Protein AF-A0A7Z7VLS7-F1 (afdb_monomer_lite)

pLDDT: mean 85.17, std 17.33, range [22.58, 98.81]

Foldseek 3Di:
DDDDDDDDPPDPDPPPPPDDDDLPPLLVVLVVLLVVLVVDDLVDLPPLLVLLVSLLVLLVVDPDDDVSVVVSVVLNLLSVVLNVLVQCVVCQQAWALSVLQVLLVLLLVLLVPDPPDLQSLLLLLLSLLLLCQQCVVVLVHDQCVQQHVCRLQLSQCSLQDTDFQRPDDADCCVPCALLNSLVSCLPRPLVRVVVSDPPRNDCPGSNNVSSVVCVDPVSSVSSNVCRVVRDNLRHLLDQNRPTFADHSSLLLLLLQLCQLVVLDDPVCSSVSSSDTLQVVCVSLVHDSPGGSSVSLVSSVVSVLQWDQDPVSHTANPNNDRRHDNSVSSSVSRRSRDHDDDDPVSVVVSVVSSVSSSVSSVVSSVVSVVVSVVSVVVVVVD

Organism: Vibrio cholerae (NCBI:txid666)

Secondary structure (DSSP, 8-state):
-----------TTS-----S--TTHHHHHHHHHHHHHHTS-TT--TTHHHHHHHHHHHHTT----HHHHHHHHHHHHHHHHHHHHHHHHHHHHH-GGGGHHHHHHHHHHHHHH-SS-TTHHHHHHHHHHHHHHHHTTTTT--HHHHH-TTHHHHHHHHHHH-STTB----TTTTTS-HHHHHHHIIIIIITTGGGTBTTTB-TTSHHHHHHHHTTSHHHHHHHHHHHHT--TTSBTTSTT----S--HHHHHHHHHHHHHTTSS-GGGHHHHHT--HHHHHHHTT--TTS-THHHHHHHHHTTSS-EE-TTS-EESSTT-TTSS-HHHHHHHHTTPPP-PPPHHHHHHHHHHHHHHHHHHHHHHHHHHHHHHHHHHHHHH-

Radius of gyration: 25.4 Å; chains: 1; bounding box: 61×50×75 Å

Structure (mmCIF, N/CA/C/O backbone):
data_AF-A0A7Z7VLS7-F1
#
_entry.id   AF-A0A7Z7VLS7-F1
#
loop_
_atom_site.group_PDB
_atom_site.id
_atom_site.type_symbol
_atom_site.label_atom_id
_atom_site.label_alt_id
_atom_site.label_comp_id
_atom_site.label_asym_id
_atom_site.label_entity_id
_atom_site.label_seq_id
_atom_site.pdbx_PDB_ins_code
_atom_site.Cartn_x
_atom_site.Cartn_y
_atom_site.Cartn_z
_atom_site.occupancy
_atom_site.B_iso_or_equiv
_atom_site.auth_seq_id
_atom_site.auth_comp_id
_atom_site.auth_asym_id
_atom_site.auth_atom_id
_atom_site.pdbx_PDB_model_num
ATOM 1 N N . MET A 1 1 ? 9.486 13.616 48.035 1.00 30.59 1 MET A N 1
ATOM 2 C CA . MET A 1 1 ? 9.093 15.001 47.708 1.00 30.59 1 MET A CA 1
ATOM 3 C C . MET A 1 1 ? 8.127 14.928 46.540 1.00 30.59 1 MET A C 1
ATOM 5 O O . MET A 1 1 ? 8.564 14.768 45.412 1.00 30.59 1 MET A O 1
ATOM 9 N N . MET A 1 2 ? 6.830 14.920 46.835 1.00 22.58 2 MET A N 1
ATOM 10 C CA . MET A 1 2 ? 5.749 15.058 45.858 1.00 22.58 2 MET A CA 1
ATOM 11 C C . MET A 1 2 ? 5.173 16.456 46.072 1.00 22.58 2 MET A C 1
ATOM 13 O O . MET A 1 2 ? 4.724 16.757 47.177 1.00 22.58 2 MET A O 1
ATOM 17 N N . ASN A 1 3 ? 5.246 17.309 45.053 1.00 28.20 3 ASN A N 1
ATOM 18 C CA . ASN A 1 3 ? 4.559 18.595 45.046 1.00 28.20 3 ASN A CA 1
ATOM 19 C C . ASN A 1 3 ? 3.135 18.367 44.540 1.00 28.20 3 ASN A C 1
ATOM 21 O O . ASN A 1 3 ? 2.940 17.843 43.446 1.00 28.20 3 ASN A O 1
ATOM 25 N N . GLY A 1 4 ? 2.162 18.727 45.373 1.00 24.62 4 GLY A N 1
ATOM 26 C CA . GLY A 1 4 ? 0.745 18.648 45.055 1.00 24.62 4 GLY A CA 1
ATOM 27 C C . GLY A 1 4 ? 0.287 19.763 44.119 1.00 24.62 4 GLY A C 1
ATOM 28 O O . GLY A 1 4 ? 0.809 20.877 44.147 1.00 24.62 4 GLY A O 1
ATOM 29 N N . ILE A 1 5 ? -0.749 19.457 43.345 1.00 26.95 5 ILE A N 1
ATOM 30 C CA . ILE A 1 5 ? -1.633 20.444 42.733 1.00 26.95 5 ILE A CA 1
ATOM 31 C C . ILE A 1 5 ? -2.924 20.408 43.556 1.00 26.95 5 ILE A C 1
ATOM 33 O O . ILE A 1 5 ? -3.697 19.457 43.483 1.00 26.95 5 ILE A O 1
ATOM 37 N N . PHE A 1 6 ? -3.115 21.422 44.399 1.00 26.81 6 PHE A N 1
ATOM 38 C CA . PHE A 1 6 ? -4.391 21.699 45.054 1.00 26.81 6 PHE A CA 1
ATOM 39 C C . PHE A 1 6 ? -5.309 22.371 44.027 1.00 26.81 6 PHE A C 1
ATOM 41 O O . PHE A 1 6 ? -5.037 23.495 43.605 1.00 26.81 6 PHE A O 1
ATOM 48 N N . LEU A 1 7 ? -6.393 21.700 43.630 1.00 28.28 7 LEU A N 1
ATOM 49 C CA . LEU A 1 7 ? -7.475 22.339 42.884 1.00 28.28 7 LEU A CA 1
ATOM 50 C C . LEU A 1 7 ? -8.401 23.057 43.869 1.00 28.28 7 LEU A C 1
ATOM 52 O O . LEU A 1 7 ? -8.961 22.466 44.791 1.00 28.28 7 LEU A O 1
ATOM 56 N N . ASN A 1 8 ? -8.487 24.369 43.677 1.00 27.02 8 ASN A N 1
ATOM 57 C CA . ASN A 1 8 ? -9.246 25.315 44.477 1.00 27.02 8 ASN A CA 1
ATOM 58 C C . ASN A 1 8 ? -10.753 25.089 44.251 1.00 27.02 8 ASN A C 1
ATOM 60 O O . ASN A 1 8 ? -11.244 25.175 43.125 1.00 27.02 8 ASN A O 1
ATOM 64 N N . SER A 1 9 ? -11.483 24.785 45.322 1.00 33.88 9 SER A N 1
ATOM 65 C CA . SER A 1 9 ? -12.910 24.449 45.329 1.00 33.88 9 SER A CA 1
ATOM 66 C C . SER A 1 9 ? -13.801 25.697 45.287 1.00 33.88 9 SER A C 1
ATOM 68 O O . SER A 1 9 ? -14.539 25.984 46.232 1.00 33.88 9 SER A O 1
ATOM 70 N N . SER A 1 10 ? -13.725 26.477 44.214 1.00 31.94 10 SER A N 1
ATOM 71 C CA . SER A 1 10 ? -14.536 27.691 44.081 1.00 31.94 10 SER A CA 1
ATOM 72 C C . SER A 1 10 ? -14.873 28.000 42.627 1.00 31.94 10 SER A C 1
ATOM 74 O O . SER A 1 10 ? -14.401 28.985 42.077 1.00 31.94 10 SER A O 1
ATOM 76 N N . ASN A 1 11 ? -15.689 27.141 42.003 1.00 30.38 11 ASN A N 1
ATOM 77 C CA . ASN A 1 11 ? -16.571 27.500 40.877 1.00 30.38 11 ASN A CA 1
ATOM 78 C C . ASN A 1 11 ? -17.589 26.386 40.546 1.00 30.38 11 ASN A C 1
ATOM 80 O O . ASN A 1 11 ? -17.875 26.100 39.389 1.00 30.38 11 ASN A O 1
ATOM 84 N N . VAL A 1 12 ? -18.192 25.772 41.570 1.00 33.03 12 VAL A N 1
ATOM 85 C CA . VAL A 1 12 ? -19.259 24.755 41.402 1.00 33.03 12 VAL A CA 1
ATOM 86 C C . VAL A 1 12 ? -20.614 25.395 41.011 1.00 33.03 12 VAL A C 1
ATOM 88 O O . VAL A 1 12 ? -21.612 24.710 40.846 1.00 33.03 12 VAL A O 1
ATOM 91 N N . GLY A 1 13 ? -20.678 26.720 40.836 1.00 28.77 13 GLY A N 1
ATOM 92 C CA . GLY A 1 13 ? -21.940 27.461 40.707 1.00 28.77 13 GLY A CA 1
ATOM 93 C C . GLY A 1 13 ? -22.472 27.741 39.297 1.00 28.77 13 GLY A C 1
ATOM 94 O O . GLY A 1 13 ? -23.577 28.256 39.206 1.00 28.77 13 GLY A O 1
ATOM 95 N N . ASN A 1 14 ? -21.746 27.441 38.212 1.00 28.80 14 ASN A N 1
ATOM 96 C CA . ASN A 1 14 ? -22.114 27.921 36.862 1.00 28.80 14 ASN A CA 1
ATOM 97 C C . ASN A 1 14 ? -22.216 26.821 35.783 1.00 28.80 14 ASN A C 1
ATOM 99 O O . ASN A 1 14 ? -21.924 27.083 34.621 1.00 28.80 14 ASN A O 1
ATOM 103 N N . TYR A 1 15 ? -22.653 25.608 36.137 1.00 32.91 15 TYR A N 1
ATOM 104 C CA . TYR A 1 15 ? -22.906 24.528 35.162 1.00 32.91 15 TYR A CA 1
ATOM 105 C C . TYR A 1 15 ? -24.317 23.935 35.249 1.00 32.91 15 TYR A C 1
ATOM 107 O O . TYR A 1 15 ? -24.519 22.762 34.958 1.00 32.91 15 TYR A O 1
ATOM 115 N N . ILE A 1 16 ? -25.316 24.744 35.605 1.00 32.88 16 ILE A N 1
ATOM 116 C CA . ILE A 1 16 ? -26.713 24.381 35.348 1.00 32.88 16 ILE A CA 1
ATOM 117 C C . ILE A 1 16 ? -27.110 25.063 34.044 1.00 32.88 16 ILE A C 1
ATOM 119 O O . ILE A 1 16 ? -27.676 26.153 34.035 1.00 32.88 16 ILE A O 1
ATOM 123 N N . ASN A 1 17 ? -26.743 24.436 32.927 1.00 31.70 17 ASN A N 1
ATOM 124 C CA . ASN A 1 17 ? -27.484 24.646 31.694 1.00 31.70 17 ASN A CA 1
ATOM 125 C C . ASN A 1 17 ? -28.565 23.560 31.666 1.00 31.70 17 ASN A C 1
ATOM 127 O O . ASN A 1 17 ? -28.369 22.470 31.131 1.00 31.70 17 ASN A O 1
ATOM 131 N N . ASP A 1 18 ? -29.671 23.862 32.350 1.00 35.31 18 ASP A N 1
ATOM 132 C CA . ASP A 1 18 ? -30.912 23.091 32.352 1.00 35.31 18 ASP A CA 1
ATOM 133 C C . ASP A 1 18 ? -31.522 23.106 30.947 1.00 35.31 18 ASP A C 1
ATOM 135 O O . ASP A 1 18 ? -32.414 23.885 30.616 1.00 35.31 18 ASP A O 1
ATOM 139 N N . SER A 1 19 ? -31.043 22.211 30.098 1.00 37.31 19 SER A N 1
ATOM 140 C CA . SER A 1 19 ? -31.899 21.550 29.126 1.00 37.31 19 SER A CA 1
ATOM 141 C C . SER A 1 19 ? -31.214 20.254 28.739 1.00 37.31 19 SER A C 1
ATOM 143 O O . SER A 1 19 ? -30.209 20.322 28.043 1.00 37.31 19 SER A O 1
ATOM 145 N N . LEU A 1 20 ? -31.711 19.107 29.215 1.00 37.41 20 LEU A N 1
ATOM 146 C CA . LEU A 1 20 ? -31.745 17.819 28.502 1.00 37.41 20 LEU A CA 1
ATOM 147 C C . LEU A 1 20 ? -32.293 16.714 29.433 1.00 37.41 20 LEU A C 1
ATOM 149 O O . LEU A 1 20 ? -31.577 16.185 30.271 1.00 37.41 20 LEU A O 1
ATOM 153 N N . CYS A 1 21 ? -33.555 16.342 29.184 1.00 39.88 21 CYS A N 1
ATOM 154 C CA . CYS A 1 21 ? -34.272 15.131 29.623 1.00 39.88 21 CYS A CA 1
ATOM 155 C C . CYS A 1 21 ? -34.544 14.915 31.126 1.00 39.88 21 CYS A C 1
ATOM 157 O O . CYS A 1 21 ? -33.694 15.085 31.983 1.00 39.88 21 CYS A O 1
ATOM 159 N N . SER A 1 22 ? -35.762 14.445 31.426 1.00 40.12 22 SER A N 1
ATOM 160 C CA . SER A 1 22 ? -36.200 14.053 32.771 1.00 40.12 22 SER A CA 1
ATOM 161 C C . SER A 1 22 ? -35.266 13.001 33.382 1.00 40.12 22 SER A C 1
ATOM 163 O O . SER A 1 22 ? -35.043 11.958 32.759 1.00 40.12 22 SER A O 1
ATOM 165 N N . ASP A 1 23 ? -34.820 13.237 34.616 1.00 51.00 23 ASP A N 1
ATOM 166 C CA . ASP A 1 23 ? -33.735 12.545 35.339 1.00 51.00 23 ASP A CA 1
ATOM 167 C C . ASP A 1 23 ? -33.851 11.010 35.488 1.00 51.00 23 ASP A C 1
ATOM 169 O O . ASP A 1 23 ? -32.925 10.349 35.951 1.00 51.00 23 ASP A O 1
ATOM 173 N N . GLY A 1 24 ? -34.959 10.399 35.055 1.00 48.31 24 GLY A N 1
ATOM 174 C CA . GLY A 1 24 ? -35.140 8.943 35.018 1.00 48.31 24 GLY A CA 1
ATOM 175 C C . GLY A 1 24 ? -34.773 8.263 33.692 1.00 48.31 24 GLY A C 1
ATOM 176 O O . GLY A 1 24 ? -34.571 7.051 33.670 1.00 48.31 24 GLY A O 1
ATOM 177 N N . GLN A 1 25 ? -34.699 8.985 32.569 1.00 53.06 25 GLN A N 1
ATOM 178 C CA . GLN A 1 25 ? -34.466 8.357 31.256 1.00 53.06 25 GLN A CA 1
ATOM 179 C C . GLN A 1 25 ? -32.991 8.002 31.020 1.00 53.06 25 GLN A C 1
ATOM 181 O O . GLN A 1 25 ? -32.706 6.919 30.516 1.00 53.06 25 GLN A O 1
ATOM 186 N N . SER A 1 26 ? -32.054 8.853 31.441 1.00 54.78 26 SER A N 1
ATOM 187 C CA . SER A 1 26 ? -30.609 8.640 31.259 1.00 54.78 26 SER A CA 1
ATOM 188 C C . SER A 1 26 ? -30.059 7.489 32.112 1.00 54.78 26 SER A C 1
ATOM 190 O O . SER A 1 26 ? -29.311 6.654 31.612 1.00 54.78 26 SER A O 1
ATOM 192 N N . VAL A 1 27 ? -30.492 7.369 33.372 1.00 57.84 27 VAL A N 1
ATOM 193 C CA . VAL A 1 27 ? -30.111 6.257 34.267 1.00 57.84 27 VAL A CA 1
ATOM 194 C C . VAL A 1 27 ? -30.558 4.903 33.697 1.00 57.84 27 VAL A C 1
ATOM 196 O O . VAL A 1 27 ? -29.799 3.933 33.733 1.00 57.84 27 VAL A O 1
ATOM 199 N N . ASN A 1 28 ? -31.761 4.844 33.113 1.00 64.25 28 ASN A N 1
ATOM 200 C CA . ASN A 1 28 ? -32.278 3.640 32.456 1.00 64.25 28 ASN A CA 1
ATOM 201 C C . ASN A 1 28 ? -31.492 3.277 31.185 1.00 64.25 28 ASN A C 1
ATOM 203 O O . ASN A 1 28 ? -31.318 2.093 30.898 1.00 64.25 28 ASN A O 1
ATOM 207 N N . ILE A 1 29 ? -30.987 4.274 30.449 1.00 68.00 29 ILE A N 1
ATOM 208 C CA . ILE A 1 29 ? -30.125 4.050 29.281 1.00 68.00 29 ILE A CA 1
ATOM 209 C C . ILE A 1 29 ? -28.818 3.384 29.724 1.00 68.00 29 ILE A C 1
ATOM 211 O O . ILE A 1 29 ? -28.527 2.285 29.259 1.00 68.00 29 ILE A O 1
ATOM 215 N N . PHE A 1 30 ? -28.079 3.962 30.678 1.00 68.94 30 PHE A N 1
ATOM 216 C CA . PHE A 1 30 ? -26.804 3.384 31.134 1.00 68.94 30 PHE A CA 1
ATOM 217 C C . PHE A 1 30 ? -26.961 1.982 31.737 1.00 68.94 30 PHE A C 1
ATOM 219 O O . PHE A 1 30 ? -26.151 1.097 31.462 1.00 68.94 30 PHE A O 1
ATOM 226 N N . GLN A 1 31 ? -28.033 1.741 32.498 1.00 70.56 31 GLN A N 1
ATOM 227 C CA . GLN A 1 31 ? -28.353 0.408 33.014 1.00 70.56 31 GLN A CA 1
ATOM 228 C C . GLN A 1 31 ? -28.588 -0.601 31.878 1.00 70.56 31 GLN A C 1
ATOM 230 O O . GLN A 1 31 ? -28.034 -1.700 31.902 1.00 70.56 31 GLN A O 1
ATOM 235 N N . SER A 1 32 ? -29.338 -0.212 30.842 1.00 74.06 32 SER A N 1
ATOM 236 C CA . SER A 1 32 ? -29.550 -1.059 29.668 1.00 74.06 32 SER A CA 1
ATOM 237 C C . SER A 1 32 ? -28.250 -1.358 28.910 1.00 74.06 32 SER A C 1
ATOM 239 O O . SER A 1 32 ? -28.119 -2.455 28.362 1.00 74.06 32 SER A O 1
ATOM 241 N N . LEU A 1 33 ? -27.290 -0.426 28.869 1.00 72.31 33 LEU A N 1
ATOM 242 C CA . LEU A 1 33 ? -25.987 -0.642 28.226 1.00 72.31 33 LEU A CA 1
ATOM 243 C C . LEU A 1 33 ? -25.130 -1.646 29.005 1.00 72.31 33 LEU A C 1
ATOM 245 O O . LEU A 1 33 ? -24.565 -2.557 28.401 1.00 72.31 33 LEU A O 1
ATOM 249 N N . VAL A 1 34 ? -25.100 -1.546 30.337 1.00 71.50 34 VAL A N 1
ATOM 250 C CA . VAL A 1 34 ? -24.417 -2.526 31.201 1.00 71.50 34 VAL A CA 1
ATOM 251 C C . VAL A 1 34 ? -25.001 -3.928 30.997 1.00 71.50 34 VAL A C 1
ATOM 253 O O . VAL A 1 34 ? -24.251 -4.880 30.794 1.00 71.50 34 VAL A O 1
ATOM 256 N N . GLU A 1 35 ? -26.328 -4.054 30.961 1.00 78.81 35 GLU A N 1
ATOM 257 C CA . GLU A 1 35 ? -27.009 -5.336 30.728 1.00 78.81 35 GLU A CA 1
ATOM 258 C C . GLU A 1 35 ? -26.742 -5.914 29.331 1.00 78.81 35 GLU A C 1
ATOM 260 O O . GLU A 1 35 ? -26.690 -7.133 29.164 1.00 78.81 35 GLU A O 1
ATOM 265 N N . LYS A 1 36 ? -26.565 -5.064 28.309 1.00 75.06 36 LYS A N 1
ATOM 266 C CA . LYS A 1 36 ? -26.153 -5.514 26.969 1.00 75.06 36 LYS A CA 1
ATOM 267 C C . LYS A 1 36 ? -24.744 -6.102 26.987 1.00 75.06 36 LYS A C 1
ATOM 269 O O . LYS A 1 36 ? -24.546 -7.150 26.382 1.00 75.06 36 LYS A O 1
ATOM 274 N N . ILE A 1 37 ? -23.799 -5.476 27.695 1.00 72.38 37 ILE A N 1
ATOM 275 C CA . ILE A 1 37 ? -22.428 -5.996 27.830 1.00 72.38 37 ILE A CA 1
ATOM 276 C C . ILE A 1 37 ? -22.426 -7.329 28.596 1.00 72.38 37 ILE A C 1
ATOM 278 O O . ILE A 1 37 ? -21.740 -8.264 28.198 1.00 72.38 37 ILE A O 1
ATOM 282 N N . GLU A 1 38 ? -23.225 -7.454 29.661 1.00 73.75 38 GLU A N 1
ATOM 283 C CA . GLU A 1 38 ? -23.284 -8.665 30.500 1.00 73.75 38 GLU A CA 1
ATOM 284 C C . GLU A 1 38 ? -23.856 -9.904 29.800 1.00 73.75 38 GLU A C 1
ATOM 286 O O . GLU A 1 38 ? -23.609 -11.023 30.246 1.00 73.75 38 GLU A O 1
ATOM 291 N N . LYS A 1 39 ? -24.599 -9.729 28.703 1.00 75.38 39 LYS A N 1
ATOM 292 C CA . LYS A 1 39 ? -25.111 -10.850 27.899 1.00 75.38 39 LYS A CA 1
ATOM 293 C C . LYS A 1 39 ? -24.030 -11.551 27.075 1.00 75.38 39 LYS A C 1
ATOM 295 O O . LYS A 1 39 ? -24.286 -12.648 26.585 1.00 75.38 39 LYS A O 1
ATOM 300 N N . TYR A 1 40 ? -22.856 -10.943 26.917 1.00 69.31 40 TYR A N 1
ATOM 301 C CA . TYR A 1 40 ? -21.741 -11.543 26.193 1.00 69.31 40 TYR A CA 1
ATOM 302 C C . TYR A 1 40 ? -20.873 -12.391 27.118 1.00 69.31 40 TYR A C 1
ATOM 304 O O . TYR A 1 40 ? -20.421 -11.937 28.169 1.00 69.31 40 TYR A O 1
ATOM 312 N N . ASP A 1 41 ? -20.600 -13.624 26.693 1.00 64.31 41 ASP A N 1
ATOM 313 C CA . ASP A 1 41 ? -19.677 -14.507 27.393 1.00 64.31 41 ASP A CA 1
ATOM 314 C C . ASP A 1 41 ? -18.229 -14.039 27.184 1.00 64.31 41 ASP A C 1
ATOM 316 O O . ASP A 1 41 ? -17.604 -14.289 26.151 1.00 64.31 41 ASP A O 1
ATOM 320 N N . LEU A 1 42 ? -17.677 -13.362 28.190 1.00 58.62 42 LEU A N 1
ATOM 321 C CA . LEU A 1 42 ? -16.294 -12.880 28.203 1.00 58.62 42 LEU A CA 1
ATOM 322 C C . LEU A 1 42 ? -15.256 -14.017 28.262 1.00 58.62 42 LEU A C 1
ATOM 324 O O . LEU A 1 42 ? -14.063 -13.736 28.204 1.00 58.62 42 LEU A O 1
ATOM 328 N N . SER A 1 43 ? -15.666 -15.283 28.386 1.00 57.53 43 SER A N 1
ATOM 329 C CA . SER A 1 43 ? -14.750 -16.429 28.423 1.00 57.53 43 SER A CA 1
ATOM 330 C C . SER A 1 43 ? -14.491 -17.065 27.052 1.00 57.53 43 SER A C 1
ATOM 332 O O . SER A 1 43 ? -13.438 -17.680 26.875 1.00 57.53 43 SER A O 1
ATOM 334 N N . SER A 1 44 ? -15.375 -16.865 26.066 1.00 60.50 44 SER A N 1
ATOM 335 C CA . SER A 1 44 ? -15.222 -17.418 24.714 1.00 60.50 44 SER A CA 1
ATOM 336 C C . SER A 1 44 ? -14.597 -16.410 23.743 1.00 60.50 44 SER A C 1
ATOM 338 O O . SER A 1 44 ? -14.900 -15.219 23.791 1.00 60.50 44 SER A O 1
ATOM 340 N N . ASN A 1 45 ? -13.731 -16.888 22.844 1.00 62.31 45 ASN A N 1
ATOM 341 C CA . ASN A 1 45 ? -13.166 -16.086 21.747 1.00 62.31 45 ASN A CA 1
ATOM 342 C C . ASN A 1 45 ? -14.015 -16.184 20.464 1.00 62.31 45 ASN A C 1
ATOM 344 O O . ASN A 1 45 ? -13.592 -15.736 19.403 1.00 62.31 45 ASN A O 1
ATOM 348 N N . GLU A 1 46 ? -15.205 -16.784 20.543 1.00 63.41 46 GLU A N 1
ATOM 349 C CA . GLU A 1 46 ? -16.126 -16.857 19.412 1.00 63.41 46 GLU A CA 1
ATOM 350 C C . GLU A 1 46 ? -16.686 -15.457 19.109 1.00 63.41 46 GLU A C 1
ATOM 352 O O . GLU A 1 46 ? -17.184 -14.761 20.006 1.00 63.41 46 GLU A O 1
ATOM 357 N N . ASP A 1 47 ? -16.586 -15.076 17.830 1.00 77.12 47 ASP A N 1
ATOM 358 C CA . ASP A 1 47 ? -17.201 -13.889 17.225 1.00 77.12 47 ASP A CA 1
ATOM 359 C C . ASP A 1 47 ? -16.671 -12.528 17.742 1.00 77.12 47 ASP A C 1
ATOM 361 O O . ASP A 1 47 ? -17.421 -11.649 18.172 1.00 77.12 47 ASP A O 1
ATOM 365 N N . LEU A 1 48 ? -15.340 -12.346 17.726 1.00 81.56 48 LEU A N 1
ATOM 366 C CA . LEU A 1 48 ? -14.666 -11.121 18.193 1.00 81.56 48 LEU A CA 1
ATOM 367 C C . LEU A 1 48 ? -15.089 -9.855 17.423 1.00 81.56 48 LEU A C 1
ATOM 369 O O . LEU A 1 48 ? -15.319 -8.820 18.053 1.00 81.56 48 LEU A O 1
ATOM 373 N N . ASN A 1 49 ? -15.252 -9.936 16.098 1.00 81.19 49 ASN A N 1
ATOM 374 C CA . ASN A 1 49 ? -15.659 -8.793 15.272 1.00 81.19 49 ASN A CA 1
ATOM 375 C C . ASN A 1 49 ? -17.051 -8.268 15.660 1.00 81.19 49 ASN A C 1
ATOM 377 O O . ASN A 1 49 ? -17.234 -7.058 15.811 1.00 81.19 49 ASN A O 1
ATOM 381 N N . SER A 1 50 ? -18.015 -9.149 15.942 1.00 80.12 50 SER A N 1
ATOM 382 C CA . SER A 1 50 ? -19.342 -8.720 16.407 1.00 80.12 50 SER A CA 1
ATOM 383 C C . SER A 1 50 ? -19.300 -8.041 17.776 1.00 80.12 50 SER A C 1
ATOM 385 O O . SER A 1 50 ? -20.054 -7.100 18.032 1.00 80.12 50 SER A O 1
ATOM 387 N N . ARG A 1 51 ? -18.395 -8.464 18.668 1.00 77.25 51 ARG A N 1
ATOM 388 C CA . ARG A 1 51 ? -18.208 -7.810 19.976 1.00 77.25 51 ARG A CA 1
ATOM 389 C C . ARG A 1 51 ? -17.623 -6.412 19.821 1.00 77.25 51 ARG A C 1
ATOM 391 O O . ARG A 1 51 ? -18.115 -5.477 20.448 1.00 77.25 51 ARG A O 1
ATOM 398 N N . LEU A 1 52 ? -16.610 -6.265 18.968 1.00 82.19 52 LEU A N 1
ATOM 399 C CA . LEU A 1 52 ? -15.999 -4.974 18.652 1.00 82.19 52 LEU A CA 1
ATOM 400 C C . LEU A 1 52 ? -17.019 -4.007 18.039 1.00 82.19 52 LEU A C 1
ATOM 402 O O . LEU A 1 52 ? -17.112 -2.859 18.477 1.00 82.19 52 LEU A O 1
ATOM 406 N N . PHE A 1 53 ? -17.850 -4.487 17.110 1.00 78.56 53 PHE A N 1
ATOM 407 C CA . PHE A 1 53 ? -18.949 -3.707 16.540 1.00 78.56 53 PHE A CA 1
ATOM 408 C C . PHE A 1 53 ? -19.881 -3.147 17.623 1.00 78.56 53 PHE A C 1
ATOM 410 O O . PHE A 1 53 ? -20.181 -1.954 17.641 1.00 78.56 53 PHE A O 1
ATOM 417 N N . ILE A 1 54 ? -20.290 -3.980 18.580 1.00 75.94 54 ILE A N 1
ATOM 418 C CA . ILE A 1 54 ? -21.172 -3.549 19.670 1.00 75.94 54 ILE A CA 1
ATOM 419 C C . ILE A 1 54 ? -20.486 -2.532 20.572 1.00 75.94 54 ILE A C 1
ATOM 421 O O . ILE A 1 54 ? -21.109 -1.537 20.931 1.00 75.94 54 ILE A O 1
ATOM 425 N N . CYS A 1 55 ? -19.214 -2.739 20.914 1.00 77.38 55 CYS A N 1
ATOM 426 C CA . CYS A 1 55 ? -18.460 -1.774 21.707 1.00 77.38 55 CYS A CA 1
ATOM 427 C C . CYS A 1 55 ? -18.447 -0.383 21.052 1.00 77.38 55 CYS A C 1
ATOM 429 O O . CYS A 1 55 ? -18.697 0.600 21.749 1.00 77.38 55 CYS A O 1
ATOM 431 N N . ARG A 1 56 ? -18.253 -0.289 19.725 1.00 78.69 56 ARG A N 1
ATOM 432 C CA . ARG A 1 56 ? -18.351 0.995 19.001 1.00 78.69 56 ARG A CA 1
ATOM 433 C C . ARG A 1 56 ? -19.736 1.621 19.131 1.00 78.69 56 ARG A C 1
ATOM 435 O O . ARG A 1 56 ? -19.855 2.796 19.463 1.00 78.69 56 ARG A O 1
ATOM 442 N N . GLU A 1 57 ? -20.793 0.842 18.910 1.00 76.25 57 GLU A N 1
ATOM 443 C CA . GLU A 1 57 ? -22.170 1.347 18.993 1.00 76.25 57 GLU A CA 1
ATOM 444 C C . GLU A 1 57 ? -22.564 1.800 20.406 1.00 76.25 57 GLU A C 1
ATOM 446 O O . GLU A 1 57 ? -23.418 2.674 20.564 1.00 76.25 57 GLU A O 1
ATOM 451 N N . LEU A 1 58 ? -21.949 1.224 21.442 1.00 72.00 58 LEU A N 1
ATOM 452 C CA . LEU A 1 58 ? -22.130 1.655 22.826 1.00 72.00 58 LEU A CA 1
ATOM 453 C C . LEU A 1 58 ? -21.418 2.987 23.111 1.00 72.00 58 LEU A C 1
ATOM 455 O O . LEU A 1 58 ? -21.992 3.829 23.797 1.00 72.00 58 LEU A O 1
ATOM 459 N N . ILE A 1 59 ? -20.212 3.197 22.575 1.00 73.56 59 ILE A N 1
ATOM 460 C CA . ILE A 1 59 ? -19.438 4.441 22.748 1.00 73.56 59 ILE A CA 1
ATOM 461 C C . ILE A 1 59 ? -20.153 5.642 22.121 1.00 73.56 59 ILE A C 1
ATOM 463 O O . ILE A 1 59 ? -20.259 6.695 22.742 1.00 73.56 59 ILE A O 1
ATOM 467 N N . LYS A 1 60 ? -20.743 5.474 20.932 1.00 72.06 60 LYS A N 1
ATOM 468 C CA . LYS A 1 60 ? -21.508 6.540 20.254 1.00 72.06 60 LYS A CA 1
ATOM 469 C C . LYS A 1 60 ? -22.704 7.067 21.062 1.00 72.06 60 LYS A C 1
ATOM 471 O O . LYS A 1 60 ? -23.289 8.083 20.709 1.00 72.06 60 LYS A O 1
ATOM 476 N N . GLN A 1 61 ? -23.118 6.368 22.121 1.00 67.75 61 GLN A N 1
ATOM 477 C CA . GLN A 1 61 ? -24.253 6.760 22.963 1.00 67.75 61 GLN A CA 1
ATOM 478 C C . GLN A 1 61 ? -23.848 7.641 24.157 1.00 67.75 61 GLN A C 1
ATOM 480 O O . GLN A 1 61 ? -24.729 8.038 24.921 1.00 67.75 61 GLN A O 1
ATOM 485 N N . THR A 1 62 ? -22.557 7.955 24.330 1.00 62.12 62 THR A N 1
ATOM 486 C CA . THR A 1 62 ? -22.034 8.698 25.494 1.00 62.12 62 THR A CA 1
ATOM 487 C C . THR A 1 62 ? -21.515 10.102 25.220 1.00 62.12 62 THR A C 1
ATOM 489 O O . THR A 1 62 ? -20.807 10.662 26.050 1.00 62.12 62 THR A O 1
ATOM 492 N N . ASP A 1 63 ? -21.912 10.723 24.113 1.00 51.50 63 ASP A N 1
ATOM 493 C CA . ASP A 1 63 ? -21.547 12.110 23.825 1.00 51.50 63 ASP A CA 1
ATOM 494 C C . ASP A 1 63 ? -22.162 13.073 24.854 1.00 51.50 63 ASP A C 1
ATOM 496 O O . ASP A 1 63 ? -23.337 13.419 24.732 1.00 51.50 63 ASP A O 1
ATOM 500 N N . ASN A 1 64 ? -21.395 13.478 25.881 1.00 56.00 64 ASN A N 1
ATOM 501 C CA . ASN A 1 64 ? -21.414 14.811 26.514 1.00 56.00 64 ASN A CA 1
ATOM 502 C C . ASN A 1 64 ? -20.466 14.900 27.738 1.00 56.00 64 ASN A C 1
ATOM 504 O O . ASN A 1 64 ? -20.934 14.719 28.855 1.00 56.00 64 ASN A O 1
ATOM 508 N N . ILE A 1 65 ? -19.182 15.257 27.523 1.00 52.56 65 ILE A N 1
ATOM 509 C CA . ILE A 1 65 ? -18.247 16.075 28.358 1.00 52.56 65 ILE A CA 1
ATOM 510 C C . ILE A 1 65 ? -16.793 15.801 27.889 1.00 52.56 65 ILE A C 1
ATOM 512 O O . ILE A 1 65 ? -16.452 14.687 27.513 1.00 52.56 65 ILE A O 1
ATOM 516 N N . ASN A 1 66 ? -15.909 16.809 27.923 1.00 57.47 66 ASN A N 1
ATOM 517 C CA . ASN A 1 66 ? -14.559 16.785 27.322 1.00 57.47 66 ASN A CA 1
ATOM 518 C C . ASN A 1 66 ? -13.666 15.596 27.770 1.00 57.47 66 ASN A C 1
ATOM 520 O O . ASN A 1 66 ? -13.003 14.976 26.950 1.00 57.47 66 ASN A O 1
ATOM 524 N N . THR A 1 67 ? -13.687 15.214 29.053 1.00 63.19 67 THR A N 1
ATOM 525 C CA . THR A 1 67 ? -12.909 14.057 29.557 1.00 63.19 67 THR A CA 1
ATOM 526 C C . THR A 1 67 ? -13.546 12.712 29.185 1.00 63.19 67 THR A C 1
ATOM 528 O O . THR A 1 67 ? -12.848 11.727 28.957 1.00 63.19 67 THR A O 1
ATOM 531 N N . GLU A 1 68 ? -14.875 12.665 29.084 1.00 65.19 68 GLU A N 1
ATOM 532 C CA . GLU A 1 68 ? -15.618 11.479 28.641 1.00 65.19 68 GLU A CA 1
ATOM 533 C C . GLU A 1 68 ? -15.372 11.204 27.154 1.00 65.19 68 GLU A C 1
ATOM 535 O O . GLU A 1 68 ? -15.275 10.050 26.733 1.00 65.19 68 GLU A O 1
ATOM 540 N N . GLN A 1 69 ? -15.199 12.271 26.372 1.00 64.62 69 GLN A N 1
ATOM 541 C CA . GLN A 1 69 ? -14.867 12.215 24.955 1.00 64.62 69 GLN A CA 1
ATOM 542 C C . GLN A 1 69 ? -13.449 11.683 24.713 1.00 64.62 69 GLN A C 1
ATOM 544 O O . GLN A 1 69 ? -13.259 10.880 23.804 1.00 64.62 69 GLN A O 1
ATOM 549 N N . GLU A 1 70 ? -12.467 12.052 25.540 1.00 68.94 70 GLU A N 1
ATOM 550 C CA . GLU A 1 70 ? -11.102 11.508 25.453 1.00 68.94 70 GLU A CA 1
ATOM 551 C C . GLU A 1 70 ? -11.076 9.991 25.716 1.00 68.94 70 GLU A C 1
ATOM 553 O O . GLU A 1 70 ? -10.476 9.239 24.948 1.00 68.94 70 GLU A O 1
ATOM 558 N N . ILE A 1 71 ? -11.781 9.521 26.754 1.00 71.19 71 ILE A N 1
ATOM 559 C CA . ILE A 1 71 ? -11.887 8.084 27.078 1.00 71.19 71 ILE A CA 1
ATOM 560 C C . ILE A 1 71 ? -12.620 7.331 25.964 1.00 71.19 71 ILE A C 1
ATOM 562 O O . ILE A 1 71 ? -12.183 6.259 25.546 1.00 71.19 71 ILE A O 1
ATOM 566 N N . SER A 1 72 ? -13.717 7.902 25.467 1.00 70.94 72 SER A N 1
ATOM 567 C CA . SER A 1 72 ? -14.503 7.339 24.367 1.00 70.94 72 SER A CA 1
ATOM 568 C C . SER A 1 72 ? -13.669 7.205 23.093 1.00 70.94 72 S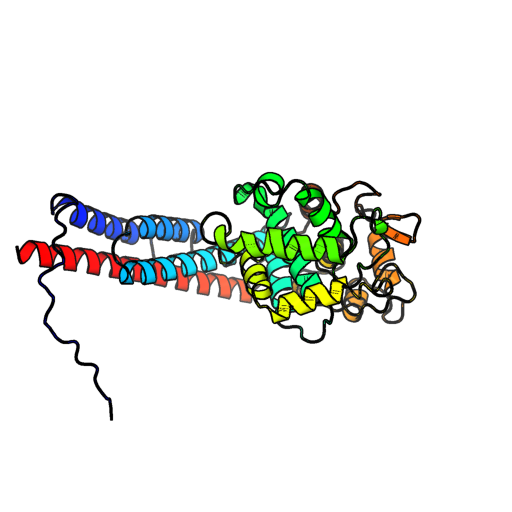ER A C 1
ATOM 570 O O . SER A 1 72 ? -13.648 6.134 22.493 1.00 70.94 72 SER A O 1
ATOM 572 N N . SER A 1 73 ? -12.905 8.245 22.747 1.00 72.56 73 SER A N 1
ATOM 573 C CA . SER A 1 73 ? -12.023 8.257 21.573 1.00 72.56 73 SER A CA 1
ATOM 574 C C . SER A 1 73 ? -10.925 7.197 21.685 1.00 72.56 73 SER A C 1
ATOM 576 O O . SER A 1 73 ? -10.705 6.437 20.746 1.00 72.56 73 SER A O 1
ATOM 578 N N . ALA A 1 74 ? -10.282 7.082 22.853 1.00 78.31 74 ALA A N 1
ATOM 579 C CA . ALA A 1 74 ? -9.243 6.077 23.081 1.00 78.31 74 ALA A CA 1
ATOM 580 C C . ALA A 1 74 ? -9.787 4.637 22.999 1.00 78.31 74 ALA A C 1
ATOM 582 O O . ALA A 1 74 ? -9.120 3.738 22.484 1.00 78.31 74 ALA A O 1
ATOM 583 N N . LEU A 1 75 ? -11.005 4.399 23.497 1.00 82.31 75 LEU A N 1
ATOM 584 C CA . LEU A 1 75 ? -11.654 3.091 23.393 1.00 82.31 75 LEU A CA 1
ATOM 585 C C . LEU A 1 75 ? -12.064 2.776 21.952 1.00 82.31 75 LEU A C 1
ATOM 587 O O . LEU A 1 75 ? -11.889 1.642 21.512 1.00 82.31 75 LEU A O 1
ATOM 591 N N . GLU A 1 76 ? -12.575 3.756 21.212 1.00 79.50 76 GLU A N 1
ATOM 592 C CA . GLU A 1 76 ? -12.933 3.595 19.802 1.00 79.50 76 GLU A CA 1
ATOM 593 C C . GLU A 1 76 ? -11.710 3.268 18.938 1.00 79.50 76 GLU A C 1
ATOM 595 O O . GLU A 1 76 ? -11.768 2.351 18.114 1.00 79.50 76 GLU A O 1
ATOM 600 N N . GLU A 1 77 ? -10.585 3.938 19.185 1.00 79.44 77 GLU A N 1
ATOM 601 C CA . GLU A 1 77 ? -9.307 3.654 18.533 1.00 79.44 77 GLU A CA 1
ATOM 602 C C . GLU A 1 77 ? -8.812 2.236 18.849 1.00 79.44 77 GLU A C 1
ATOM 604 O O . GLU A 1 77 ? -8.474 1.480 17.938 1.00 79.44 77 GLU A O 1
ATOM 609 N N . ALA A 1 78 ? -8.849 1.823 20.121 1.00 83.44 78 ALA A N 1
ATOM 610 C CA . ALA A 1 78 ? -8.458 0.470 20.521 1.00 83.44 78 ALA A CA 1
ATOM 611 C C . ALA A 1 78 ? -9.337 -0.609 19.863 1.00 83.44 78 ALA A C 1
ATOM 613 O O . ALA A 1 78 ? -8.842 -1.668 19.468 1.00 83.44 78 ALA A O 1
ATOM 614 N N . ILE A 1 79 ? -10.638 -0.341 19.716 1.00 83.31 79 ILE A N 1
ATOM 615 C CA . ILE A 1 79 ? -11.563 -1.229 19.006 1.00 83.31 79 ILE A CA 1
ATOM 616 C C . ILE A 1 79 ? -11.229 -1.287 17.518 1.00 83.31 79 ILE A C 1
ATOM 618 O O . ILE A 1 79 ? -11.240 -2.368 16.927 1.00 83.31 79 ILE A O 1
ATOM 622 N N . ALA A 1 80 ? -10.938 -0.138 16.907 1.00 82.25 80 ALA A N 1
ATOM 623 C CA . ALA A 1 80 ? -10.581 -0.078 15.501 1.00 82.25 80 ALA A CA 1
ATOM 624 C C . ALA A 1 80 ? -9.303 -0.842 15.193 1.00 82.25 80 ALA A C 1
ATOM 626 O O . ALA A 1 80 ? -9.294 -1.639 14.258 1.00 82.25 80 ALA A O 1
ATOM 627 N N . GLN A 1 81 ? -8.290 -0.687 16.038 1.00 85.94 81 GLN A N 1
ATOM 628 C CA . GLN A 1 81 ? -7.052 -1.438 15.931 1.00 85.94 81 GLN A CA 1
ATOM 629 C C . GLN A 1 81 ? -7.295 -2.951 16.047 1.00 85.94 81 GLN A C 1
ATOM 631 O O . GLN A 1 81 ? -6.833 -3.714 15.204 1.00 85.94 81 GLN A O 1
ATOM 636 N N . ALA A 1 82 ? -8.071 -3.393 17.042 1.00 86.69 82 ALA A N 1
ATOM 637 C CA . ALA A 1 82 ? -8.376 -4.812 17.224 1.00 86.69 82 ALA A CA 1
ATOM 638 C C . ALA A 1 82 ? -9.163 -5.415 16.044 1.00 86.69 82 ALA A C 1
ATOM 640 O O . ALA A 1 82 ? -8.893 -6.551 15.664 1.00 86.69 82 ALA A O 1
ATOM 641 N N . SER A 1 83 ? -10.107 -4.665 15.462 1.00 85.75 83 SER A N 1
ATOM 642 C CA . SER A 1 83 ? -10.861 -5.103 14.276 1.00 85.75 83 SER A CA 1
ATOM 643 C C . SER A 1 83 ? -9.928 -5.253 13.080 1.00 85.75 83 SER A C 1
ATOM 645 O O . SER A 1 83 ? -9.887 -6.317 12.480 1.00 85.75 83 SER A O 1
ATOM 647 N N . SER A 1 84 ? -9.109 -4.229 12.815 1.00 86.94 84 SER A N 1
ATOM 648 C CA . SER A 1 84 ? -8.130 -4.225 11.719 1.00 86.94 84 SER A CA 1
ATOM 649 C C . SER A 1 84 ? -7.197 -5.434 11.796 1.00 86.94 84 SER A C 1
ATOM 651 O O . SER A 1 84 ? -6.962 -6.113 10.802 1.00 86.94 84 SER A O 1
ATOM 653 N N . GLU A 1 85 ? -6.703 -5.759 12.996 1.00 89.38 85 GLU A N 1
ATOM 654 C CA . GLU A 1 85 ? -5.829 -6.917 13.191 1.00 89.38 85 GLU A CA 1
ATOM 655 C C . GLU A 1 85 ? -6.533 -8.258 12.941 1.00 89.38 85 GLU A C 1
ATOM 657 O O . GLU A 1 85 ? -5.893 -9.191 12.455 1.00 89.38 85 GLU A O 1
ATOM 662 N N . LEU A 1 86 ? -7.822 -8.382 13.273 1.00 89.50 86 LEU A N 1
ATOM 663 C CA . LEU A 1 86 ? -8.601 -9.593 12.999 1.00 89.50 86 LEU A CA 1
ATOM 664 C C . LEU A 1 86 ? -8.929 -9.728 11.517 1.00 89.50 86 LEU A C 1
ATOM 666 O O . LEU A 1 86 ? -8.795 -10.821 10.972 1.00 89.50 86 LEU A O 1
ATOM 670 N N . ASP A 1 87 ? -9.306 -8.628 10.872 1.00 89.19 87 ASP A N 1
ATOM 671 C CA . ASP A 1 87 ? -9.629 -8.594 9.448 1.00 89.19 87 ASP A CA 1
ATOM 672 C C . ASP A 1 87 ? -8.389 -8.947 8.611 1.00 89.19 87 ASP A C 1
ATOM 674 O O . ASP A 1 87 ? -8.475 -9.775 7.706 1.00 89.19 87 ASP A O 1
ATOM 678 N N . ALA A 1 88 ? -7.206 -8.454 8.997 1.00 90.31 88 ALA A N 1
ATOM 679 C CA . ALA A 1 88 ? -5.929 -8.845 8.400 1.00 90.31 88 ALA A CA 1
ATOM 680 C C . ALA A 1 88 ? -5.647 -10.356 8.521 1.00 90.31 88 ALA A C 1
ATOM 682 O O . ALA A 1 88 ? -5.233 -10.998 7.556 1.00 90.31 88 ALA A O 1
ATOM 683 N N . LEU A 1 89 ? -5.874 -10.952 9.697 1.00 90.94 89 LEU A N 1
ATOM 684 C CA . LEU A 1 89 ? -5.684 -12.395 9.908 1.00 90.94 89 LEU A CA 1
ATOM 685 C C . LEU A 1 89 ? -6.700 -13.229 9.117 1.00 90.94 89 LEU A C 1
ATOM 687 O O . LEU A 1 89 ? -6.354 -14.283 8.574 1.00 90.94 89 LEU A O 1
ATOM 691 N N . ASN A 1 90 ? -7.941 -12.752 9.030 1.00 90.44 90 ASN A N 1
ATOM 692 C CA . ASN A 1 90 ? -8.983 -13.390 8.241 1.00 90.44 90 ASN A CA 1
ATOM 693 C C . ASN A 1 90 ? -8.650 -13.343 6.745 1.00 90.44 90 ASN A C 1
ATOM 695 O O . ASN A 1 90 ? -8.724 -14.370 6.078 1.00 90.44 90 ASN A O 1
ATOM 699 N N . ALA A 1 91 ? -8.182 -12.198 6.243 1.00 93.50 91 ALA A N 1
ATOM 700 C CA . ALA A 1 91 ? -7.754 -12.035 4.859 1.00 93.50 91 ALA A CA 1
ATOM 701 C C . ALA A 1 91 ? -6.667 -13.047 4.469 1.00 93.50 91 ALA A C 1
ATOM 703 O O . ALA A 1 91 ? -6.787 -13.720 3.451 1.00 93.50 91 ALA A O 1
ATOM 704 N N . TRP A 1 92 ? -5.640 -13.244 5.304 1.00 93.44 92 TRP A N 1
ATOM 705 C CA . TRP A 1 92 ? -4.628 -14.280 5.051 1.00 93.44 92 TRP A CA 1
ATOM 706 C C . TRP A 1 92 ? -5.199 -15.701 5.034 1.00 93.44 92 TRP A C 1
ATOM 708 O O . TRP A 1 92 ? -4.696 -16.559 4.306 1.00 93.44 92 TRP A O 1
ATOM 718 N N . THR A 1 93 ? -6.229 -15.953 5.842 1.00 92.00 93 THR A N 1
ATOM 719 C CA . THR A 1 93 ? -6.860 -17.273 5.948 1.00 92.00 93 THR A CA 1
ATOM 720 C C . THR A 1 93 ? -7.713 -17.594 4.726 1.00 92.00 93 THR A C 1
ATOM 722 O O . THR A 1 93 ? -7.661 -18.714 4.221 1.00 92.00 93 THR A O 1
ATOM 725 N N . GLU A 1 94 ? -8.453 -16.609 4.223 1.00 93.38 94 GLU A N 1
ATOM 726 C CA . GLU A 1 94 ? -9.338 -16.758 3.064 1.00 93.38 94 GLU A CA 1
ATOM 727 C C . GLU A 1 94 ? -8.600 -16.593 1.723 1.00 93.38 94 GLU A C 1
ATOM 729 O O . GLU A 1 94 ? -8.995 -17.185 0.716 1.00 93.38 94 GLU A O 1
ATOM 734 N N . GLY A 1 95 ? -7.491 -15.848 1.703 1.00 93.94 95 GLY A N 1
ATOM 735 C CA . GLY A 1 95 ? -6.792 -15.481 0.475 1.00 93.94 95 GLY A CA 1
ATOM 736 C C . GLY A 1 95 ? -7.581 -14.451 -0.340 1.00 93.94 95 GLY A C 1
ATOM 737 O O . GLY A 1 95 ? -8.328 -13.638 0.202 1.00 93.94 95 GLY A O 1
ATOM 738 N N . GLY A 1 96 ? -7.419 -14.473 -1.663 1.00 96.31 96 GLY A N 1
ATOM 739 C CA . GLY A 1 96 ? -8.141 -13.557 -2.548 1.00 96.31 96 GLY A CA 1
ATOM 740 C C . GLY A 1 96 ? -7.683 -12.098 -2.428 1.00 96.31 96 GLY A C 1
ATOM 741 O O . GLY A 1 96 ? -6.567 -11.815 -2.001 1.00 96.31 96 GLY A O 1
ATOM 742 N N . ASN A 1 97 ? -8.534 -11.154 -2.842 1.00 95.62 97 ASN A N 1
ATOM 743 C CA . ASN A 1 97 ? -8.171 -9.733 -2.901 1.00 95.62 97 ASN A CA 1
ATOM 744 C C . ASN A 1 97 ? -8.115 -9.018 -1.540 1.00 95.62 97 ASN A C 1
ATOM 746 O O . ASN A 1 97 ? -7.409 -8.015 -1.426 1.00 95.62 97 ASN A O 1
ATOM 750 N N . ASP A 1 98 ? -8.740 -9.576 -0.502 1.00 94.25 98 ASP A N 1
ATOM 751 C CA . ASP A 1 98 ? -8.708 -9.007 0.849 1.00 94.25 98 ASP A CA 1
ATOM 752 C C . ASP A 1 98 ? -7.283 -8.984 1.432 1.00 94.25 98 ASP A C 1
ATOM 754 O O . ASP A 1 98 ? -6.984 -8.176 2.308 1.00 94.25 98 ASP A O 1
ATOM 758 N N . VAL A 1 99 ? -6.362 -9.815 0.917 1.00 96.06 99 VAL A N 1
ATOM 759 C CA . VAL A 1 99 ? -4.947 -9.825 1.339 1.00 96.06 99 VAL A CA 1
ATOM 760 C C . VAL A 1 99 ? -4.175 -8.575 0.925 1.00 96.06 99 VAL A C 1
ATOM 762 O O . VAL A 1 99 ? -3.088 -8.339 1.450 1.00 96.06 99 VAL A O 1
ATOM 765 N N . ILE A 1 100 ? -4.691 -7.763 -0.004 1.00 97.50 100 ILE A N 1
ATOM 766 C CA . ILE A 1 100 ? -3.963 -6.575 -0.458 1.00 97.50 100 ILE A CA 1
ATOM 767 C C . ILE A 1 100 ? -3.758 -5.612 0.718 1.00 97.50 100 ILE A C 1
ATOM 769 O O . ILE A 1 100 ? -2.636 -5.168 0.941 1.00 97.50 100 ILE A O 1
ATOM 773 N N . SER A 1 101 ? -4.796 -5.335 1.509 1.00 95.69 101 SER A N 1
ATOM 774 C CA . SER A 1 101 ? -4.717 -4.412 2.649 1.00 95.69 101 SER A CA 1
ATOM 775 C C . SER A 1 101 ? -3.654 -4.811 3.690 1.00 95.69 101 SER A C 1
ATOM 777 O O . SER A 1 101 ? -2.784 -3.986 3.973 1.00 95.69 101 SER A O 1
ATOM 779 N N . PRO A 1 102 ? -3.600 -6.058 4.204 1.00 95.12 102 PRO A N 1
ATOM 780 C CA . PRO A 1 102 ? -2.524 -6.465 5.105 1.00 95.12 102 PRO A CA 1
ATOM 781 C C . PRO A 1 102 ? -1.142 -6.494 4.435 1.00 95.12 102 PRO A C 1
ATOM 783 O O . PRO A 1 102 ? -0.144 -6.241 5.107 1.00 95.12 102 PRO A O 1
ATOM 786 N N . ILE A 1 103 ? -1.041 -6.740 3.122 1.00 97.69 103 ILE A N 1
ATOM 787 C CA . ILE A 1 103 ? 0.231 -6.574 2.399 1.00 97.69 103 ILE A CA 1
ATOM 788 C C . ILE A 1 103 ? 0.693 -5.109 2.445 1.00 97.69 103 ILE A C 1
ATOM 790 O O . ILE A 1 103 ? 1.866 -4.852 2.727 1.00 97.69 103 ILE A O 1
ATOM 794 N N . LEU A 1 104 ? -0.211 -4.150 2.206 1.00 98.31 104 LEU A N 1
ATOM 795 C CA . LEU A 1 104 ? 0.104 -2.719 2.280 1.00 98.31 104 LEU A CA 1
ATOM 796 C C . LEU A 1 104 ? 0.539 -2.302 3.690 1.00 98.31 104 LEU A C 1
ATOM 798 O O . LEU A 1 104 ? 1.459 -1.496 3.823 1.00 98.31 104 LEU A O 1
ATOM 802 N N . GLU A 1 105 ? -0.073 -2.861 4.737 1.00 96.44 105 GLU A N 1
ATOM 803 C CA . GLU A 1 105 ? 0.337 -2.616 6.126 1.00 96.44 105 GLU A CA 1
ATOM 804 C C . GLU A 1 105 ? 1.760 -3.119 6.405 1.00 96.44 105 GLU A C 1
ATOM 806 O O . GLU A 1 105 ? 2.572 -2.377 6.958 1.00 96.44 105 GLU A O 1
ATOM 811 N N . ILE A 1 106 ? 2.102 -4.337 5.965 1.00 96.69 106 ILE A N 1
ATOM 812 C CA . ILE A 1 106 ? 3.463 -4.880 6.119 1.00 96.69 106 ILE A CA 1
ATOM 813 C C . ILE A 1 106 ? 4.477 -4.010 5.366 1.00 96.69 106 ILE A C 1
ATOM 815 O O . ILE A 1 106 ? 5.543 -3.706 5.903 1.00 96.69 106 ILE A O 1
ATOM 819 N N . MET A 1 107 ? 4.151 -3.581 4.141 1.00 98.50 107 MET A N 1
ATOM 820 C CA . MET A 1 107 ? 5.004 -2.670 3.369 1.00 98.50 107 MET A CA 1
ATOM 821 C C . MET A 1 107 ? 5.181 -1.323 4.067 1.00 98.50 107 MET A C 1
ATOM 823 O O . MET A 1 107 ? 6.285 -0.786 4.076 1.00 98.50 107 MET A O 1
ATOM 827 N N . LEU A 1 108 ? 4.115 -0.769 4.648 1.00 98.25 108 LEU A N 1
ATOM 828 C CA . LEU A 1 108 ? 4.177 0.491 5.382 1.00 98.25 108 LEU A CA 1
ATOM 829 C C . LEU A 1 108 ? 5.154 0.394 6.555 1.00 98.25 108 LEU A C 1
ATOM 831 O O . LEU A 1 108 ? 6.010 1.265 6.709 1.00 98.25 108 LEU A O 1
ATOM 835 N N . GLU A 1 109 ? 5.022 -0.648 7.377 1.00 96.56 109 GLU A N 1
ATOM 836 C CA . GLU A 1 109 ? 5.898 -0.865 8.529 1.00 96.56 109 GLU A CA 1
ATOM 837 C C . GLU A 1 109 ? 7.358 -1.038 8.104 1.00 96.56 109 GLU A C 1
ATOM 839 O O . GLU A 1 109 ? 8.251 -0.464 8.727 1.00 96.56 109 GLU A O 1
ATOM 844 N N . ASP A 1 110 ? 7.603 -1.789 7.035 1.00 97.44 110 ASP A N 1
ATOM 845 C CA . ASP A 1 110 ? 8.937 -1.997 6.475 1.00 97.44 110 ASP A CA 1
ATOM 846 C C . ASP A 1 110 ? 9.553 -0.681 5.975 1.00 97.44 110 ASP A C 1
ATOM 848 O O . ASP A 1 110 ? 10.597 -0.246 6.461 1.00 97.44 110 ASP A O 1
ATOM 852 N N . ILE A 1 111 ? 8.845 0.032 5.095 1.00 98.00 111 ILE A N 1
ATOM 853 C CA . ILE A 1 111 ? 9.333 1.263 4.461 1.00 98.00 111 ILE A CA 1
ATOM 854 C C . ILE A 1 111 ? 9.526 2.392 5.480 1.00 98.00 111 ILE A C 1
ATOM 856 O O . ILE A 1 111 ? 10.464 3.180 5.358 1.00 98.00 111 ILE A O 1
ATOM 860 N N . ILE A 1 112 ? 8.668 2.510 6.501 1.00 96.31 112 ILE A N 1
ATOM 861 C CA . ILE A 1 112 ? 8.860 3.525 7.548 1.00 96.31 112 ILE A CA 1
ATOM 862 C C . ILE A 1 112 ? 10.176 3.293 8.297 1.00 96.31 112 ILE A C 1
ATOM 864 O O . ILE A 1 112 ? 10.864 4.271 8.605 1.00 96.31 112 ILE A O 1
ATOM 868 N N . ASN A 1 113 ? 10.523 2.033 8.562 1.00 95.62 113 ASN A N 1
ATOM 869 C CA . ASN A 1 113 ? 11.684 1.652 9.365 1.00 95.62 113 ASN A CA 1
ATOM 870 C C . ASN A 1 113 ? 12.973 1.479 8.543 1.00 95.62 113 ASN A C 1
ATOM 872 O O . ASN A 1 113 ? 14.059 1.401 9.122 1.00 95.62 113 ASN A O 1
ATOM 876 N N . ASP A 1 114 ? 12.874 1.446 7.215 1.00 94.94 114 ASP A N 1
ATOM 877 C CA . ASP A 1 114 ? 14.015 1.361 6.314 1.00 94.94 114 ASP A CA 1
ATOM 878 C C . ASP A 1 114 ? 14.638 2.741 6.044 1.00 94.94 114 ASP A C 1
ATOM 880 O O . ASP A 1 114 ? 14.111 3.588 5.319 1.00 94.94 114 ASP A O 1
ATOM 884 N N . GLU A 1 115 ? 15.809 2.970 6.634 1.00 93.25 115 GLU A N 1
ATOM 885 C CA . GLU A 1 115 ? 16.604 4.188 6.437 1.00 93.25 115 GLU A CA 1
ATOM 886 C C . GLU A 1 115 ? 17.577 4.094 5.245 1.00 93.25 115 GLU A C 1
ATOM 888 O O . GLU A 1 115 ? 18.258 5.070 4.923 1.00 93.25 115 GLU A O 1
ATOM 893 N N . SER A 1 116 ? 17.671 2.935 4.586 1.00 94.75 116 SER A N 1
ATOM 894 C CA . SER A 1 116 ? 18.543 2.717 3.426 1.00 94.75 116 SER A CA 1
ATOM 895 C C . SER A 1 116 ? 17.870 3.065 2.094 1.00 94.75 116 SER A C 1
ATOM 897 O O . SER A 1 116 ? 18.555 3.394 1.117 1.00 94.75 116 SER A O 1
ATOM 899 N N . ASN A 1 117 ? 16.537 3.063 2.056 1.00 95.06 117 ASN A N 1
ATOM 900 C CA . ASN A 1 117 ? 15.762 3.416 0.878 1.00 95.06 117 ASN A CA 1
ATOM 901 C C . ASN A 1 117 ? 15.714 4.937 0.649 1.00 95.06 117 ASN A C 1
ATOM 903 O O . ASN A 1 117 ? 14.920 5.674 1.239 1.00 95.06 117 ASN A O 1
ATOM 907 N N . ALA A 1 118 ? 16.525 5.411 -0.299 1.00 94.06 118 ALA A N 1
ATOM 908 C CA . ALA A 1 118 ? 16.559 6.815 -0.707 1.00 94.06 118 ALA A CA 1
ATOM 909 C C . ALA A 1 118 ? 15.245 7.322 -1.340 1.00 94.06 118 ALA A C 1
ATOM 911 O O . ALA A 1 118 ? 15.064 8.534 -1.458 1.00 94.06 118 ALA A O 1
ATOM 912 N N . LYS A 1 119 ? 14.346 6.423 -1.760 1.00 95.88 119 LYS A N 1
ATOM 913 C CA . LYS A 1 119 ? 13.057 6.710 -2.411 1.00 95.88 119 LYS A CA 1
ATOM 914 C C . LYS A 1 119 ? 11.845 6.435 -1.520 1.00 95.88 119 LYS A C 1
ATOM 916 O O . LYS A 1 119 ? 10.708 6.550 -1.973 1.00 95.88 119 LYS A O 1
ATOM 921 N N . LYS A 1 120 ? 12.074 6.176 -0.232 1.00 97.50 120 LYS A N 1
ATOM 922 C CA . LYS A 1 120 ? 11.060 5.914 0.800 1.00 97.50 120 LYS A CA 1
ATOM 923 C C . LYS A 1 120 ? 9.816 6.804 0.704 1.00 97.50 120 LYS A C 1
ATOM 925 O O . LYS A 1 120 ? 8.704 6.304 0.804 1.00 97.50 120 LYS A O 1
ATOM 930 N N . GLN A 1 121 ? 9.953 8.114 0.484 1.00 98.44 121 GLN A N 1
ATOM 931 C CA . GLN A 1 121 ? 8.791 9.008 0.388 1.00 98.44 121 GLN A CA 1
ATOM 932 C C . GLN A 1 121 ? 7.912 8.743 -0.848 1.00 98.44 121 GLN A C 1
ATOM 934 O O . GLN A 1 121 ? 6.695 8.903 -0.754 1.00 98.44 121 GLN A O 1
ATOM 939 N N . GLU A 1 122 ? 8.494 8.364 -1.989 1.00 98.31 122 GLU A N 1
ATOM 940 C CA . GLU A 1 122 ? 7.733 8.008 -3.195 1.00 98.31 122 GLU A CA 1
ATOM 941 C C . GLU A 1 122 ? 7.037 6.654 -3.023 1.00 98.31 122 GLU A C 1
ATOM 943 O O . GLU A 1 122 ? 5.871 6.523 -3.395 1.00 98.31 122 GLU A O 1
ATOM 948 N N . ASP A 1 123 ? 7.701 5.691 -2.378 1.00 98.69 123 ASP A N 1
ATOM 949 C CA . ASP A 1 123 ? 7.094 4.399 -2.044 1.00 98.69 123 ASP A CA 1
ATOM 950 C C . ASP A 1 123 ? 5.915 4.573 -1.069 1.00 98.69 123 ASP A C 1
ATOM 952 O O . ASP A 1 123 ? 4.828 4.048 -1.304 1.00 98.69 123 ASP A O 1
ATOM 956 N N . LEU A 1 124 ? 6.063 5.397 -0.025 1.00 98.81 124 LEU A N 1
ATOM 957 C CA . LEU A 1 124 ? 4.958 5.729 0.884 1.00 98.81 124 LEU A CA 1
ATOM 958 C C . LEU A 1 124 ? 3.810 6.445 0.156 1.00 98.81 124 LEU A C 1
ATOM 960 O O . LEU A 1 124 ? 2.645 6.108 0.365 1.00 98.81 124 LEU A O 1
ATOM 964 N N . MET A 1 125 ? 4.116 7.402 -0.728 1.00 98.75 125 MET A N 1
ATOM 965 C CA . MET A 1 125 ? 3.104 8.057 -1.567 1.00 98.75 125 MET A CA 1
ATOM 966 C C . MET A 1 125 ? 2.317 7.028 -2.388 1.00 98.75 125 MET A C 1
ATOM 968 O O . MET A 1 125 ? 1.091 7.108 -2.453 1.00 98.75 125 MET A O 1
ATOM 972 N N . GLN A 1 126 ? 3.002 6.055 -2.989 1.00 97.94 126 GLN A N 1
ATOM 973 C CA . GLN A 1 126 ? 2.354 5.009 -3.767 1.00 97.94 126 GLN A CA 1
ATOM 974 C C . GLN A 1 126 ? 1.487 4.085 -2.896 1.00 97.94 126 GLN A C 1
ATOM 976 O O . GLN A 1 126 ? 0.361 3.782 -3.293 1.00 97.94 126 GLN A O 1
ATOM 981 N N . LEU A 1 127 ? 1.951 3.700 -1.698 1.00 98.25 127 LEU A N 1
ATOM 982 C CA . LEU A 1 127 ? 1.154 2.927 -0.733 1.00 98.25 127 LEU A CA 1
ATOM 983 C C . LEU A 1 127 ? -0.161 3.619 -0.380 1.00 98.25 127 LEU A C 1
ATOM 985 O O . LEU A 1 127 ? -1.219 2.996 -0.441 1.00 98.25 127 LEU A O 1
ATOM 989 N N . LEU A 1 128 ? -0.101 4.911 -0.051 1.00 98.56 128 LEU A N 1
ATOM 990 C CA . LEU A 1 128 ? -1.289 5.701 0.270 1.00 98.56 128 LEU A CA 1
ATOM 991 C C . LEU A 1 128 ? -2.279 5.714 -0.897 1.00 98.56 128 LEU A C 1
ATOM 993 O O . LEU A 1 128 ? -3.481 5.576 -0.688 1.00 98.56 128 LEU A O 1
ATOM 997 N N . VAL A 1 129 ? -1.791 5.868 -2.131 1.00 98.25 129 VAL A N 1
ATOM 998 C CA . VAL A 1 129 ? -2.662 5.878 -3.312 1.00 98.25 129 VAL A CA 1
ATOM 999 C C . 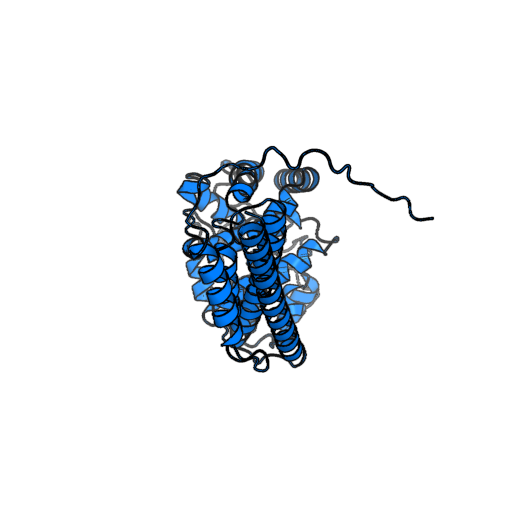VAL A 1 129 ? -3.339 4.523 -3.522 1.00 98.25 129 VAL A C 1
ATOM 1001 O O . VAL A 1 129 ? -4.534 4.505 -3.810 1.00 98.25 129 VAL A O 1
ATOM 1004 N N . PHE A 1 130 ? -2.633 3.402 -3.344 1.00 98.06 130 PHE A N 1
ATOM 1005 C CA . PHE A 1 130 ? -3.269 2.083 -3.417 1.00 98.06 130 PHE A CA 1
ATOM 1006 C C . PHE A 1 130 ? -4.329 1.898 -2.336 1.00 98.06 130 PHE A C 1
ATOM 1008 O O . PHE A 1 130 ? -5.445 1.497 -2.657 1.00 98.06 130 PHE A O 1
ATOM 1015 N N . ASP A 1 131 ? -4.009 2.238 -1.091 1.00 97.88 131 ASP A N 1
ATOM 1016 C CA . ASP A 1 131 ? -4.930 2.097 0.034 1.00 97.88 131 ASP A CA 1
ATOM 1017 C C . ASP A 1 131 ? -6.212 2.926 -0.168 1.00 97.88 131 ASP A C 1
ATOM 1019 O O . ASP A 1 131 ? -7.318 2.406 -0.017 1.00 97.88 131 ASP A O 1
ATOM 1023 N N . LEU A 1 132 ? -6.079 4.175 -0.637 1.00 96.81 132 LEU A N 1
ATOM 1024 C CA . LEU A 1 132 ? -7.216 5.000 -1.054 1.00 96.81 132 LEU A CA 1
ATOM 1025 C C . LEU A 1 132 ? -8.033 4.337 -2.163 1.00 96.81 132 LEU A C 1
ATOM 1027 O O . LEU A 1 132 ? -9.256 4.294 -2.076 1.00 96.81 132 LEU A O 1
ATOM 1031 N N . LEU A 1 133 ? -7.382 3.866 -3.230 1.00 95.75 133 LEU A N 1
ATOM 1032 C CA . LEU A 1 133 ? -8.070 3.303 -4.391 1.00 95.75 133 LEU A CA 1
ATOM 1033 C C . LEU A 1 133 ? -8.842 2.026 -4.039 1.00 95.75 133 LEU A C 1
ATOM 1035 O O . LEU A 1 133 ? -9.935 1.818 -4.566 1.00 95.75 133 LEU A O 1
ATOM 1039 N N . ILE A 1 134 ? -8.283 1.177 -3.175 1.00 95.69 134 ILE A N 1
ATOM 1040 C CA . ILE A 1 134 ? -8.868 -0.112 -2.783 1.00 95.69 134 ILE A CA 1
ATOM 1041 C C . ILE A 1 134 ? -10.124 0.092 -1.939 1.00 95.69 134 ILE A C 1
ATOM 1043 O O . ILE A 1 134 ? -11.134 -0.568 -2.206 1.00 95.69 134 ILE A O 1
ATOM 1047 N N . HIS A 1 135 ? -10.074 1.038 -0.998 1.00 95.62 135 HIS A N 1
ATOM 1048 C CA . HIS A 1 135 ? -11.139 1.277 -0.025 1.00 95.62 135 HIS A CA 1
ATOM 1049 C C . HIS A 1 135 ? -12.064 2.453 -0.379 1.00 95.62 135 HIS A C 1
ATOM 1051 O O . HIS A 1 135 ? -12.975 2.759 0.386 1.00 95.62 135 HIS A O 1
ATOM 1057 N N . GLN A 1 136 ? -11.883 3.123 -1.526 1.00 94.31 136 GLN A N 1
ATOM 1058 C CA . GLN A 1 136 ? -12.665 4.322 -1.877 1.00 94.31 136 GLN A CA 1
ATOM 1059 C C . GLN A 1 136 ? -14.186 4.102 -1.794 1.00 94.31 136 GLN A C 1
ATOM 1061 O O . GLN A 1 136 ? -14.903 4.974 -1.302 1.00 94.31 136 GLN A O 1
ATOM 1066 N N . ASP A 1 137 ? -14.672 2.934 -2.224 1.00 93.12 137 ASP A N 1
ATOM 1067 C CA . ASP A 1 137 ? -16.098 2.600 -2.200 1.00 93.12 137 ASP A CA 1
ATOM 1068 C C . ASP A 1 137 ? -16.590 2.343 -0.771 1.00 93.12 137 ASP A C 1
ATOM 1070 O O . ASP A 1 137 ? -17.638 2.858 -0.379 1.00 93.12 137 ASP A O 1
ATOM 1074 N N . GLU A 1 138 ? -15.807 1.610 0.027 1.00 92.81 138 GLU A N 1
ATOM 1075 C CA . GLU A 1 138 ? -16.084 1.342 1.444 1.00 92.81 138 GLU A CA 1
ATOM 1076 C C . GLU A 1 138 ? -16.150 2.645 2.251 1.00 92.81 138 GLU A C 1
ATOM 1078 O O . GLU A 1 138 ? -17.059 2.852 3.055 1.00 92.81 138 GLU A O 1
ATOM 1083 N N . TRP A 1 139 ? -15.221 3.564 1.991 1.00 94.81 139 TRP A N 1
ATOM 1084 C CA . TRP A 1 139 ? -15.121 4.849 2.684 1.00 94.81 139 TRP A CA 1
ATOM 1085 C C . TRP A 1 139 ? -16.049 5.925 2.099 1.00 94.81 139 TRP A C 1
ATOM 1087 O O . TRP A 1 139 ? -16.101 7.056 2.598 1.00 94.81 139 TRP A O 1
ATOM 1097 N N . GLY A 1 140 ? -16.792 5.616 1.029 1.00 94.12 140 GLY A N 1
ATOM 1098 C CA . GLY A 1 140 ? -17.691 6.559 0.360 1.00 94.12 140 GLY A CA 1
ATOM 1099 C C . GLY A 1 140 ? -16.961 7.796 -0.185 1.00 94.12 140 GLY A C 1
ATOM 1100 O O . GLY A 1 140 ? -17.423 8.936 -0.018 1.00 94.12 140 GLY A O 1
ATOM 1101 N N . ILE A 1 141 ? -15.787 7.589 -0.779 1.00 93.31 141 ILE A N 1
ATOM 1102 C CA . ILE A 1 141 ? -14.896 8.614 -1.328 1.00 93.31 141 ILE A CA 1
ATOM 1103 C C . ILE A 1 141 ? -14.975 8.577 -2.856 1.00 93.31 141 ILE A C 1
ATOM 1105 O O . ILE A 1 141 ? -14.447 7.683 -3.501 1.00 93.31 141 ILE A O 1
ATOM 1109 N N . ASP A 1 142 ? -15.564 9.614 -3.453 1.00 93.19 142 ASP A N 1
ATOM 1110 C CA . ASP A 1 142 ? -15.363 9.900 -4.877 1.00 93.19 142 ASP A CA 1
ATOM 1111 C C . ASP A 1 142 ? -14.078 10.721 -5.039 1.00 93.19 142 ASP A C 1
ATOM 1113 O O . ASP A 1 142 ? -14.032 11.917 -4.722 1.00 93.19 142 ASP A O 1
ATOM 1117 N N . LEU A 1 143 ? -13.029 10.066 -5.539 1.00 91.69 143 LEU A N 1
ATOM 1118 C CA . LEU A 1 143 ? -11.697 10.646 -5.702 1.00 91.69 143 LEU A CA 1
ATOM 1119 C C . LEU A 1 143 ? -11.692 11.917 -6.558 1.00 91.69 143 LEU A C 1
ATOM 1121 O O . LEU A 1 143 ? -11.008 12.878 -6.213 1.00 91.69 143 LEU A O 1
ATOM 1125 N N . ASN A 1 144 ? -12.457 11.960 -7.653 1.00 92.06 144 ASN A N 1
ATOM 1126 C CA . ASN A 1 144 ? -12.478 13.138 -8.524 1.00 92.06 144 ASN A CA 1
ATOM 1127 C C . ASN A 1 144 ? -13.252 14.290 -7.878 1.00 92.06 144 ASN A C 1
ATOM 1129 O O . ASN A 1 144 ? -12.872 15.452 -8.032 1.00 92.06 144 ASN A O 1
ATOM 1133 N N . SER A 1 145 ? -14.326 13.978 -7.146 1.00 94.06 145 SER A N 1
ATOM 1134 C CA . SER A 1 145 ? -15.079 14.994 -6.407 1.00 94.06 145 SER A CA 1
ATOM 1135 C C . SER A 1 145 ? -14.259 15.602 -5.269 1.00 94.06 145 SER A C 1
ATOM 1137 O O . SER A 1 145 ? -14.437 16.782 -4.969 1.00 94.06 145 SER A O 1
ATOM 1139 N N . ILE A 1 146 ? -13.409 14.812 -4.609 1.00 94.44 146 ILE A N 1
ATOM 1140 C CA . ILE A 1 146 ? -12.673 15.242 -3.413 1.00 94.44 146 ILE A CA 1
ATOM 1141 C C . ILE A 1 146 ? -11.320 15.864 -3.775 1.00 94.44 146 ILE A C 1
ATOM 1143 O O . ILE A 1 146 ? -10.979 16.917 -3.241 1.00 94.44 146 ILE A O 1
ATOM 1147 N N . PHE A 1 147 ? -10.570 15.251 -4.694 1.00 95.69 147 PHE A N 1
ATOM 1148 C CA . PHE A 1 147 ? -9.195 15.645 -5.036 1.00 95.69 147 PHE A CA 1
ATOM 1149 C C . PHE A 1 147 ? -9.081 16.360 -6.397 1.00 95.69 147 PHE A C 1
ATOM 1151 O O . PHE A 1 147 ? -7.989 16.734 -6.835 1.00 95.69 147 PHE A O 1
ATOM 1158 N N . GLY A 1 148 ? -10.217 16.590 -7.061 1.00 94.12 148 GLY A N 1
ATOM 1159 C CA . GLY A 1 148 ? -10.323 17.315 -8.324 1.00 94.12 148 GLY A CA 1
ATOM 1160 C C . GLY A 1 148 ? -10.244 16.420 -9.564 1.00 94.12 148 GLY A C 1
ATOM 1161 O O . GLY A 1 148 ? -9.903 15.242 -9.508 1.00 94.12 148 GLY A O 1
ATOM 1162 N N . SER A 1 149 ? -10.523 17.002 -10.734 1.00 92.56 149 SER A N 1
ATOM 1163 C CA . SER A 1 149 ? -10.675 16.260 -11.998 1.00 92.56 149 SER A CA 1
ATOM 1164 C C . SER A 1 149 ? -9.412 15.545 -12.489 1.00 92.56 149 SER A C 1
ATOM 1166 O O . SER A 1 149 ? -9.498 14.690 -13.365 1.00 92.56 149 SER A O 1
ATOM 1168 N N . GLN A 1 150 ? -8.240 15.908 -11.959 1.00 91.56 150 GLN A N 1
ATOM 1169 C CA . GLN A 1 150 ? -6.964 15.275 -12.303 1.00 91.56 150 GLN A CA 1
ATOM 1170 C C . GLN A 1 150 ? -6.698 14.002 -11.494 1.00 91.56 150 GLN A C 1
ATOM 1172 O O . GLN A 1 150 ? -5.777 13.269 -11.849 1.00 91.56 150 GLN A O 1
ATOM 1177 N N . ALA A 1 151 ? -7.483 13.728 -10.444 1.00 94.06 151 ALA A N 1
ATOM 1178 C CA . ALA A 1 151 ? -7.197 12.680 -9.470 1.00 94.06 151 ALA A CA 1
ATOM 1179 C C . ALA A 1 151 ? -7.004 11.314 -10.122 1.00 94.06 151 ALA A C 1
ATOM 1181 O O . ALA A 1 151 ? -5.950 10.706 -9.961 1.00 94.06 151 ALA A O 1
ATOM 1182 N N . LYS A 1 152 ? -7.955 10.882 -10.959 1.00 91.31 152 LYS A N 1
ATOM 1183 C CA . LYS A 1 152 ? -7.838 9.612 -11.691 1.00 91.31 152 LYS A CA 1
ATOM 1184 C C . LYS A 1 152 ? -6.540 9.510 -12.504 1.00 91.31 152 LYS A C 1
ATOM 1186 O O . LYS A 1 152 ? -5.889 8.471 -12.497 1.00 91.31 152 LYS A O 1
ATOM 1191 N N . LYS A 1 153 ? -6.160 10.583 -13.202 1.00 91.75 153 LYS A N 1
ATOM 1192 C CA . LYS A 1 153 ? -4.964 10.598 -14.052 1.00 91.75 153 LYS A CA 1
ATOM 1193 C C . LYS A 1 153 ? -3.684 10.544 -13.216 1.00 91.75 153 LYS A C 1
ATOM 1195 O O . LYS A 1 153 ? -2.802 9.744 -13.500 1.00 91.75 153 LYS A O 1
ATOM 1200 N N . TYR A 1 154 ? -3.578 11.393 -12.196 1.00 95.12 154 TYR A N 1
ATOM 1201 C CA . TYR A 1 154 ? -2.358 11.512 -11.398 1.00 95.12 154 TYR A CA 1
ATOM 1202 C C . TYR A 1 154 ? -2.168 10.352 -10.425 1.00 95.12 154 TYR A C 1
ATOM 1204 O O . TYR A 1 154 ? -1.037 9.909 -10.265 1.00 95.12 154 TYR A O 1
ATOM 1212 N N . PHE A 1 155 ? -3.237 9.792 -9.854 1.00 95.56 155 PHE A N 1
ATOM 1213 C CA . PHE A 1 155 ? -3.140 8.520 -9.135 1.00 95.56 155 PHE A CA 1
ATOM 1214 C C . PHE A 1 155 ? -2.674 7.396 -10.054 1.00 95.56 155 PHE A C 1
ATOM 1216 O O . PHE A 1 155 ? -1.781 6.647 -9.676 1.00 95.56 155 PHE A O 1
ATOM 1223 N N . GLY A 1 156 ? -3.176 7.361 -11.290 1.00 92.50 156 GLY A N 1
ATOM 1224 C CA . GLY A 1 156 ? -2.660 6.468 -12.317 1.00 92.50 156 GLY A CA 1
ATOM 1225 C C . GLY A 1 156 ? -1.150 6.594 -12.500 1.00 92.50 156 GLY A C 1
ATOM 1226 O O . GLY A 1 156 ? -0.420 5.622 -12.309 1.00 92.50 156 GLY A O 1
ATOM 1227 N N . TYR A 1 157 ? -0.661 7.808 -12.767 1.00 93.38 157 TYR A N 1
ATOM 1228 C CA . TYR A 1 157 ? 0.778 8.021 -12.898 1.00 93.38 157 TYR A CA 1
ATOM 1229 C C . TYR A 1 157 ? 1.553 7.589 -11.649 1.00 93.38 157 TYR A C 1
ATOM 1231 O O . TYR A 1 157 ? 2.567 6.917 -11.803 1.00 93.38 157 TYR A O 1
ATOM 1239 N N . ILE A 1 158 ? 1.072 7.905 -10.440 1.00 95.88 158 ILE A N 1
ATOM 1240 C CA . ILE A 1 158 ? 1.710 7.509 -9.172 1.00 95.88 158 ILE A CA 1
ATOM 1241 C C . ILE A 1 158 ? 1.833 5.985 -9.049 1.00 95.88 158 ILE A C 1
ATOM 1243 O O . ILE A 1 158 ? 2.895 5.486 -8.680 1.00 95.88 158 ILE A O 1
ATOM 1247 N N . THR A 1 159 ? 0.785 5.233 -9.388 1.00 94.81 159 THR A N 1
ATOM 1248 C CA . THR A 1 159 ? 0.808 3.763 -9.277 1.00 94.81 159 THR A CA 1
ATOM 1249 C C . THR A 1 159 ? 1.783 3.087 -10.245 1.00 94.81 159 THR A C 1
ATOM 1251 O O . THR A 1 159 ? 2.260 1.999 -9.953 1.00 94.81 159 THR A O 1
ATOM 1254 N N . GLU A 1 160 ? 2.118 3.717 -11.371 1.00 92.00 160 GLU A N 1
ATOM 1255 C CA . GLU A 1 160 ? 2.877 3.068 -12.451 1.00 92.00 160 GLU A CA 1
ATOM 1256 C C . GLU A 1 160 ? 4.264 3.676 -12.708 1.00 92.00 160 GLU A C 1
ATOM 1258 O O . GLU A 1 160 ? 5.119 3.027 -13.296 1.00 92.00 160 GLU A O 1
ATOM 1263 N N . ASN A 1 161 ? 4.521 4.908 -12.262 1.00 92.31 161 ASN A N 1
ATOM 1264 C CA . ASN A 1 161 ? 5.726 5.652 -12.656 1.00 92.31 161 ASN A CA 1
ATOM 1265 C C . ASN A 1 161 ? 6.532 6.192 -11.475 1.00 92.31 161 ASN A C 1
ATOM 1267 O O . ASN A 1 161 ? 7.565 6.822 -11.677 1.00 92.31 161 ASN A O 1
ATOM 1271 N N . PHE A 1 162 ? 6.067 6.000 -10.245 1.00 95.31 162 PHE A N 1
ATOM 1272 C CA . PHE A 1 162 ? 6.746 6.489 -9.048 1.00 95.31 162 PHE A CA 1
ATOM 1273 C C . PHE A 1 162 ? 7.111 5.327 -8.134 1.00 95.31 162 PHE A C 1
ATOM 1275 O O . PHE A 1 162 ? 6.559 4.229 -8.242 1.00 95.31 162 PHE A O 1
ATOM 1282 N N . GLY A 1 163 ? 8.041 5.601 -7.227 1.00 96.38 163 GLY A N 1
ATOM 1283 C CA . GLY A 1 163 ? 8.581 4.612 -6.312 1.00 96.38 163 GLY A CA 1
ATOM 1284 C C . GLY A 1 163 ? 9.794 3.892 -6.887 1.00 96.38 163 GLY A C 1
ATOM 1285 O O . GLY A 1 163 ? 10.122 3.987 -8.075 1.00 96.38 163 GLY A O 1
ATOM 1286 N N . SER A 1 164 ? 10.458 3.160 -6.006 1.00 97.38 164 SER A N 1
ATOM 1287 C CA . SER A 1 164 ? 11.726 2.494 -6.268 1.00 97.38 164 SER A CA 1
ATOM 1288 C C . SER A 1 164 ? 11.646 1.574 -7.486 1.00 97.38 164 SER A C 1
ATOM 1290 O O . SER A 1 164 ? 10.799 0.680 -7.564 1.00 97.38 164 SER A O 1
ATOM 1292 N N . GLY A 1 165 ? 12.538 1.780 -8.454 1.00 95.88 165 GLY A N 1
ATOM 1293 C CA . GLY A 1 165 ? 12.648 0.896 -9.611 1.00 95.88 165 GLY A CA 1
ATOM 1294 C C . GLY A 1 165 ? 11.582 1.097 -10.691 1.00 95.88 165 GLY A C 1
ATOM 1295 O O . GLY A 1 165 ? 11.555 0.318 -11.645 1.00 95.88 165 GLY A O 1
ATOM 1296 N N . MET A 1 166 ? 10.732 2.121 -10.585 1.00 93.81 166 MET A N 1
ATOM 1297 C CA . MET A 1 166 ? 9.671 2.417 -11.561 1.00 93.81 166 MET A CA 1
ATOM 1298 C C . MET A 1 166 ? 9.975 3.608 -12.466 1.00 93.81 166 MET A C 1
ATOM 1300 O O . MET A 1 166 ? 9.205 3.892 -13.383 1.00 93.81 166 MET A O 1
ATOM 1304 N N . HIS A 1 167 ? 11.074 4.327 -12.235 1.00 93.38 167 HIS A N 1
ATOM 1305 C CA . HIS A 1 167 ? 11.282 5.599 -12.911 1.00 93.38 167 HIS A CA 1
ATOM 1306 C C . HIS A 1 167 ? 11.498 5.422 -14.405 1.00 93.38 167 HIS A C 1
ATOM 1308 O O . HIS A 1 167 ? 12.379 4.677 -14.830 1.00 93.38 167 HIS A O 1
ATOM 1314 N N . ASN A 1 168 ? 10.724 6.124 -15.227 1.00 89.19 168 ASN A N 1
ATOM 1315 C CA . ASN A 1 168 ? 10.918 6.106 -16.670 1.00 89.19 168 ASN A CA 1
ATOM 1316 C C . ASN A 1 168 ? 10.280 7.324 -17.354 1.00 89.19 168 ASN A C 1
ATOM 1318 O O . ASN A 1 168 ? 9.606 8.141 -16.726 1.00 89.19 168 ASN A O 1
ATOM 1322 N N . ILE A 1 169 ? 10.516 7.468 -18.657 1.00 87.44 169 ILE A N 1
ATOM 1323 C CA . ILE A 1 169 ? 9.879 8.503 -19.470 1.00 87.44 169 ILE A CA 1
ATOM 1324 C C . ILE A 1 169 ? 8.497 8.010 -19.894 1.00 87.44 169 ILE A C 1
ATOM 1326 O O . ILE A 1 169 ? 8.345 7.372 -20.930 1.00 87.44 169 ILE A O 1
ATOM 1330 N N . TYR A 1 170 ? 7.485 8.384 -19.119 1.00 84.81 170 TYR A N 1
ATOM 1331 C CA . TYR A 1 170 ? 6.106 7.995 -19.382 1.00 84.81 170 TYR A CA 1
ATOM 1332 C C . TYR A 1 170 ? 5.375 8.925 -20.351 1.00 84.81 170 TYR A C 1
ATOM 1334 O O . TYR A 1 170 ? 5.742 10.085 -20.582 1.00 84.81 170 TYR A O 1
ATOM 1342 N N . GLN A 1 171 ? 4.280 8.420 -20.920 1.00 79.62 171 GLN A N 1
ATOM 1343 C CA . GLN A 1 171 ? 3.429 9.199 -21.809 1.00 79.62 171 GLN A CA 1
ATOM 1344 C C . GLN A 1 171 ? 2.864 10.430 -21.086 1.00 79.62 171 GLN A C 1
ATOM 1346 O O . GLN A 1 171 ? 2.205 10.318 -20.061 1.00 79.62 171 GLN A O 1
ATOM 1351 N N . GLY A 1 172 ? 3.096 11.619 -21.651 1.00 81.94 172 GLY A N 1
ATOM 1352 C CA . GLY A 1 172 ? 2.636 12.886 -21.075 1.00 81.94 172 GLY A CA 1
ATOM 1353 C C . GLY A 1 172 ? 3.591 13.514 -20.058 1.00 81.94 172 GLY A C 1
ATOM 1354 O O . GLY A 1 172 ? 3.263 14.576 -19.529 1.00 81.94 172 GLY A O 1
ATOM 1355 N N . ASN A 1 173 ? 4.773 12.928 -19.825 1.00 84.81 173 ASN A N 1
ATOM 1356 C CA . ASN A 1 173 ? 5.803 13.460 -18.924 1.00 84.81 173 ASN A CA 1
ATOM 1357 C C . ASN A 1 173 ? 6.209 14.918 -19.242 1.00 84.81 173 ASN A C 1
ATOM 1359 O O . ASN A 1 173 ? 6.520 15.682 -18.335 1.00 84.81 173 ASN A O 1
ATOM 1363 N N . ASP A 1 174 ? 6.115 15.350 -20.506 1.00 86.81 174 ASP A N 1
ATOM 1364 C CA . ASP A 1 174 ? 6.370 16.732 -20.941 1.00 86.81 174 ASP A CA 1
ATOM 1365 C C . ASP A 1 174 ? 5.354 17.750 -20.386 1.00 86.81 174 ASP A C 1
ATOM 1367 O O . ASP A 1 174 ? 5.670 18.925 -20.170 1.00 86.81 174 ASP A O 1
ATOM 1371 N N . LYS A 1 175 ? 4.115 17.308 -20.153 1.00 90.94 175 LYS A N 1
ATOM 1372 C CA . LYS A 1 175 ? 3.012 18.136 -19.649 1.00 90.94 175 LYS A CA 1
ATOM 1373 C C . LYS A 1 175 ? 2.782 17.926 -18.165 1.00 90.94 175 LYS A C 1
ATOM 1375 O O . LYS A 1 175 ? 2.669 18.913 -17.434 1.00 90.94 175 LYS A O 1
ATOM 1380 N N . ASP A 1 176 ? 2.724 16.674 -17.744 1.00 93.38 176 ASP A N 1
ATOM 1381 C CA . ASP A 1 176 ? 2.484 16.215 -16.383 1.00 93.38 176 ASP A CA 1
ATOM 1382 C C . ASP A 1 176 ? 3.815 15.721 -15.795 1.00 93.38 176 ASP A C 1
ATOM 1384 O O . ASP A 1 176 ? 4.028 14.524 -15.619 1.00 93.38 176 ASP A O 1
ATOM 1388 N N . THR A 1 177 ? 4.739 16.655 -15.545 1.00 95.56 177 THR A N 1
ATOM 1389 C CA . THR A 1 177 ? 6.071 16.333 -15.006 1.00 95.56 177 THR A CA 1
ATOM 1390 C C . THR A 1 177 ? 5.970 15.739 -13.595 1.00 95.56 177 THR A C 1
ATOM 1392 O O . THR A 1 177 ? 4.983 16.015 -12.892 1.00 95.56 177 THR A O 1
ATOM 1395 N N . PRO A 1 178 ? 6.988 14.991 -13.129 1.00 96.69 178 PRO A N 1
ATOM 1396 C CA . PRO A 1 178 ? 6.995 14.441 -11.779 1.00 96.69 178 PRO A CA 1
ATOM 1397 C C . PRO A 1 178 ? 6.741 15.497 -10.699 1.00 96.69 178 PRO A C 1
ATOM 1399 O O . PRO A 1 178 ? 5.927 15.290 -9.799 1.00 96.69 178 PRO A O 1
ATOM 1402 N N . GLU A 1 179 ? 7.329 16.690 -10.833 1.00 97.62 179 GLU A N 1
ATOM 1403 C CA . GLU A 1 179 ? 7.131 17.786 -9.883 1.00 97.62 179 GLU A CA 1
ATOM 1404 C C . GLU A 1 179 ? 5.690 18.289 -9.862 1.00 97.62 179 GLU A C 1
ATOM 1406 O O . GLU A 1 179 ? 5.192 18.646 -8.794 1.00 97.62 179 GLU A O 1
ATOM 1411 N N . LYS A 1 180 ? 4.999 18.324 -11.009 1.00 97.56 180 LYS A N 1
ATOM 1412 C CA . LYS A 1 180 ? 3.590 18.744 -11.067 1.00 97.56 180 LYS A CA 1
ATOM 1413 C C . LYS A 1 180 ? 2.683 17.731 -10.386 1.00 97.56 180 LYS A C 1
ATOM 1415 O O . LYS A 1 180 ? 1.785 18.136 -9.649 1.00 97.56 180 LYS A O 1
ATOM 1420 N N . ILE A 1 181 ? 2.918 16.443 -10.627 1.00 97.62 181 ILE A N 1
ATOM 1421 C CA . ILE A 1 181 ? 2.136 15.353 -10.036 1.00 97.62 181 ILE A CA 1
ATOM 1422 C C . ILE A 1 181 ? 2.329 15.341 -8.519 1.00 97.62 181 ILE A C 1
ATOM 1424 O O . ILE A 1 181 ? 1.347 15.378 -7.781 1.00 97.62 181 ILE A O 1
ATOM 1428 N N . VAL A 1 182 ? 3.576 15.396 -8.048 1.00 98.50 182 VAL A N 1
ATOM 1429 C CA . VAL A 1 182 ? 3.891 15.402 -6.612 1.00 98.50 182 VAL A CA 1
ATOM 1430 C C . VAL A 1 182 ? 3.415 16.684 -5.929 1.00 98.50 182 VAL A C 1
ATOM 1432 O O . VAL A 1 182 ? 2.855 16.629 -4.835 1.00 98.50 182 VAL A O 1
ATOM 1435 N N . SER A 1 183 ? 3.555 17.847 -6.573 1.00 98.38 183 SER A N 1
ATOM 1436 C CA . SER A 1 183 ? 3.023 19.102 -6.020 1.00 98.38 183 SER A CA 1
ATOM 1437 C C . SER A 1 183 ? 1.500 19.062 -5.892 1.00 98.38 183 SER A C 1
ATOM 1439 O O . SER A 1 183 ? 0.958 19.522 -4.885 1.00 98.38 183 SER A O 1
ATOM 1441 N N . TRP A 1 184 ? 0.794 18.505 -6.884 1.00 98.25 184 TRP A N 1
ATOM 1442 C CA . TRP A 1 184 ? -0.648 18.274 -6.782 1.00 98.25 184 TRP A CA 1
ATOM 1443 C C . TRP A 1 184 ? -0.970 17.304 -5.648 1.00 98.25 184 TRP A C 1
ATOM 1445 O O . TRP A 1 184 ? -1.830 17.613 -4.832 1.00 98.25 184 TRP A O 1
ATOM 1455 N N . PHE A 1 185 ? -0.260 16.181 -5.552 1.00 98.62 185 PHE A N 1
ATOM 1456 C CA . PHE A 1 185 ? -0.497 15.184 -4.514 1.00 98.62 185 PHE A CA 1
ATOM 1457 C C . PHE A 1 185 ? -0.371 15.804 -3.117 1.00 98.62 185 PHE A C 1
ATOM 1459 O O . PHE A 1 185 ? -1.286 15.713 -2.303 1.00 98.62 185 PHE A O 1
ATOM 1466 N N . LEU A 1 186 ? 0.708 16.543 -2.860 1.00 98.56 186 LEU A N 1
ATOM 1467 C CA . LEU A 1 186 ? 0.909 17.212 -1.577 1.00 98.56 186 LEU A CA 1
ATOM 1468 C C . LEU A 1 186 ? -0.168 18.269 -1.281 1.00 98.56 186 LEU A C 1
ATOM 1470 O O . LEU A 1 186 ? -0.696 18.304 -0.175 1.00 98.56 186 LEU A O 1
ATOM 1474 N N . SER A 1 187 ? -0.510 19.114 -2.256 1.00 97.38 187 SER A N 1
ATOM 1475 C CA . SER A 1 187 ? -1.433 20.246 -2.046 1.00 97.38 187 SER A CA 1
ATOM 1476 C C . SER A 1 187 ? -2.919 19.891 -2.102 1.00 97.38 187 SER A C 1
ATOM 1478 O O . SER A 1 187 ? -3.746 20.608 -1.549 1.00 97.38 187 SER A O 1
ATOM 1480 N N . SER A 1 188 ? -3.280 18.826 -2.815 1.00 97.25 188 SER A N 1
ATOM 1481 C CA . SER A 1 188 ? -4.676 18.449 -3.061 1.00 97.25 188 SER A CA 1
ATOM 1482 C C . SER A 1 188 ? -5.073 17.192 -2.301 1.00 97.25 188 SER A C 1
ATOM 1484 O O . SER A 1 188 ? -6.227 17.082 -1.907 1.00 97.25 188 SER A O 1
ATOM 1486 N N . VAL A 1 189 ? -4.141 16.259 -2.085 1.00 98.00 189 VAL A N 1
ATOM 1487 C CA . VAL A 1 189 ? -4.414 14.977 -1.421 1.00 98.00 189 VAL A CA 1
ATOM 1488 C C . VAL A 1 189 ? -3.964 15.032 0.034 1.00 98.00 189 VAL A C 1
ATOM 1490 O O . VAL A 1 189 ? -4.809 14.945 0.923 1.00 98.00 189 VAL A O 1
ATOM 1493 N N . ILE A 1 190 ? -2.672 15.256 0.297 1.00 98.19 190 ILE A N 1
ATOM 1494 C CA . ILE A 1 190 ? -2.143 15.262 1.674 1.00 98.19 190 ILE A CA 1
ATOM 1495 C C . ILE A 1 190 ? -2.763 16.372 2.519 1.00 98.19 190 ILE A C 1
ATOM 1497 O O . ILE A 1 190 ? -3.114 16.128 3.666 1.00 98.19 190 ILE A O 1
ATOM 1501 N N . ASP A 1 191 ? -2.973 17.562 1.958 1.00 96.75 191 ASP A N 1
ATOM 1502 C CA . ASP A 1 191 ? -3.605 18.658 2.704 1.00 96.75 191 ASP A CA 1
ATOM 1503 C C . ASP A 1 191 ? -5.104 18.406 2.976 1.00 96.75 191 ASP A C 1
ATOM 1505 O O . ASP A 1 191 ? -5.672 19.017 3.879 1.00 96.75 191 ASP A O 1
ATOM 1509 N N . LYS A 1 192 ? -5.749 17.494 2.231 1.00 96.12 192 LYS A N 1
ATOM 1510 C CA . LYS A 1 192 ? -7.188 17.204 2.342 1.00 96.12 192 LYS A CA 1
ATOM 1511 C C . LYS A 1 192 ? -7.508 15.981 3.201 1.00 96.12 192 LYS A C 1
ATOM 1513 O O . LYS A 1 192 ? -8.535 15.979 3.877 1.00 96.12 192 LYS A O 1
ATOM 1518 N N . ILE A 1 193 ? -6.656 14.953 3.186 1.00 97.19 193 ILE A N 1
ATOM 1519 C CA . ILE A 1 193 ? -6.860 13.708 3.947 1.00 97.19 193 ILE A CA 1
ATOM 1520 C C . ILE A 1 193 ? -7.133 13.948 5.443 1.00 97.19 193 ILE A C 1
ATOM 1522 O O . ILE A 1 193 ? -8.059 13.312 5.945 1.00 97.19 193 ILE A O 1
ATOM 1526 N N . PRO A 1 194 ? -6.438 14.857 6.159 1.00 95.75 194 PRO A N 1
ATOM 1527 C CA . PRO A 1 194 ? -6.687 15.084 7.583 1.00 95.75 194 PRO A CA 1
ATOM 1528 C C . PRO A 1 194 ? -8.141 15.432 7.924 1.00 95.75 194 PRO A C 1
ATOM 1530 O O . PRO A 1 194 ? -8.624 15.049 8.981 1.00 95.75 194 PRO A O 1
ATOM 1533 N N . GLU A 1 195 ? -8.866 16.099 7.021 1.00 95.50 195 GLU A N 1
ATOM 1534 C CA . GLU A 1 195 ? -10.287 16.432 7.213 1.00 95.50 195 GLU A CA 1
ATOM 1535 C C . GLU A 1 195 ? -11.224 15.222 7.050 1.00 95.50 195 GLU A C 1
ATOM 1537 O O . GLU A 1 195 ? -12.404 15.295 7.391 1.00 95.50 195 GLU A O 1
ATOM 1542 N N . LEU A 1 196 ? -10.727 14.125 6.477 1.00 95.25 196 LEU A N 1
ATOM 1543 C CA . LEU A 1 196 ? -11.483 12.903 6.205 1.00 95.25 196 LEU A CA 1
ATOM 1544 C C . LEU A 1 196 ? -11.222 11.810 7.251 1.00 95.25 196 LEU A C 1
ATOM 1546 O O . LEU A 1 196 ? -12.026 10.878 7.349 1.00 95.25 196 LEU A O 1
ATOM 1550 N N . ILE A 1 197 ? -10.127 11.915 8.013 1.00 92.69 197 ILE A N 1
ATOM 1551 C CA . ILE A 1 197 ? -9.747 10.950 9.052 1.00 92.69 197 ILE A CA 1
ATOM 1552 C C . ILE A 1 197 ? -10.765 10.972 10.200 1.00 92.69 197 ILE A C 1
ATOM 1554 O O . ILE A 1 197 ? -11.224 12.029 10.623 1.00 92.69 197 ILE A O 1
ATOM 1558 N N . GLY A 1 198 ? -11.142 9.788 10.688 1.00 80.00 198 GLY A N 1
ATOM 1559 C CA . GLY A 1 198 ? -12.126 9.605 11.763 1.00 80.00 198 GLY A CA 1
ATOM 1560 C C . GLY A 1 198 ? -13.583 9.752 11.310 1.00 80.00 198 GLY A C 1
ATOM 1561 O O . GLY A 1 198 ? -14.490 9.347 12.029 1.00 80.00 198 GLY A O 1
ATOM 1562 N N . GLY A 1 199 ? -13.817 10.289 10.108 1.00 85.94 199 GLY A N 1
ATOM 1563 C CA . GLY A 1 199 ? -15.133 10.333 9.473 1.00 85.94 199 GLY A CA 1
ATOM 1564 C C . GLY A 1 199 ? -15.282 9.279 8.381 1.00 85.94 199 GLY A C 1
ATOM 1565 O O . GLY A 1 199 ? -16.061 8.341 8.515 1.00 85.94 199 GLY A O 1
ATOM 1566 N N . LYS A 1 200 ? -14.548 9.460 7.277 1.00 91.12 200 LYS A N 1
ATOM 1567 C CA . LYS A 1 200 ? -14.564 8.544 6.125 1.00 91.12 200 LYS A CA 1
ATOM 1568 C C . LYS A 1 200 ? -13.384 7.583 6.135 1.00 91.12 200 LYS A C 1
ATOM 1570 O O . LYS A 1 200 ? -13.557 6.409 5.850 1.00 91.12 200 LYS A O 1
ATOM 1575 N N . ILE A 1 201 ? -12.197 8.099 6.446 1.00 94.56 201 ILE A N 1
ATOM 1576 C CA . ILE A 1 201 ? -10.947 7.342 6.438 1.00 94.56 201 ILE A CA 1
ATOM 1577 C C . ILE A 1 201 ? -10.659 6.884 7.874 1.00 94.56 201 ILE A C 1
ATOM 1579 O O . ILE A 1 201 ? -10.554 7.735 8.765 1.00 94.56 201 ILE A O 1
ATOM 1583 N N . PRO A 1 202 ? -10.516 5.575 8.138 1.00 91.69 202 PRO A N 1
ATOM 1584 C CA . PRO A 1 202 ? -10.109 5.083 9.450 1.00 91.69 202 PRO A CA 1
ATOM 1585 C C . PRO A 1 202 ? -8.736 5.637 9.850 1.00 91.69 202 PRO A C 1
ATOM 1587 O O . PRO A 1 202 ? -7.809 5.646 9.039 1.00 91.69 202 PRO A O 1
ATOM 1590 N N . SER A 1 203 ? -8.572 6.055 11.107 1.00 90.38 203 SER A N 1
ATOM 1591 C CA . SER A 1 203 ? -7.285 6.548 11.631 1.00 90.38 203 SER A CA 1
ATOM 1592 C C . SER A 1 203 ? -6.180 5.488 11.615 1.00 90.38 203 SER A C 1
ATOM 1594 O O . SER A 1 203 ? -5.004 5.825 11.537 1.00 90.38 203 SER A O 1
ATOM 1596 N N . THR A 1 204 ? -6.549 4.206 11.637 1.00 90.12 204 THR A N 1
ATOM 1597 C CA . THR A 1 204 ? -5.619 3.071 11.588 1.00 90.12 204 THR A CA 1
ATOM 1598 C C . THR A 1 204 ? -5.151 2.718 10.171 1.00 90.12 204 THR A C 1
ATOM 1600 O O . THR A 1 204 ? -4.206 1.938 10.039 1.00 90.12 204 THR A O 1
ATOM 1603 N N . SER A 1 205 ? -5.773 3.285 9.128 1.00 94.94 205 SER A N 1
ATOM 1604 C CA . SER A 1 205 ? -5.471 2.976 7.721 1.00 94.94 205 SER A CA 1
ATOM 1605 C C . SER A 1 205 ? -4.051 3.376 7.309 1.00 94.94 205 SER A C 1
ATOM 1607 O O . SER A 1 205 ? -3.448 4.296 7.875 1.00 94.94 205 SER A O 1
ATOM 1609 N N . VAL A 1 206 ? -3.528 2.724 6.265 1.00 97.62 206 VAL A N 1
ATOM 1610 C CA . VAL A 1 206 ? -2.244 3.095 5.648 1.00 97.62 206 VAL A CA 1
ATOM 1611 C C . VAL A 1 206 ? -2.299 4.540 5.147 1.00 97.62 206 VAL A C 1
ATOM 1613 O O . VAL A 1 206 ? -1.364 5.309 5.364 1.00 97.62 206 VAL A O 1
ATOM 1616 N N . THR A 1 207 ? -3.428 4.945 4.567 1.00 98.06 207 THR A N 1
AT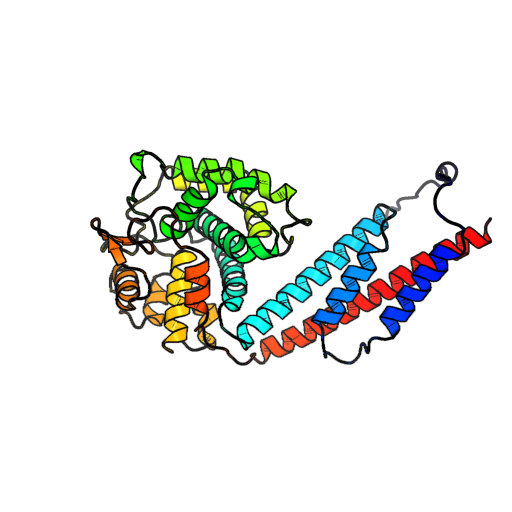OM 1617 C CA . THR A 1 207 ? -3.690 6.305 4.095 1.00 98.06 207 THR A CA 1
ATOM 1618 C C . THR A 1 207 ? -3.513 7.335 5.203 1.00 98.06 207 THR A C 1
ATOM 1620 O O . THR A 1 207 ? -2.795 8.317 5.011 1.00 98.06 207 THR A O 1
ATOM 1623 N N . ALA A 1 208 ? -4.135 7.119 6.366 1.00 97.12 208 ALA A N 1
ATOM 1624 C CA . ALA A 1 208 ? -4.035 8.036 7.498 1.00 97.12 208 ALA A CA 1
ATOM 1625 C C . ALA A 1 208 ? -2.589 8.144 8.011 1.00 97.12 208 ALA A C 1
ATOM 1627 O O . ALA A 1 208 ? -2.065 9.251 8.145 1.00 97.12 208 ALA A O 1
ATOM 1628 N N . LYS A 1 209 ? -1.918 7.002 8.208 1.00 97.62 209 LYS A N 1
ATOM 1629 C CA . LYS A 1 209 ? -0.534 6.930 8.709 1.00 97.62 209 LYS A CA 1
ATOM 1630 C C . LYS A 1 209 ? 0.468 7.599 7.762 1.00 97.62 209 LYS A C 1
ATOM 1632 O O . LYS A 1 209 ? 1.327 8.368 8.194 1.00 97.62 209 LYS A O 1
ATOM 1637 N N . VAL A 1 210 ? 0.356 7.353 6.455 1.00 98.56 210 VAL A N 1
ATOM 1638 C CA . VAL A 1 210 ? 1.223 8.001 5.460 1.00 98.56 210 VAL A CA 1
ATOM 1639 C C . VAL A 1 210 ? 0.916 9.494 5.346 1.00 98.56 210 VAL A C 1
ATOM 1641 O O . VAL A 1 210 ? 1.843 10.294 5.211 1.00 98.56 210 VAL A O 1
ATOM 1644 N N . ALA A 1 211 ? -0.356 9.897 5.414 1.00 98.19 211 ALA A N 1
ATOM 1645 C CA . ALA A 1 211 ? -0.722 11.309 5.374 1.00 98.19 211 ALA A CA 1
ATOM 1646 C C . ALA A 1 211 ? -0.171 12.077 6.580 1.00 98.19 211 ALA A C 1
ATOM 1648 O O . ALA A 1 211 ? 0.313 13.193 6.409 1.00 98.19 211 ALA A O 1
ATOM 1649 N N . GLU A 1 212 ? -0.163 11.473 7.770 1.00 97.38 212 GLU A N 1
ATOM 1650 C CA . GLU A 1 212 ? 0.513 12.030 8.943 1.00 97.38 212 GLU A CA 1
ATOM 1651 C C . GLU A 1 212 ? 2.028 12.157 8.706 1.00 97.38 212 GLU A C 1
ATOM 1653 O O . GLU A 1 212 ? 2.600 13.237 8.887 1.00 97.38 212 GLU A O 1
ATOM 1658 N N . PHE A 1 213 ? 2.676 11.097 8.210 1.00 97.81 213 PHE A N 1
ATOM 1659 C CA . PHE A 1 213 ? 4.109 11.104 7.898 1.00 97.81 213 PHE A CA 1
ATOM 1660 C C . PHE A 1 213 ? 4.487 12.206 6.892 1.00 97.81 213 PHE A C 1
ATOM 1662 O O . PHE A 1 213 ? 5.459 12.940 7.100 1.00 97.81 213 PHE A O 1
ATOM 1669 N N . LEU A 1 214 ? 3.708 12.355 5.817 1.00 98.00 214 LEU A N 1
ATOM 1670 C CA . LEU A 1 214 ? 3.865 13.401 4.801 1.00 98.00 214 LEU A CA 1
ATOM 1671 C C . LEU A 1 214 ? 3.229 14.740 5.212 1.00 98.00 214 LEU A C 1
ATOM 1673 O O . LEU A 1 214 ? 3.338 15.718 4.477 1.00 98.00 214 LEU A O 1
ATOM 1677 N N . GLY A 1 215 ? 2.601 14.837 6.381 1.00 96.00 215 GLY A N 1
ATOM 1678 C CA . GLY A 1 215 ? 2.210 16.106 6.994 1.00 96.00 215 GLY A CA 1
ATOM 1679 C C . GLY A 1 215 ? 3.423 16.870 7.534 1.00 96.00 215 GLY A C 1
ATOM 1680 O O . GLY A 1 215 ? 3.420 18.101 7.600 1.00 96.00 215 GLY A O 1
ATOM 1681 N N . ASN A 1 216 ? 4.506 16.156 7.857 1.00 97.00 216 ASN A N 1
ATOM 1682 C CA . ASN A 1 216 ? 5.764 16.751 8.290 1.00 97.00 216 ASN A CA 1
ATOM 1683 C C . ASN A 1 216 ? 6.473 17.496 7.140 1.00 97.00 216 ASN A C 1
ATOM 1685 O O . ASN A 1 216 ? 6.739 16.933 6.077 1.00 97.00 216 ASN A O 1
ATOM 1689 N N . VAL A 1 217 ? 6.849 18.757 7.379 1.00 96.81 217 VAL A N 1
ATOM 1690 C CA . VAL A 1 217 ? 7.472 19.648 6.379 1.00 96.81 217 VAL A CA 1
ATOM 1691 C C . VAL A 1 217 ? 8.763 19.075 5.782 1.00 96.81 217 VAL A C 1
ATOM 1693 O O . VAL A 1 217 ? 8.998 19.231 4.584 1.00 96.81 217 VAL A O 1
ATOM 1696 N N . GLU A 1 218 ? 9.590 18.396 6.578 1.00 97.44 218 GLU A N 1
ATOM 1697 C CA . GLU A 1 218 ? 10.838 17.795 6.098 1.00 97.44 218 GLU A CA 1
ATOM 1698 C C . GLU A 1 218 ? 10.555 16.646 5.123 1.00 97.44 218 GLU A C 1
ATOM 1700 O O . GLU A 1 218 ? 11.137 16.594 4.039 1.00 97.44 218 GLU A O 1
ATOM 1705 N N . ASN A 1 219 ? 9.607 15.770 5.462 1.00 97.94 219 ASN A N 1
ATOM 1706 C CA . ASN A 1 219 ? 9.213 14.653 4.602 1.00 97.94 219 ASN A CA 1
ATOM 1707 C C . ASN A 1 219 ? 8.572 15.138 3.294 1.00 97.94 219 ASN A C 1
ATOM 1709 O O . ASN A 1 219 ? 8.869 14.592 2.230 1.00 97.94 219 ASN A O 1
ATOM 1713 N N . ARG A 1 220 ? 7.775 16.216 3.340 1.00 97.75 220 ARG A N 1
ATOM 1714 C CA . ARG A 1 220 ? 7.242 16.879 2.134 1.00 97.75 220 ARG A CA 1
ATOM 1715 C C . ARG A 1 220 ? 8.350 17.407 1.238 1.00 97.75 220 ARG A C 1
ATOM 1717 O O . ARG A 1 220 ? 8.301 17.215 0.026 1.00 97.75 220 ARG A O 1
ATOM 1724 N N . SER A 1 221 ? 9.341 18.076 1.830 1.00 98.19 221 SER A N 1
ATOM 1725 C CA . SER A 1 221 ? 10.475 18.613 1.076 1.00 98.19 221 SER A CA 1
ATOM 1726 C C . SER A 1 221 ? 11.263 17.494 0.406 1.00 98.19 221 SER A C 1
ATOM 1728 O O . SER A 1 221 ? 11.573 17.612 -0.775 1.00 98.19 221 SER A O 1
ATOM 1730 N N . LYS A 1 222 ? 11.517 16.388 1.119 1.00 98.19 222 LYS A N 1
ATOM 1731 C CA . LYS A 1 222 ? 12.190 15.209 0.556 1.00 98.19 222 LYS A CA 1
ATOM 1732 C C . LYS A 1 222 ? 11.431 14.657 -0.649 1.00 98.19 222 LYS A C 1
ATOM 1734 O O . LYS A 1 222 ? 12.037 14.489 -1.699 1.00 98.19 222 LYS A O 1
ATOM 1739 N N . LEU A 1 223 ? 10.113 14.464 -0.546 1.00 98.56 223 LEU A N 1
ATOM 1740 C CA . LEU A 1 223 ? 9.298 13.990 -1.671 1.00 98.56 223 LEU A CA 1
ATOM 1741 C C . LEU A 1 223 ? 9.351 14.945 -2.880 1.00 98.56 223 LEU A C 1
ATOM 1743 O O . LEU A 1 223 ? 9.505 14.506 -4.017 1.00 98.56 223 LEU A O 1
ATOM 1747 N N . LEU A 1 224 ? 9.283 16.260 -2.649 1.00 98.38 224 LEU A N 1
ATOM 1748 C CA . LEU A 1 224 ? 9.434 17.257 -3.718 1.00 98.38 224 LEU A CA 1
ATOM 1749 C C . LEU A 1 224 ? 10.819 17.218 -4.367 1.00 98.38 224 LEU A C 1
ATOM 1751 O O . LEU A 1 224 ? 10.938 17.429 -5.573 1.00 98.38 224 LEU A O 1
ATOM 1755 N N . ASP A 1 225 ? 11.867 16.989 -3.583 1.00 98.38 225 ASP A N 1
ATOM 1756 C CA . ASP A 1 225 ? 13.230 16.909 -4.095 1.00 98.38 225 ASP A CA 1
ATOM 1757 C C . ASP A 1 225 ? 13.468 15.614 -4.878 1.00 98.38 225 ASP A C 1
ATOM 1759 O O . ASP A 1 225 ? 14.190 15.652 -5.875 1.00 98.38 225 ASP A O 1
ATOM 1763 N N . LEU A 1 226 ? 12.816 14.504 -4.513 1.00 97.94 226 LEU A N 1
ATOM 1764 C CA . LEU A 1 226 ? 12.792 13.288 -5.334 1.00 97.94 226 LEU A CA 1
ATOM 1765 C C . LEU A 1 226 ? 12.152 13.552 -6.699 1.00 97.94 226 LEU A C 1
ATOM 1767 O O . LEU A 1 226 ? 12.753 13.219 -7.717 1.00 97.94 226 LEU A O 1
ATOM 1771 N N . ALA A 1 227 ? 11.020 14.259 -6.725 1.00 97.56 227 ALA A N 1
ATOM 1772 C CA . ALA A 1 227 ? 10.334 14.611 -7.964 1.00 97.56 227 ALA A CA 1
ATOM 1773 C C . ALA A 1 227 ? 11.182 15.511 -8.885 1.00 97.56 227 ALA A C 1
ATOM 1775 O O . ALA A 1 227 ? 11.191 15.318 -10.096 1.00 97.56 227 ALA A O 1
ATOM 1776 N N . LYS A 1 228 ? 11.923 16.478 -8.322 1.00 97.25 228 LYS A N 1
ATOM 1777 C CA . LYS A 1 228 ? 12.843 17.348 -9.091 1.00 97.25 228 LYS A CA 1
ATOM 1778 C C . LYS A 1 228 ? 14.049 16.594 -9.646 1.00 97.25 228 LYS A C 1
ATOM 1780 O O . LYS A 1 228 ? 14.620 16.989 -10.658 1.00 97.25 228 LYS A O 1
ATOM 1785 N N . ASN A 1 229 ? 14.475 15.551 -8.940 1.00 96.25 229 ASN A N 1
ATOM 1786 C CA . ASN A 1 229 ? 15.625 14.721 -9.287 1.00 96.25 229 ASN A CA 1
ATOM 1787 C C . ASN A 1 229 ? 15.161 13.336 -9.754 1.00 96.25 229 ASN A C 1
ATOM 1789 O O . ASN A 1 229 ? 15.741 12.314 -9.377 1.00 96.25 229 ASN A O 1
ATOM 1793 N N . TYR A 1 230 ? 14.087 13.307 -10.544 1.00 95.62 230 TYR A N 1
ATOM 1794 C CA . TYR A 1 230 ? 13.509 12.080 -11.066 1.00 95.62 230 TYR A CA 1
ATOM 1795 C C . TYR A 1 230 ? 14.503 11.386 -12.011 1.00 95.62 230 TYR A C 1
ATOM 1797 O O . TYR A 1 230 ? 14.762 11.842 -13.127 1.00 95.62 230 TYR A O 1
ATOM 1805 N N . ASP A 1 231 ? 15.112 10.303 -11.527 1.00 94.38 231 ASP A N 1
ATOM 1806 C CA . ASP A 1 231 ? 16.196 9.596 -12.211 1.00 94.38 231 ASP A CA 1
ATOM 1807 C C . ASP A 1 231 ? 15.682 8.362 -1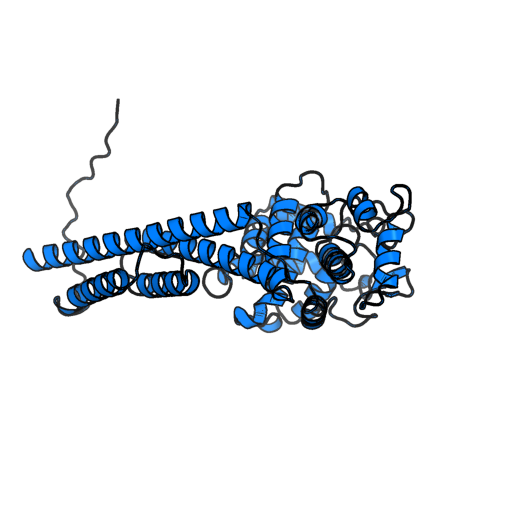2.953 1.00 94.38 231 ASP A C 1
ATOM 1809 O O . ASP A 1 231 ? 15.349 7.358 -12.335 1.00 94.38 231 ASP A O 1
ATOM 1813 N N . ILE A 1 232 ? 15.690 8.407 -14.284 1.00 93.12 232 ILE A N 1
ATOM 1814 C CA . ILE A 1 232 ? 15.279 7.290 -15.148 1.00 93.12 232 ILE A CA 1
ATOM 1815 C C . ILE A 1 232 ? 16.199 6.060 -15.059 1.00 93.12 232 ILE A C 1
ATOM 1817 O O . ILE A 1 232 ? 15.869 5.005 -15.597 1.00 93.12 232 ILE A O 1
ATOM 1821 N N . LYS A 1 233 ? 17.378 6.158 -14.430 1.00 93.12 233 LYS A N 1
ATOM 1822 C CA . LYS A 1 233 ? 18.213 4.977 -14.150 1.00 93.12 233 LYS A CA 1
ATOM 1823 C C . LYS A 1 233 ? 17.668 4.142 -12.998 1.00 93.12 233 LYS A C 1
ATOM 1825 O O . LYS A 1 233 ? 17.986 2.956 -12.914 1.00 93.12 233 LYS A O 1
ATOM 1830 N N . ASP A 1 234 ? 16.797 4.712 -12.173 1.00 94.75 234 ASP A N 1
ATOM 1831 C CA . ASP A 1 234 ? 16.064 4.009 -11.124 1.00 94.75 234 ASP A CA 1
ATOM 1832 C C . ASP A 1 234 ? 14.850 3.254 -11.695 1.00 94.75 234 ASP A C 1
ATOM 1834 O O . ASP A 1 234 ? 13.712 3.397 -11.258 1.00 94.75 234 ASP A O 1
ATOM 1838 N N . SER A 1 235 ? 15.104 2.456 -12.733 1.00 95.25 235 SER A N 1
ATOM 1839 C CA . SER A 1 235 ? 14.109 1.641 -13.425 1.00 95.25 235 SER A CA 1
ATOM 1840 C C . SER A 1 235 ? 14.582 0.206 -13.468 1.00 95.25 235 SER A C 1
ATOM 1842 O O . SER A 1 235 ? 15.655 -0.064 -14.012 1.00 95.25 235 SER A O 1
ATOM 1844 N N . ILE A 1 236 ? 13.808 -0.743 -12.947 1.00 96.38 236 ILE A N 1
ATOM 1845 C CA . ILE A 1 236 ? 14.130 -2.163 -13.102 1.00 96.38 236 ILE A CA 1
ATOM 1846 C C . ILE A 1 236 ? 13.882 -2.656 -14.525 1.00 96.38 236 ILE A C 1
ATOM 1848 O O . ILE A 1 236 ? 14.207 -3.797 -14.812 1.00 96.38 236 ILE A O 1
ATOM 1852 N N . SER A 1 237 ? 13.325 -1.852 -15.435 1.00 94.69 237 SER A N 1
ATOM 1853 C CA . SER A 1 237 ? 13.238 -2.209 -16.859 1.00 94.69 237 SER A CA 1
ATOM 1854 C C . SER A 1 237 ? 14.544 -1.967 -17.622 1.00 94.69 237 SER A C 1
ATOM 1856 O O . SER A 1 237 ? 14.725 -2.468 -18.735 1.00 94.69 237 SER A O 1
ATOM 1858 N N . HIS A 1 238 ? 15.490 -1.239 -17.023 1.00 92.88 238 HIS A N 1
ATOM 1859 C CA . HIS A 1 238 ? 16.766 -0.898 -17.639 1.00 92.88 238 HIS A CA 1
ATOM 1860 C C . HIS A 1 238 ? 17.870 -1.883 -17.247 1.00 92.88 238 HIS A C 1
ATOM 1862 O O . HIS A 1 238 ? 17.993 -2.292 -16.094 1.00 92.88 238 HIS A O 1
ATOM 1868 N N . ILE A 1 239 ? 18.733 -2.235 -18.206 1.00 91.00 239 ILE A N 1
ATOM 1869 C CA . ILE A 1 239 ? 19.849 -3.161 -17.952 1.00 91.00 239 ILE A CA 1
ATOM 1870 C C . ILE A 1 239 ? 20.872 -2.588 -16.957 1.00 91.00 239 ILE A C 1
ATOM 1872 O O . ILE A 1 239 ? 21.415 -3.328 -16.142 1.00 91.00 239 ILE A O 1
ATOM 1876 N N . GLU A 1 240 ? 21.050 -1.267 -16.968 1.00 92.31 240 GLU A N 1
ATOM 1877 C CA . GLU A 1 240 ? 21.922 -0.505 -16.063 1.00 92.31 240 GLU A CA 1
ATOM 1878 C C . GLU A 1 240 ? 21.149 0.074 -14.864 1.00 92.31 240 GLU A C 1
ATOM 1880 O O . GLU A 1 240 ? 21.496 1.144 -14.361 1.00 92.31 240 GLU A O 1
ATOM 1885 N N . SER A 1 241 ? 20.053 -0.580 -14.459 1.00 95.06 241 SER A N 1
ATOM 1886 C CA . SER A 1 241 ? 19.239 -0.158 -13.317 1.00 95.06 241 SER A CA 1
ATOM 1887 C C . SER A 1 241 ? 20.100 0.086 -12.081 1.00 95.06 241 SER A C 1
ATOM 1889 O O . SER A 1 241 ? 20.867 -0.786 -11.670 1.00 95.06 241 SER A O 1
ATOM 1891 N N . THR A 1 242 ? 19.938 1.250 -11.460 1.00 94.75 242 THR A N 1
ATOM 1892 C CA . THR A 1 242 ? 20.602 1.590 -10.193 1.00 94.75 242 THR A CA 1
ATOM 1893 C C . THR A 1 242 ? 19.733 1.296 -8.976 1.00 94.75 242 THR A C 1
ATOM 1895 O O . THR A 1 242 ? 20.147 1.586 -7.855 1.00 94.75 242 THR A O 1
ATOM 1898 N N . SER A 1 243 ? 18.530 0.756 -9.184 1.00 96.12 243 SER A N 1
ATOM 1899 C CA . SER A 1 243 ? 17.577 0.543 -8.104 1.00 96.12 243 SER A CA 1
ATOM 1900 C C . SER A 1 243 ? 18.049 -0.538 -7.139 1.00 96.12 243 SER A C 1
ATOM 1902 O O . SER A 1 243 ? 18.502 -1.608 -7.557 1.00 96.12 243 SER A O 1
ATOM 1904 N N . THR A 1 244 ? 17.930 -0.264 -5.846 1.00 96.38 244 THR A N 1
ATOM 1905 C CA . THR A 1 244 ? 18.213 -1.224 -4.769 1.00 96.38 244 THR A CA 1
ATOM 1906 C C . THR A 1 244 ? 16.944 -1.736 -4.098 1.00 96.38 244 THR A C 1
ATOM 1908 O O . THR A 1 244 ? 16.985 -2.775 -3.449 1.00 96.38 244 THR A O 1
ATOM 1911 N N . HIS A 1 245 ? 15.813 -1.061 -4.308 1.00 97.25 245 HIS A N 1
ATOM 1912 C CA . HIS A 1 245 ? 14.517 -1.383 -3.716 1.00 97.25 245 HIS A CA 1
ATOM 1913 C C . HIS A 1 245 ? 13.470 -1.586 -4.815 1.00 97.25 245 HIS A C 1
ATOM 1915 O O . HIS A 1 245 ? 13.699 -1.272 -5.981 1.00 97.25 245 HIS A O 1
ATOM 1921 N N . ILE A 1 246 ? 12.320 -2.138 -4.444 1.00 97.38 246 ILE A N 1
ATOM 1922 C CA . ILE A 1 246 ? 11.199 -2.376 -5.354 1.00 97.38 246 ILE A CA 1
ATOM 1923 C C . ILE A 1 246 ? 9.982 -1.636 -4.813 1.00 97.38 246 ILE A C 1
ATOM 1925 O O . ILE A 1 246 ? 9.656 -1.769 -3.632 1.00 97.38 246 ILE A O 1
ATOM 1929 N N . SER A 1 247 ? 9.318 -0.877 -5.682 1.00 97.50 247 SER A N 1
ATOM 1930 C CA . SER A 1 247 ? 8.127 -0.110 -5.337 1.00 97.50 247 SER A CA 1
ATOM 1931 C C . SER A 1 247 ? 6.986 -1.005 -4.832 1.00 97.50 247 SER A C 1
ATOM 1933 O O . SER A 1 247 ? 6.881 -2.171 -5.236 1.00 97.50 247 SER A O 1
ATOM 1935 N N . PRO A 1 248 ? 6.078 -0.474 -3.998 1.00 98.06 248 PRO A N 1
ATOM 1936 C CA . PRO A 1 248 ? 4.874 -1.186 -3.579 1.00 98.06 248 PRO A CA 1
ATOM 1937 C C . PRO A 1 248 ? 4.066 -1.792 -4.731 1.00 98.06 248 PRO A C 1
ATOM 1939 O O . PRO A 1 248 ? 3.642 -2.943 -4.640 1.00 98.06 248 PRO A O 1
ATOM 1942 N N . ALA A 1 249 ? 3.903 -1.060 -5.840 1.00 96.88 249 ALA A N 1
ATOM 1943 C CA . ALA A 1 249 ? 3.206 -1.539 -7.032 1.00 96.88 249 ALA A CA 1
ATOM 1944 C C . ALA A 1 249 ? 3.836 -2.829 -7.558 1.00 96.88 249 ALA A C 1
ATOM 1946 O O . ALA A 1 249 ? 3.157 -3.841 -7.722 1.00 96.88 249 ALA A O 1
ATOM 1947 N N . LEU A 1 250 ? 5.149 -2.814 -7.789 1.00 97.25 250 LEU A N 1
ATOM 1948 C CA . LEU A 1 250 ? 5.861 -3.985 -8.285 1.00 97.25 250 LEU A CA 1
ATOM 1949 C C . LEU A 1 250 ? 5.833 -5.122 -7.266 1.00 97.25 250 LEU A C 1
ATOM 1951 O O . LEU A 1 250 ? 5.572 -6.260 -7.653 1.00 97.25 250 LEU A O 1
ATOM 1955 N N . LYS A 1 251 ? 6.046 -4.834 -5.974 1.00 97.69 251 LYS A N 1
ATOM 1956 C CA . LYS A 1 251 ? 6.006 -5.859 -4.923 1.00 97.69 251 LYS A CA 1
ATOM 1957 C C . LYS A 1 251 ? 4.650 -6.571 -4.885 1.00 97.69 251 LYS A C 1
ATOM 1959 O O . LYS A 1 251 ? 4.643 -7.795 -4.796 1.00 97.69 251 LYS A O 1
ATOM 1964 N N . LEU A 1 252 ? 3.530 -5.854 -5.033 1.00 98.12 252 LEU A N 1
ATOM 1965 C CA . LEU A 1 252 ? 2.189 -6.451 -5.106 1.00 98.12 252 LEU A CA 1
ATOM 1966 C C . LEU A 1 252 ? 2.081 -7.482 -6.238 1.00 98.12 252 LEU A C 1
ATOM 1968 O O . LEU A 1 252 ? 1.699 -8.627 -6.000 1.00 98.12 252 LEU A O 1
ATOM 1972 N N . PHE A 1 253 ? 2.451 -7.110 -7.466 1.00 97.81 253 PHE A N 1
ATOM 1973 C CA . PHE A 1 253 ? 2.339 -8.024 -8.606 1.00 97.81 253 PHE A CA 1
ATOM 1974 C C . PHE A 1 253 ? 3.351 -9.170 -8.554 1.00 97.81 253 PHE A C 1
ATOM 1976 O O . PHE A 1 253 ? 2.995 -10.314 -8.838 1.00 97.81 253 PHE A O 1
ATOM 1983 N N . LEU A 1 254 ? 4.598 -8.889 -8.172 1.00 98.38 254 LEU A N 1
ATOM 1984 C CA . LEU A 1 254 ? 5.647 -9.901 -8.061 1.00 98.38 254 LEU A CA 1
ATOM 1985 C C . LEU A 1 254 ? 5.279 -10.944 -7.004 1.00 98.38 254 LEU A C 1
ATOM 1987 O O . LEU A 1 254 ? 5.295 -12.140 -7.291 1.00 98.38 254 LEU A O 1
ATOM 1991 N N . MET A 1 255 ? 4.881 -10.494 -5.813 1.00 97.75 255 MET A N 1
ATOM 1992 C CA . MET A 1 255 ? 4.480 -11.374 -4.721 1.00 97.75 255 MET A CA 1
ATOM 1993 C C . MET A 1 255 ? 3.204 -12.139 -5.066 1.00 97.75 255 MET A C 1
ATOM 1995 O O . MET A 1 255 ? 3.175 -13.360 -4.930 1.00 97.75 255 MET A O 1
ATOM 1999 N N . GLY A 1 256 ? 2.162 -11.446 -5.535 1.00 97.81 256 GLY A N 1
ATOM 2000 C CA . GLY A 1 256 ? 0.879 -12.076 -5.836 1.00 97.81 256 GLY A CA 1
ATOM 2001 C C . GLY A 1 256 ? 1.005 -13.166 -6.896 1.00 97.81 256 GLY A C 1
ATOM 2002 O O . GLY A 1 256 ? 0.442 -14.250 -6.751 1.00 97.81 256 GLY A O 1
ATOM 2003 N N . GLN A 1 257 ? 1.825 -12.930 -7.921 1.00 98.12 257 GLN A N 1
ATOM 2004 C CA . GLN A 1 257 ? 2.091 -13.925 -8.952 1.00 98.12 257 GLN A CA 1
ATOM 2005 C C . GLN A 1 257 ? 2.995 -15.055 -8.448 1.00 98.12 257 GLN A C 1
ATOM 2007 O O . GLN A 1 257 ? 2.699 -16.214 -8.731 1.00 98.12 257 GLN A O 1
ATOM 2012 N N . ALA A 1 258 ? 4.057 -14.754 -7.691 1.00 98.19 258 ALA A N 1
ATOM 2013 C CA . ALA A 1 258 ? 4.948 -15.771 -7.128 1.00 98.19 258 ALA A CA 1
ATOM 2014 C C . ALA A 1 258 ? 4.213 -16.704 -6.148 1.00 98.19 258 ALA A C 1
ATOM 2016 O O . ALA A 1 258 ? 4.421 -17.918 -6.189 1.00 98.19 258 ALA A O 1
ATOM 2017 N N . ALA A 1 259 ? 3.325 -16.165 -5.310 1.00 97.75 259 ALA A N 1
ATOM 2018 C CA . ALA A 1 259 ? 2.476 -16.947 -4.416 1.00 97.75 259 ALA A CA 1
ATOM 2019 C C . ALA A 1 259 ? 1.474 -17.801 -5.209 1.00 97.75 259 ALA A C 1
ATOM 2021 O O . ALA A 1 259 ? 1.376 -19.005 -4.981 1.00 97.75 259 ALA A O 1
ATOM 2022 N N . TYR A 1 260 ? 0.787 -17.213 -6.197 1.00 97.38 260 TYR A N 1
ATOM 2023 C CA . TYR A 1 260 ? -0.198 -17.922 -7.020 1.00 97.38 260 TYR A CA 1
ATOM 2024 C C . TYR A 1 260 ? 0.379 -19.148 -7.742 1.00 97.38 260 TYR A C 1
ATOM 2026 O O . TYR A 1 260 ? -0.245 -20.208 -7.763 1.00 97.38 260 TYR A O 1
ATOM 2034 N N . ILE A 1 261 ? 1.573 -19.027 -8.330 1.00 97.12 261 ILE A N 1
ATOM 2035 C CA . ILE A 1 261 ? 2.211 -20.145 -9.047 1.00 97.12 261 ILE A CA 1
ATOM 2036 C C . ILE A 1 261 ? 2.943 -21.123 -8.115 1.00 97.12 261 ILE A C 1
ATOM 2038 O O . ILE A 1 261 ? 3.550 -22.078 -8.600 1.00 97.12 261 ILE A O 1
ATOM 2042 N N . GLY A 1 262 ? 2.917 -20.890 -6.798 1.00 96.38 262 GLY A N 1
ATOM 2043 C CA . GLY A 1 262 ? 3.605 -21.717 -5.805 1.00 96.38 262 GLY A CA 1
ATOM 2044 C C . GLY A 1 262 ? 5.131 -21.607 -5.848 1.00 96.38 262 GLY A C 1
ATOM 2045 O O . GLY A 1 262 ? 5.824 -22.541 -5.449 1.00 96.38 262 GLY A O 1
ATOM 2046 N N . LEU A 1 263 ? 5.670 -20.493 -6.356 1.00 97.56 263 LEU A N 1
ATOM 2047 C CA . LEU A 1 263 ? 7.111 -20.226 -6.374 1.00 97.56 263 LEU A CA 1
ATOM 2048 C C . LEU A 1 263 ? 7.644 -19.925 -4.967 1.00 97.56 263 LEU A C 1
ATOM 2050 O O . LEU A 1 263 ? 8.749 -20.338 -4.614 1.00 97.56 263 LEU A O 1
ATOM 2054 N N . ILE A 1 264 ? 6.833 -19.237 -4.163 1.00 96.94 264 ILE A N 1
ATOM 2055 C CA . ILE A 1 264 ? 7.078 -18.981 -2.744 1.00 96.94 264 ILE A CA 1
ATOM 2056 C C . ILE A 1 264 ? 5.945 -19.576 -1.905 1.00 96.94 264 ILE A C 1
ATOM 2058 O O . ILE A 1 264 ? 4.775 -19.480 -2.271 1.00 96.94 264 ILE A O 1
ATOM 2062 N N . ASP A 1 265 ? 6.308 -20.184 -0.779 1.00 93.81 265 ASP A N 1
ATOM 2063 C CA . ASP A 1 265 ? 5.363 -20.674 0.225 1.00 93.81 265 ASP A CA 1
ATOM 2064 C C . ASP A 1 265 ? 4.986 -19.575 1.231 1.00 93.81 265 ASP A C 1
ATOM 2066 O O . ASP A 1 265 ? 5.633 -18.525 1.305 1.00 93.81 265 ASP A O 1
ATOM 2070 N N . GLU A 1 266 ? 3.945 -19.832 2.018 1.00 91.19 266 GLU A N 1
ATOM 2071 C CA . GLU A 1 266 ? 3.378 -18.905 2.994 1.00 91.19 266 GLU A CA 1
ATOM 2072 C C . GLU A 1 266 ? 4.374 -18.379 4.032 1.00 91.19 266 GLU A C 1
ATOM 2074 O O . GLU A 1 266 ? 4.252 -17.238 4.477 1.00 91.19 266 GLU A O 1
ATOM 2079 N N . ASN A 1 267 ? 5.408 -19.152 4.376 1.00 90.81 267 ASN A N 1
ATOM 2080 C CA . ASN A 1 267 ? 6.404 -18.737 5.367 1.00 90.81 267 ASN A CA 1
ATOM 2081 C C . ASN A 1 267 ? 7.380 -17.696 4.807 1.00 90.81 267 ASN A C 1
ATOM 2083 O O . ASN A 1 267 ? 8.153 -17.106 5.559 1.00 90.81 267 ASN A O 1
ATOM 2087 N N . LYS A 1 268 ? 7.372 -17.486 3.486 1.00 95.06 268 LYS A N 1
ATOM 2088 C CA . LYS A 1 268 ? 8.232 -16.524 2.788 1.00 95.06 268 LYS A CA 1
ATOM 2089 C C . LYS A 1 268 ? 7.500 -15.258 2.379 1.00 95.06 268 LYS A C 1
ATOM 2091 O O . LYS A 1 268 ? 8.139 -14.347 1.874 1.00 95.06 268 LYS A O 1
ATOM 2096 N N . TRP A 1 269 ? 6.183 -15.182 2.552 1.00 94.94 269 TRP A N 1
ATOM 2097 C CA . TRP A 1 269 ? 5.390 -14.044 2.088 1.00 94.94 269 TRP A CA 1
ATOM 2098 C C . TRP A 1 269 ? 5.824 -12.732 2.739 1.00 94.94 269 TRP A C 1
ATOM 2100 O O . TRP A 1 269 ? 6.124 -11.773 2.035 1.00 94.94 269 TRP A O 1
ATOM 2110 N N . GLU A 1 270 ? 5.943 -12.698 4.065 1.00 94.50 270 GLU A N 1
ATOM 2111 C CA . GLU A 1 270 ? 6.366 -11.488 4.775 1.00 94.50 270 GLU A CA 1
ATOM 2112 C C . GLU A 1 270 ? 7.809 -11.095 4.427 1.00 94.50 270 GLU A C 1
ATOM 2114 O O . GLU A 1 270 ? 8.081 -9.935 4.122 1.00 94.50 270 GLU A O 1
ATOM 2119 N N . SER A 1 271 ? 8.737 -12.056 4.402 1.00 96.12 271 SER A N 1
ATOM 2120 C CA . SER A 1 271 ? 10.134 -11.780 4.049 1.00 96.12 271 SER A CA 1
ATOM 2121 C C . SER A 1 271 ? 10.309 -11.404 2.575 1.00 96.12 271 SER A C 1
ATOM 2123 O O . SER A 1 271 ? 11.222 -10.655 2.249 1.00 96.12 271 SER A O 1
ATOM 2125 N N . PHE A 1 272 ? 9.431 -11.869 1.682 1.00 97.75 272 PHE A N 1
ATOM 2126 C CA . PHE A 1 272 ? 9.362 -11.403 0.297 1.00 97.75 272 PHE A CA 1
ATOM 2127 C C . PHE A 1 272 ? 8.924 -9.940 0.242 1.00 97.75 272 PHE A C 1
ATOM 2129 O O . PHE A 1 272 ? 9.556 -9.137 -0.441 1.00 97.75 272 PHE A O 1
ATOM 2136 N N . ILE A 1 273 ? 7.869 -9.565 0.974 1.00 96.88 273 ILE A N 1
ATOM 2137 C CA . ILE A 1 273 ? 7.382 -8.178 1.015 1.00 96.88 273 ILE A CA 1
ATOM 2138 C C . ILE A 1 273 ? 8.479 -7.231 1.507 1.00 96.88 273 ILE A C 1
ATOM 2140 O O . ILE A 1 273 ? 8.616 -6.140 0.964 1.00 96.88 273 ILE A O 1
ATOM 2144 N N . LYS A 1 274 ? 9.285 -7.649 2.485 1.00 96.19 274 LYS A N 1
ATOM 2145 C CA . LYS A 1 274 ? 10.369 -6.843 3.076 1.00 96.19 274 LYS A CA 1
ATOM 2146 C C . LYS A 1 274 ? 11.677 -6.862 2.280 1.00 96.19 274 LYS A C 1
ATOM 2148 O O . LYS A 1 274 ? 12.616 -6.152 2.610 1.00 96.19 274 LYS A O 1
ATOM 2153 N N . SER A 1 275 ? 11.744 -7.673 1.228 1.00 96.06 275 SER A N 1
ATOM 2154 C CA . SER A 1 275 ? 12.990 -7.886 0.496 1.00 96.06 275 SER A CA 1
ATOM 2155 C C . SER A 1 275 ? 13.431 -6.668 -0.315 1.00 96.06 275 SER A C 1
ATOM 2157 O O . SER A 1 275 ? 12.609 -5.897 -0.838 1.00 96.06 275 SER A O 1
ATOM 2159 N N . ASP A 1 276 ? 14.749 -6.529 -0.438 1.00 95.44 276 ASP A N 1
ATOM 2160 C CA . ASP A 1 276 ? 15.395 -5.644 -1.402 1.00 95.44 276 ASP A CA 1
ATOM 2161 C C . ASP A 1 276 ? 15.485 -6.307 -2.793 1.00 95.44 276 ASP A C 1
ATOM 2163 O O . ASP A 1 276 ? 15.085 -7.455 -3.002 1.00 95.44 276 ASP A O 1
ATOM 2167 N N . VAL A 1 277 ? 16.031 -5.596 -3.781 1.00 95.69 277 VAL A N 1
ATOM 2168 C CA . VAL A 1 277 ? 16.201 -6.122 -5.148 1.00 95.69 277 VAL A CA 1
ATOM 2169 C C . VAL A 1 277 ? 17.045 -7.403 -5.197 1.00 95.69 277 VAL A C 1
ATOM 2171 O O . VAL A 1 277 ? 16.801 -8.273 -6.037 1.00 95.69 277 VAL A O 1
ATOM 2174 N N . SER A 1 278 ? 18.069 -7.516 -4.350 1.00 94.00 278 SER A N 1
ATOM 2175 C CA . SER A 1 278 ? 18.997 -8.648 -4.351 1.00 94.00 278 SER A CA 1
ATOM 2176 C C . SER A 1 278 ? 18.332 -9.902 -3.790 1.00 94.00 278 SER A C 1
ATOM 2178 O O . SER A 1 278 ? 18.407 -10.973 -4.394 1.00 94.00 278 SER A O 1
ATOM 2180 N N . GLU A 1 279 ? 17.655 -9.772 -2.655 1.00 95.94 279 GLU A N 1
ATOM 2181 C CA . GLU A 1 279 ? 16.885 -10.843 -2.027 1.00 95.94 279 GLU A CA 1
ATOM 2182 C C . GLU A 1 279 ? 15.706 -11.278 -2.909 1.00 95.94 279 GLU A C 1
ATOM 2184 O O . GLU A 1 279 ? 15.472 -12.479 -3.086 1.00 95.94 279 GLU A O 1
ATOM 2189 N N . LEU A 1 280 ? 15.025 -10.320 -3.550 1.00 96.69 280 LEU A N 1
ATOM 2190 C CA . LEU A 1 280 ? 13.901 -10.583 -4.447 1.00 96.69 280 LEU A CA 1
ATOM 2191 C C . LEU A 1 280 ? 14.289 -11.464 -5.642 1.00 96.69 280 LEU A C 1
ATOM 2193 O O . LEU A 1 280 ? 13.536 -12.371 -6.001 1.00 96.69 280 LEU A O 1
ATOM 2197 N N . LYS A 1 281 ? 15.491 -11.297 -6.212 1.00 97.12 281 LYS A N 1
ATOM 2198 C CA . LYS A 1 281 ? 16.007 -12.212 -7.254 1.00 97.12 281 LYS A CA 1
ATOM 2199 C C . LYS A 1 281 ? 16.042 -13.661 -6.773 1.00 97.12 281 LYS A C 1
ATOM 2201 O O . LYS A 1 281 ? 15.642 -14.554 -7.516 1.00 97.12 281 LYS A O 1
ATOM 2206 N N . GLY A 1 282 ? 16.462 -13.886 -5.528 1.00 96.88 282 GLY A N 1
ATOM 2207 C CA . GLY A 1 282 ? 16.501 -15.215 -4.923 1.00 96.88 282 GLY A CA 1
ATOM 2208 C C . GLY A 1 282 ? 15.117 -15.857 -4.840 1.00 96.88 282 GLY A C 1
ATOM 2209 O O . GLY A 1 282 ? 14.956 -17.013 -5.228 1.00 96.88 282 GLY A O 1
ATOM 2210 N N . TYR A 1 283 ? 14.103 -15.102 -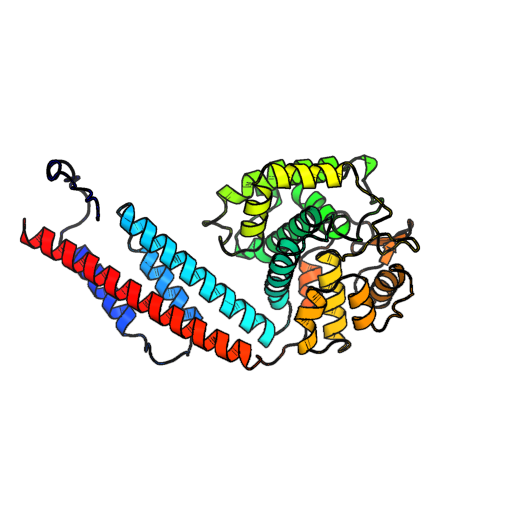4.412 1.00 97.44 283 TYR A N 1
ATOM 2211 C CA . TYR A 1 283 ? 12.723 -15.597 -4.380 1.00 97.44 283 TYR A CA 1
ATOM 2212 C C . TYR A 1 283 ? 12.158 -15.902 -5.770 1.00 97.44 283 TYR A C 1
ATOM 2214 O O . TYR A 1 283 ? 11.368 -16.831 -5.921 1.00 97.44 283 TYR A O 1
ATOM 2222 N N . LEU A 1 284 ? 12.580 -15.152 -6.790 1.00 97.56 284 LEU A N 1
ATOM 2223 C CA . LEU A 1 284 ? 12.153 -15.357 -8.174 1.00 97.56 284 LEU A CA 1
ATOM 2224 C C . LEU A 1 284 ? 12.959 -16.436 -8.923 1.00 97.56 284 LEU A C 1
ATOM 2226 O O . LEU A 1 284 ? 12.764 -16.614 -10.126 1.00 97.56 284 LEU A O 1
ATOM 2230 N N . ASN A 1 285 ? 13.851 -17.168 -8.239 1.00 96.38 285 ASN A N 1
ATOM 2231 C CA . ASN A 1 285 ? 14.797 -18.120 -8.839 1.00 96.38 285 ASN A CA 1
ATOM 2232 C C . ASN A 1 285 ? 15.674 -17.502 -9.949 1.00 96.38 285 ASN A C 1
ATOM 2234 O O . ASN A 1 285 ? 16.041 -18.170 -10.919 1.00 96.38 285 ASN A O 1
ATOM 2238 N N . LEU A 1 286 ? 16.020 -16.223 -9.806 1.00 96.75 286 LEU A N 1
ATOM 2239 C CA . LEU A 1 286 ? 16.938 -15.505 -10.685 1.00 96.75 286 LEU A CA 1
ATOM 2240 C C . LEU A 1 286 ? 18.363 -15.560 -10.111 1.00 96.75 286 LEU A C 1
ATOM 2242 O O . LEU A 1 286 ? 18.560 -15.572 -8.896 1.00 96.75 286 LEU A O 1
ATOM 2246 N N . ASP A 1 287 ? 19.377 -15.577 -10.980 1.00 92.25 287 ASP A N 1
ATOM 2247 C CA . ASP A 1 287 ? 20.781 -15.506 -10.547 1.00 92.25 287 ASP A CA 1
ATOM 2248 C C . ASP A 1 287 ? 21.051 -14.164 -9.837 1.00 92.25 287 ASP A C 1
ATOM 2250 O O . ASP A 1 287 ? 20.644 -13.100 -10.302 1.00 92.25 287 ASP A O 1
ATOM 2254 N N . SER A 1 288 ? 21.766 -14.172 -8.714 1.00 84.81 288 SER A N 1
ATOM 2255 C CA . SER A 1 288 ? 22.051 -12.938 -7.968 1.00 84.81 288 SER A CA 1
ATOM 2256 C C . SER A 1 288 ? 22.843 -11.905 -8.783 1.00 84.81 288 SER A C 1
ATOM 2258 O O . SER A 1 288 ? 22.764 -10.710 -8.508 1.00 84.81 288 SER A O 1
ATOM 2260 N N . ASN A 1 289 ? 23.602 -12.349 -9.791 1.00 87.69 289 ASN A N 1
ATOM 2261 C CA . ASN A 1 289 ? 24.463 -11.502 -10.617 1.00 87.69 289 ASN A CA 1
ATOM 2262 C C . ASN A 1 289 ? 23.777 -10.972 -11.881 1.00 87.69 289 ASN A C 1
ATOM 2264 O O . ASN A 1 289 ? 24.388 -10.181 -12.603 1.00 87.69 289 ASN A O 1
ATOM 2268 N N . VAL A 1 290 ? 22.544 -11.398 -12.192 1.00 94.25 290 VAL A N 1
ATOM 2269 C CA . VAL A 1 290 ? 21.837 -10.819 -13.341 1.00 94.25 290 VAL A CA 1
ATOM 2270 C C . VAL A 1 290 ? 21.395 -9.391 -13.042 1.00 94.25 290 VAL A C 1
ATOM 2272 O O . VAL A 1 290 ? 21.164 -9.006 -11.893 1.00 94.25 290 VAL A O 1
ATOM 2275 N N . SER A 1 291 ? 21.279 -8.591 -14.102 1.00 95.50 291 SER A N 1
ATOM 2276 C CA . SER A 1 291 ? 20.725 -7.238 -14.028 1.00 95.50 291 SER A CA 1
ATOM 2277 C C . SER A 1 291 ? 19.333 -7.248 -13.389 1.00 95.50 291 SER A C 1
ATOM 2279 O O . SER A 1 291 ? 18.585 -8.218 -13.518 1.00 95.50 291 SER A O 1
ATOM 2281 N N . ASN A 1 292 ? 18.950 -6.140 -12.749 1.00 96.06 292 ASN A N 1
ATOM 2282 C CA . ASN A 1 292 ? 17.593 -5.951 -12.229 1.00 96.06 292 ASN A CA 1
ATOM 2283 C C . ASN A 1 292 ? 16.532 -6.059 -13.331 1.00 96.06 292 ASN A C 1
ATOM 2285 O O . ASN A 1 292 ? 15.394 -6.410 -13.031 1.00 96.06 292 ASN A O 1
ATOM 2289 N N . LYS A 1 293 ? 16.921 -5.864 -14.602 1.00 96.31 293 LYS A N 1
ATOM 2290 C CA . LYS A 1 293 ? 16.063 -6.145 -15.755 1.00 96.31 293 LYS A CA 1
ATOM 2291 C C . LYS A 1 293 ? 15.469 -7.549 -15.749 1.00 96.31 293 LYS A C 1
ATOM 2293 O O . LYS A 1 293 ? 14.322 -7.709 -16.136 1.00 96.31 293 LYS A O 1
ATOM 2298 N N . ALA A 1 294 ? 16.168 -8.538 -15.202 1.00 97.44 294 ALA A N 1
ATOM 2299 C CA . ALA A 1 294 ? 15.624 -9.885 -15.084 1.00 97.44 294 ALA A CA 1
ATOM 2300 C C . ALA A 1 294 ? 14.344 -9.958 -14.226 1.00 97.44 294 ALA A C 1
ATOM 2302 O O . ALA A 1 294 ? 13.518 -10.831 -14.463 1.00 97.44 294 ALA A O 1
ATOM 2303 N N . ILE A 1 295 ? 14.154 -9.049 -13.260 1.00 97.88 295 ILE A N 1
ATOM 2304 C CA . ILE A 1 295 ? 12.927 -8.976 -12.448 1.00 97.88 295 ILE A CA 1
ATOM 2305 C C . ILE A 1 295 ? 11.758 -8.481 -13.305 1.00 97.88 295 ILE A C 1
ATOM 2307 O O . ILE A 1 295 ? 10.668 -9.048 -13.255 1.00 97.88 295 ILE A O 1
ATOM 2311 N N . SER A 1 296 ? 11.979 -7.438 -14.110 1.00 97.06 296 SER A N 1
ATOM 2312 C CA . SER A 1 296 ? 10.939 -6.914 -14.999 1.00 97.06 296 SER A CA 1
ATOM 2313 C C . SER A 1 296 ? 10.644 -7.869 -16.158 1.00 97.06 296 SER A C 1
ATOM 2315 O O . SER A 1 296 ? 9.479 -8.061 -16.487 1.00 97.06 296 SER A O 1
ATOM 2317 N N . ASP A 1 297 ? 11.667 -8.528 -16.713 1.00 97.50 297 ASP A N 1
ATOM 2318 C CA . ASP A 1 297 ? 11.506 -9.584 -17.719 1.00 97.50 297 ASP A CA 1
ATOM 2319 C C . ASP A 1 297 ? 10.674 -10.734 -17.146 1.00 97.50 297 ASP A C 1
ATOM 2321 O O . ASP A 1 297 ? 9.686 -11.142 -17.753 1.00 97.50 297 ASP A O 1
ATOM 2325 N N . TRP A 1 298 ? 11.001 -11.182 -15.925 1.00 97.94 298 TRP A N 1
ATOM 2326 C CA . TRP A 1 298 ? 10.226 -12.207 -15.232 1.00 97.94 298 TRP A CA 1
ATOM 2327 C C . TRP A 1 298 ? 8.757 -11.813 -15.114 1.00 97.94 298 TRP A C 1
ATOM 2329 O O . TRP A 1 298 ? 7.912 -12.650 -15.407 1.00 97.94 298 TRP A O 1
ATOM 2339 N N . LEU A 1 299 ? 8.457 -10.565 -14.726 1.00 96.81 299 LEU A N 1
ATOM 2340 C CA . LEU A 1 299 ? 7.097 -10.045 -14.551 1.00 96.81 299 LEU A CA 1
ATOM 2341 C C . LEU A 1 299 ? 6.305 -10.022 -15.869 1.00 96.81 299 LEU A C 1
ATOM 2343 O O . LEU A 1 299 ? 5.151 -10.455 -15.895 1.00 96.81 299 LEU A O 1
ATOM 2347 N N . VAL A 1 300 ? 6.926 -9.555 -16.957 1.00 96.44 300 VAL A N 1
ATOM 2348 C CA . VAL A 1 300 ? 6.324 -9.525 -18.302 1.00 96.44 300 VAL A CA 1
ATOM 2349 C C . VAL A 1 300 ? 6.060 -10.945 -18.814 1.00 96.44 300 VAL A C 1
ATOM 2351 O O . VAL A 1 300 ? 4.975 -11.225 -19.330 1.00 96.44 300 VAL A O 1
ATOM 2354 N N . ASP A 1 301 ? 6.991 -11.876 -18.588 1.00 97.00 301 ASP A N 1
ATOM 2355 C CA . ASP A 1 301 ? 6.862 -13.282 -18.993 1.00 97.00 301 ASP A CA 1
ATOM 2356 C C . ASP A 1 301 ? 5.680 -14.002 -18.316 1.00 97.00 301 ASP A C 1
ATOM 2358 O O . ASP A 1 301 ? 5.181 -15.003 -18.836 1.00 97.00 301 ASP A O 1
ATOM 2362 N N . GLN A 1 302 ? 5.176 -13.484 -17.186 1.00 95.56 302 GLN A N 1
ATOM 2363 C CA . GLN A 1 302 ? 3.992 -14.040 -16.516 1.00 95.56 302 GLN A CA 1
ATOM 2364 C C . GLN A 1 302 ? 2.689 -13.765 -17.276 1.00 95.56 302 GLN A C 1
ATOM 2366 O O . GLN A 1 302 ? 1.682 -14.416 -16.996 1.00 95.56 302 GLN A O 1
ATOM 2371 N N . ASN A 1 303 ? 2.687 -12.819 -18.226 1.00 91.94 303 ASN A N 1
ATOM 2372 C CA . ASN A 1 303 ? 1.515 -12.429 -19.013 1.00 91.94 303 ASN A CA 1
ATOM 2373 C C . ASN A 1 303 ? 0.304 -12.024 -18.138 1.00 91.94 303 ASN A C 1
ATOM 2375 O O . ASN A 1 303 ? -0.830 -12.451 -18.361 1.00 91.94 303 ASN A O 1
ATOM 2379 N N . ILE A 1 304 ? 0.562 -11.196 -17.121 1.00 91.44 304 ILE A N 1
ATOM 2380 C CA . ILE A 1 304 ? -0.416 -10.746 -16.107 1.00 91.44 304 ILE A CA 1
ATOM 2381 C C . ILE A 1 304 ? -0.852 -9.283 -16.274 1.00 91.44 304 ILE A C 1
ATOM 2383 O O . ILE A 1 304 ? -1.404 -8.697 -15.351 1.00 91.44 304 ILE A O 1
ATOM 2387 N N . GLY A 1 305 ? -0.585 -8.683 -17.434 1.00 89.31 305 GLY A N 1
ATOM 2388 C CA . GLY A 1 305 ? -0.937 -7.294 -17.749 1.00 89.31 305 GLY A CA 1
ATOM 2389 C C . GLY A 1 305 ? 0.276 -6.447 -18.113 1.00 89.31 305 GLY A C 1
ATOM 2390 O O . GLY A 1 305 ? 0.221 -5.753 -19.122 1.00 89.31 305 GLY A O 1
ATOM 2391 N N . TRP A 1 306 ? 1.373 -6.596 -17.363 1.00 93.19 306 TRP A N 1
ATOM 2392 C CA . TRP A 1 306 ? 2.642 -5.905 -17.604 1.00 93.19 306 TRP A CA 1
ATOM 2393 C C . TRP A 1 306 ? 3.254 -6.259 -18.960 1.00 93.19 306 TRP A C 1
ATOM 2395 O O . TRP A 1 306 ? 3.463 -7.431 -19.273 1.00 93.19 306 TRP A O 1
ATOM 2405 N N . GLU A 1 307 ? 3.596 -5.233 -19.728 1.00 93.69 307 GLU A N 1
ATOM 2406 C CA . GLU A 1 307 ? 4.361 -5.325 -20.966 1.00 93.69 307 GLU A CA 1
ATOM 2407 C C . GLU A 1 307 ? 5.439 -4.240 -21.019 1.00 93.69 307 GLU A C 1
ATOM 2409 O O . GLU A 1 307 ? 5.485 -3.342 -20.178 1.00 93.69 307 GLU A O 1
ATOM 2414 N N . TYR A 1 308 ? 6.335 -4.340 -22.000 1.00 92.56 308 TYR A N 1
ATOM 2415 C CA . TYR A 1 308 ? 7.226 -3.235 -22.324 1.00 92.56 308 TYR A CA 1
ATOM 2416 C C . TYR A 1 308 ? 6.594 -2.366 -23.403 1.00 92.56 308 TYR A C 1
ATOM 2418 O O . TYR A 1 308 ? 6.219 -2.863 -24.470 1.00 92.56 308 TYR A O 1
ATOM 2426 N N . ASP A 1 309 ? 6.535 -1.065 -23.153 1.00 87.88 309 ASP A N 1
ATOM 2427 C CA . ASP A 1 309 ? 6.148 -0.101 -24.169 1.00 87.88 309 ASP A CA 1
ATOM 2428 C C . ASP A 1 309 ? 7.244 0.038 -25.255 1.00 87.88 309 ASP A C 1
ATOM 2430 O O . ASP A 1 309 ? 8.282 -0.634 -25.265 1.00 87.88 309 ASP A O 1
ATOM 2434 N N . ARG A 1 310 ? 7.047 0.963 -26.201 1.00 83.75 310 ARG A N 1
ATOM 2435 C CA . ARG A 1 310 ? 8.026 1.200 -27.279 1.00 83.75 310 ARG A CA 1
ATOM 2436 C C . ARG A 1 310 ? 9.352 1.793 -26.798 1.00 83.75 310 ARG A C 1
ATOM 2438 O O . ARG A 1 310 ? 10.316 1.762 -27.563 1.00 83.75 310 ARG A O 1
ATOM 2445 N N . SER A 1 311 ? 9.385 2.380 -25.606 1.00 81.50 311 SER A N 1
ATOM 2446 C CA . SER A 1 311 ? 10.582 2.958 -25.001 1.00 81.50 311 SER A CA 1
ATOM 2447 C C . SER A 1 311 ? 11.346 1.957 -24.123 1.00 81.50 311 SER A C 1
ATOM 2449 O O . SER A 1 311 ? 12.506 2.206 -23.798 1.00 81.50 311 SER A O 1
ATOM 2451 N N . GLY A 1 312 ? 10.754 0.793 -23.830 1.00 84.44 312 GLY A N 1
ATOM 2452 C CA . GLY A 1 312 ? 11.309 -0.211 -22.920 1.00 84.44 312 GLY A CA 1
ATOM 2453 C C . GLY A 1 312 ? 10.909 0.015 -21.459 1.00 84.44 312 GLY A C 1
ATOM 2454 O O . GLY A 1 312 ? 11.515 -0.568 -20.557 1.00 84.44 312 GLY A O 1
ATOM 2455 N N . GLN A 1 313 ? 9.911 0.859 -21.213 1.00 87.06 313 GLN A N 1
ATOM 2456 C CA . GLN A 1 313 ? 9.295 1.071 -19.913 1.00 87.06 313 GLN A CA 1
ATOM 2457 C C . GLN A 1 313 ? 8.300 -0.057 -19.600 1.00 87.06 313 GLN A C 1
ATOM 2459 O O . GLN A 1 313 ? 7.605 -0.529 -20.495 1.00 87.06 313 GLN A O 1
ATOM 2464 N N . LEU A 1 314 ? 8.214 -0.462 -18.326 1.00 91.38 314 LEU A N 1
ATOM 2465 C CA . LEU A 1 314 ? 7.108 -1.293 -17.842 1.00 91.38 314 LEU A CA 1
ATOM 2466 C C . LEU A 1 314 ? 5.791 -0.515 -17.889 1.00 91.38 314 LEU A C 1
ATOM 2468 O O . LEU A 1 314 ? 5.670 0.542 -17.274 1.00 91.38 314 LEU A O 1
ATOM 2472 N N . ASP A 1 315 ? 4.818 -1.081 -18.585 1.00 89.62 315 ASP A N 1
ATOM 2473 C CA . ASP A 1 315 ? 3.502 -0.502 -18.816 1.00 89.62 315 ASP A CA 1
ATOM 2474 C C . ASP A 1 315 ? 2.443 -1.574 -18.534 1.00 89.62 315 ASP A C 1
ATOM 2476 O O . ASP A 1 315 ? 2.413 -2.634 -19.163 1.00 89.62 315 ASP A O 1
ATOM 2480 N N . TYR A 1 316 ? 1.608 -1.336 -17.529 1.00 88.31 316 TYR A N 1
ATOM 2481 C CA . TYR A 1 316 ? 0.494 -2.202 -17.162 1.00 88.31 316 TYR A CA 1
ATOM 2482 C C . TYR A 1 316 ? -0.771 -1.843 -17.943 1.00 88.31 316 TYR A C 1
ATOM 2484 O O . TYR A 1 316 ? -1.565 -2.720 -18.290 1.00 88.31 316 TYR A O 1
ATOM 2492 N N . ASN A 1 317 ? -0.977 -0.553 -18.220 1.00 75.75 317 ASN A N 1
ATOM 2493 C CA . ASN A 1 317 ? -2.205 -0.056 -18.841 1.00 75.75 317 ASN A CA 1
ATOM 2494 C C . ASN A 1 317 ? -2.093 0.118 -20.364 1.00 75.75 317 ASN A C 1
ATOM 2496 O O . ASN A 1 317 ? -3.014 0.637 -20.997 1.00 75.75 317 ASN A O 1
ATOM 2500 N N . ARG A 1 318 ? -0.987 -0.329 -20.966 1.00 75.75 318 ARG A N 1
ATOM 2501 C CA . ARG A 1 318 ? -0.743 -0.384 -22.418 1.00 75.75 318 ARG A CA 1
ATOM 2502 C C . ARG A 1 318 ? -0.920 0.972 -23.105 1.00 75.75 318 ARG A C 1
ATOM 2504 O O . ARG A 1 318 ? -1.551 1.083 -24.162 1.00 75.75 318 ARG A O 1
ATOM 2511 N N . GLY A 1 319 ? -0.430 2.026 -22.463 1.00 64.69 319 GLY A N 1
ATOM 2512 C CA . GLY A 1 319 ? -0.509 3.406 -22.940 1.00 64.69 319 GLY A CA 1
ATOM 2513 C C . GLY A 1 319 ? -1.876 4.071 -22.755 1.00 64.69 319 GLY A C 1
ATOM 2514 O O . GLY A 1 319 ? -2.117 5.154 -23.300 1.00 64.69 319 GLY A O 1
ATOM 2515 N N . HIS A 1 320 ? -2.800 3.458 -22.009 1.00 67.94 320 HIS A N 1
ATOM 2516 C CA . HIS A 1 320 ? -4.031 4.123 -21.593 1.00 67.94 320 HIS A CA 1
ATOM 2517 C C . HIS A 1 320 ? -3.793 5.030 -20.376 1.00 67.94 320 HIS A C 1
ATOM 2519 O O . HIS A 1 320 ? -3.056 4.703 -19.447 1.00 67.94 320 HIS A O 1
ATOM 2525 N N . GLU A 1 321 ? -4.468 6.183 -20.348 1.00 64.56 321 GLU A N 1
ATOM 2526 C CA . GLU A 1 321 ? -4.441 7.066 -19.179 1.00 64.56 321 GLU A CA 1
ATOM 2527 C C . GLU A 1 321 ? -5.052 6.362 -17.957 1.00 64.56 321 GLU A C 1
ATOM 2529 O O . GLU A 1 321 ? -6.129 5.765 -18.049 1.00 64.56 321 GLU A O 1
ATOM 2534 N N . GLY A 1 322 ? -4.404 6.489 -16.795 1.00 68.94 322 GLY A N 1
ATOM 2535 C CA . GLY A 1 322 ? -4.964 6.033 -15.518 1.00 68.94 322 GLY A CA 1
ATOM 2536 C C . GLY A 1 322 ? -4.174 4.966 -14.764 1.00 68.94 322 GLY A C 1
ATOM 2537 O O . GLY A 1 322 ? -4.663 4.549 -13.719 1.00 68.94 322 GLY A O 1
ATOM 2538 N N . GLY A 1 323 ? -2.970 4.593 -15.212 1.00 81.75 323 GLY A N 1
ATOM 2539 C CA . GLY A 1 323 ? -2.083 3.692 -14.466 1.00 81.75 323 GLY A CA 1
ATOM 2540 C C . GLY A 1 323 ? -2.685 2.321 -14.203 1.00 81.75 323 GLY A C 1
ATOM 2541 O O . GLY A 1 323 ? -3.479 1.836 -15.004 1.00 81.75 323 GLY A O 1
ATOM 2542 N N . ILE A 1 324 ? -2.353 1.718 -13.058 1.00 89.94 324 ILE A N 1
ATOM 2543 C CA . ILE A 1 324 ? -2.894 0.417 -12.642 1.00 89.94 324 ILE A CA 1
ATOM 2544 C C . ILE A 1 324 ? -4.343 0.600 -12.159 1.00 89.94 324 ILE A C 1
ATOM 2546 O O . ILE A 1 324 ? -4.563 1.172 -11.087 1.00 89.94 324 ILE A O 1
ATOM 2550 N N . PRO A 1 325 ? -5.363 0.099 -12.883 1.00 89.00 325 PRO A N 1
ATOM 2551 C CA . PRO A 1 325 ? -6.744 0.225 -12.438 1.00 89.00 325 PRO A CA 1
ATOM 2552 C C . PRO A 1 325 ? -6.994 -0.701 -11.246 1.00 89.00 325 PRO A C 1
ATOM 2554 O O . PRO A 1 325 ? -6.718 -1.900 -11.319 1.00 89.00 325 PRO A O 1
ATOM 2557 N N . VAL A 1 326 ? -7.571 -0.171 -10.166 1.00 89.94 326 VAL A N 1
ATOM 2558 C CA . VAL A 1 326 ? -7.753 -0.930 -8.916 1.00 89.94 326 VAL A CA 1
ATOM 2559 C C . VAL A 1 326 ? -8.578 -2.204 -9.088 1.00 89.94 326 VAL A C 1
ATOM 2561 O O . VAL A 1 326 ? -8.239 -3.232 -8.516 1.00 89.94 326 VAL A O 1
ATOM 2564 N N . GLU A 1 327 ? -9.593 -2.188 -9.951 1.00 91.06 327 GLU A N 1
ATOM 2565 C CA . GLU A 1 327 ? -10.384 -3.386 -10.248 1.00 91.06 327 GLU A CA 1
ATOM 2566 C C . GLU A 1 327 ? -9.548 -4.478 -10.919 1.00 91.06 327 GLU A C 1
ATOM 2568 O O . GLU A 1 327 ? -9.752 -5.661 -10.672 1.00 91.06 327 GLU A O 1
ATOM 2573 N N . MET A 1 328 ? -8.565 -4.115 -11.748 1.00 91.56 328 MET A N 1
ATOM 2574 C CA . MET A 1 328 ? -7.651 -5.110 -12.312 1.00 91.56 328 MET A CA 1
ATOM 2575 C C . MET A 1 328 ? -6.713 -5.671 -11.244 1.00 91.56 328 MET A C 1
ATOM 2577 O O . MET A 1 328 ? -6.437 -6.866 -11.273 1.00 91.56 328 MET A O 1
ATOM 2581 N N . LEU A 1 329 ? -6.259 -4.842 -10.298 1.00 94.75 329 LEU A N 1
ATOM 2582 C CA . LEU A 1 329 ? -5.459 -5.297 -9.159 1.00 94.75 329 LEU A CA 1
ATOM 2583 C C . LEU A 1 329 ? -6.255 -6.264 -8.267 1.00 94.75 329 LEU A C 1
ATOM 2585 O O . LEU A 1 329 ? -5.759 -7.344 -7.960 1.00 94.75 329 LEU A O 1
ATOM 2589 N N . LYS A 1 330 ? -7.501 -5.922 -7.912 1.00 95.50 330 LYS A N 1
ATOM 2590 C CA . LYS A 1 330 ? -8.397 -6.800 -7.139 1.00 95.50 330 LYS A CA 1
ATOM 2591 C C . LYS A 1 330 ? -8.600 -8.140 -7.852 1.00 95.50 330 LYS A C 1
ATOM 2593 O O . LYS A 1 330 ? -8.270 -9.180 -7.295 1.00 95.50 330 LYS A O 1
ATOM 2598 N N . ASN A 1 331 ? -8.982 -8.108 -9.132 1.00 95.25 331 ASN A N 1
ATOM 2599 C CA . ASN A 1 331 ? -9.137 -9.320 -9.946 1.00 95.25 331 ASN A CA 1
ATOM 2600 C C . ASN A 1 331 ? -7.837 -10.142 -10.054 1.00 95.25 331 ASN A C 1
ATOM 2602 O O . ASN A 1 331 ? -7.870 -11.371 -10.106 1.00 95.25 331 ASN A O 1
ATOM 2606 N N . PHE A 1 332 ? -6.674 -9.485 -10.101 1.00 95.81 332 PHE A N 1
ATOM 2607 C CA . PHE A 1 332 ? -5.379 -10.166 -10.114 1.00 95.81 332 PHE A CA 1
ATOM 2608 C C . PHE A 1 332 ? -5.115 -10.927 -8.806 1.00 95.81 332 PHE A C 1
ATOM 2610 O O . PHE A 1 332 ? -4.517 -12.007 -8.865 1.00 95.81 332 PHE A O 1
ATOM 2617 N N . PHE A 1 333 ? -5.567 -10.398 -7.664 1.00 97.69 333 PHE A N 1
ATOM 2618 C CA . PHE A 1 333 ? -5.431 -11.020 -6.347 1.00 97.69 333 PHE A CA 1
ATOM 2619 C C . PHE A 1 333 ? -6.558 -11.994 -5.982 1.00 97.69 333 PHE A C 1
ATOM 2621 O O . PHE A 1 333 ? -6.364 -12.769 -5.058 1.00 97.69 333 PHE A O 1
ATOM 2628 N N . ASP A 1 334 ? -7.672 -12.078 -6.714 1.00 96.69 334 ASP A N 1
ATOM 2629 C CA . ASP A 1 334 ? -8.732 -13.081 -6.452 1.00 96.69 334 ASP A CA 1
ATOM 2630 C C . ASP A 1 334 ? -8.220 -14.533 -6.427 1.00 96.69 334 ASP A C 1
ATOM 2632 O O . ASP A 1 334 ? -8.829 -15.427 -5.844 1.00 96.69 334 ASP A O 1
ATOM 2636 N N . ARG A 1 335 ? -7.080 -14.773 -7.072 1.00 95.31 335 ARG A N 1
ATOM 2637 C CA . ARG A 1 335 ? -6.385 -16.063 -7.125 1.00 95.31 335 ARG A CA 1
ATOM 2638 C C . ARG A 1 335 ? -5.270 -16.214 -6.085 1.00 95.31 335 ARG A C 1
ATOM 2640 O O . ARG A 1 335 ? -4.573 -17.225 -6.109 1.00 95.31 335 ARG A O 1
ATOM 2647 N N . PHE A 1 336 ? -5.050 -15.225 -5.224 1.00 97.56 336 PHE A N 1
ATOM 2648 C CA . PHE A 1 336 ? -4.038 -15.303 -4.179 1.00 97.56 336 PHE A CA 1
ATOM 2649 C C . PHE A 1 336 ? -4.399 -16.437 -3.205 1.00 97.56 336 PHE A C 1
ATOM 2651 O O . PHE A 1 336 ? -5.549 -16.507 -2.761 1.00 97.56 336 PHE A O 1
ATOM 2658 N N . PRO A 1 337 ? -3.468 -17.360 -2.909 1.00 96.62 337 PRO A N 1
ATOM 2659 C CA . PRO A 1 337 ? -3.800 -18.575 -2.178 1.00 96.62 337 PRO A CA 1
ATOM 2660 C C . PRO A 1 337 ? -4.167 -18.290 -0.710 1.00 96.62 337 PRO A C 1
ATOM 2662 O O . PRO A 1 337 ? -3.526 -17.448 -0.078 1.00 96.62 337 PRO A O 1
ATOM 2665 N N . PRO A 1 338 ? -5.143 -19.020 -0.137 1.00 94.62 338 PRO A N 1
ATOM 2666 C CA . PRO A 1 338 ? -5.367 -19.029 1.305 1.00 94.62 338 PRO A CA 1
ATOM 2667 C C . PRO A 1 338 ? -4.216 -19.737 2.023 1.00 94.62 338 PRO A C 1
ATOM 2669 O O . PRO A 1 338 ? -3.569 -20.626 1.458 1.00 94.62 338 PRO A O 1
ATOM 2672 N N . ARG A 1 339 ? -4.011 -19.421 3.304 1.00 92.19 339 ARG A N 1
ATOM 2673 C CA . ARG A 1 339 ? -3.110 -20.186 4.177 1.00 92.19 339 ARG A CA 1
ATOM 2674 C C . ARG A 1 339 ? -3.712 -20.427 5.550 1.00 92.19 339 ARG A C 1
ATOM 2676 O O . ARG A 1 339 ? -4.603 -19.721 5.997 1.00 92.19 339 ARG A O 1
ATOM 2683 N N . VAL A 1 340 ? -3.183 -21.412 6.260 1.00 88.69 340 VAL A N 1
ATOM 2684 C CA . VAL A 1 340 ? -3.546 -21.608 7.666 1.00 88.69 340 VAL A CA 1
ATOM 2685 C C . VAL A 1 340 ? -2.791 -20.590 8.521 1.00 88.69 340 VAL A C 1
ATOM 2687 O O . VAL A 1 340 ? -1.644 -20.239 8.232 1.00 88.69 340 VAL A O 1
ATOM 2690 N N . LEU A 1 341 ? -3.438 -20.119 9.586 1.00 85.19 341 LEU A N 1
ATOM 2691 C CA . LEU A 1 341 ? -2.783 -19.299 10.597 1.00 85.19 341 LEU A CA 1
ATOM 2692 C C . LEU A 1 341 ? -1.640 -20.066 11.263 1.00 85.19 341 LEU A C 1
ATOM 2694 O O . LEU A 1 341 ? -1.775 -21.234 11.632 1.00 85.19 341 LEU A O 1
ATOM 2698 N N . THR A 1 342 ? -0.525 -19.379 11.454 1.00 85.31 342 THR A N 1
ATOM 2699 C CA . THR A 1 342 ? 0.623 -19.895 12.198 1.00 85.31 342 THR A CA 1
ATOM 2700 C C . THR A 1 342 ? 0.337 -19.931 13.703 1.00 85.31 342 THR A C 1
ATOM 2702 O O . THR A 1 342 ? -0.551 -19.240 14.210 1.00 85.31 342 THR A O 1
ATOM 2705 N N . ASP A 1 343 ? 1.132 -20.692 14.461 1.00 84.44 343 ASP A N 1
ATOM 2706 C CA . ASP A 1 343 ? 1.019 -20.740 15.927 1.00 84.44 343 ASP A CA 1
ATOM 2707 C C . ASP A 1 343 ? 1.167 -19.355 16.581 1.00 84.44 343 ASP A C 1
ATOM 2709 O O . ASP A 1 343 ? 0.523 -19.064 17.592 1.00 84.44 343 ASP A O 1
ATOM 2713 N N . ASP A 1 344 ? 2.012 -18.488 16.021 1.00 84.69 344 ASP A N 1
ATOM 2714 C CA . ASP A 1 344 ? 2.220 -17.136 16.540 1.00 84.69 344 ASP A CA 1
ATOM 2715 C C . ASP A 1 344 ? 1.037 -16.211 16.229 1.00 84.69 344 ASP A C 1
ATOM 2717 O O . ASP A 1 344 ? 0.650 -15.395 17.069 1.00 84.69 344 ASP A O 1
ATOM 2721 N N . GLU A 1 345 ? 0.369 -16.404 15.094 1.00 85.94 345 GLU A N 1
ATOM 2722 C CA . GLU A 1 345 ? -0.876 -15.707 14.771 1.00 85.94 345 GLU A CA 1
ATOM 2723 C C . GLU A 1 345 ? -2.053 -16.197 15.613 1.00 85.94 345 GLU A C 1
ATOM 2725 O O . GLU A 1 345 ? -2.850 -15.385 16.077 1.00 85.94 345 GLU A O 1
ATOM 2730 N N . LEU A 1 346 ? -2.130 -17.493 15.925 1.00 85.75 346 LEU A N 1
ATOM 2731 C CA . LEU A 1 346 ? -3.116 -18.014 16.877 1.00 85.75 346 LEU A CA 1
ATOM 2732 C C . LEU A 1 346 ? -2.918 -17.413 18.279 1.00 85.75 346 LEU A C 1
ATOM 2734 O O . LEU A 1 346 ? -3.887 -17.063 18.960 1.00 85.75 346 LEU A O 1
ATOM 2738 N N . LYS A 1 347 ? -1.665 -17.221 18.717 1.00 87.56 347 LYS A N 1
ATOM 2739 C CA . LYS A 1 347 ? -1.367 -16.465 19.948 1.00 87.56 347 LYS A CA 1
ATOM 2740 C C . LYS A 1 347 ? -1.786 -15.000 19.822 1.00 87.56 347 LYS A C 1
ATOM 2742 O O . LYS A 1 347 ? -2.314 -14.453 20.792 1.00 87.56 347 LYS A O 1
ATOM 2747 N N . LYS A 1 348 ? -1.588 -14.374 18.655 1.00 87.44 348 LYS A N 1
ATOM 2748 C CA . LYS A 1 348 ? -2.048 -13.004 18.384 1.00 87.44 348 LYS A CA 1
ATOM 2749 C C . LYS A 1 348 ? -3.571 -12.901 18.500 1.00 87.44 348 LYS A C 1
ATOM 2751 O O . LYS A 1 348 ? -4.032 -12.022 19.217 1.00 87.44 348 LYS A O 1
ATOM 2756 N N . ILE A 1 349 ? -4.341 -13.840 17.941 1.00 87.50 349 ILE A N 1
ATOM 2757 C CA . ILE A 1 349 ? -5.808 -13.893 18.106 1.00 87.50 349 ILE A CA 1
ATOM 2758 C C . ILE A 1 349 ? -6.198 -13.969 19.579 1.00 87.50 349 ILE A C 1
ATOM 2760 O O . ILE A 1 349 ? -7.068 -13.222 20.020 1.00 87.50 349 ILE A O 1
ATOM 2764 N N . ASN A 1 350 ? -5.548 -14.829 20.366 1.00 85.94 350 ASN A N 1
ATOM 2765 C CA . ASN A 1 350 ? -5.842 -14.922 21.797 1.00 85.94 350 ASN A CA 1
ATOM 2766 C C . ASN A 1 350 ? -5.559 -13.600 22.525 1.00 85.94 350 ASN A C 1
ATOM 2768 O O . ASN A 1 350 ? -6.381 -13.153 23.322 1.00 85.94 350 ASN A O 1
ATOM 2772 N N . ARG A 1 351 ? -4.443 -12.937 22.199 1.00 87.75 351 ARG A N 1
ATOM 2773 C CA . ARG A 1 351 ? -4.105 -11.617 22.745 1.00 87.75 351 ARG A CA 1
ATOM 2774 C C . ARG A 1 351 ? -5.120 -10.547 22.335 1.00 87.75 351 ARG A C 1
ATOM 2776 O O . ARG A 1 351 ? -5.505 -9.740 23.176 1.00 87.75 351 ARG A O 1
ATOM 2783 N N . ILE A 1 352 ? -5.570 -10.545 21.079 1.00 87.88 352 ILE A N 1
ATOM 2784 C CA . ILE A 1 352 ? -6.637 -9.649 20.615 1.00 87.88 352 ILE A CA 1
ATOM 2785 C C . ILE A 1 352 ? -7.921 -9.937 21.394 1.00 87.88 352 ILE A C 1
ATOM 2787 O O . ILE A 1 352 ? -8.540 -9.008 21.902 1.00 87.88 352 ILE A O 1
ATOM 2791 N N . GLY A 1 353 ? -8.283 -11.208 21.573 1.00 85.06 353 GLY A N 1
ATOM 2792 C CA . GLY A 1 353 ? -9.433 -11.615 22.379 1.00 85.06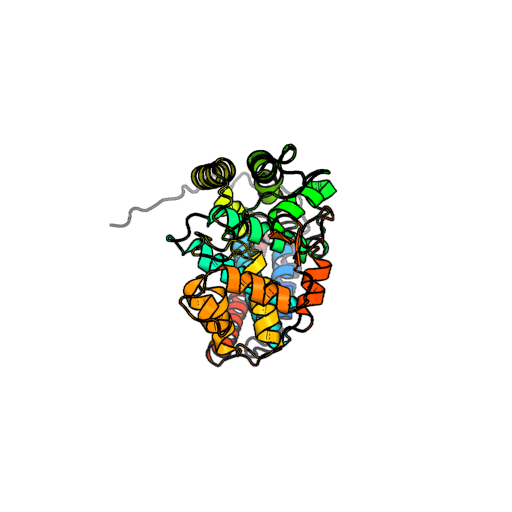 353 GLY A CA 1
ATOM 2793 C C . GLY A 1 353 ? -9.371 -11.087 23.813 1.00 85.06 353 GLY A C 1
ATOM 2794 O O . GLY A 1 353 ? -10.367 -10.574 24.325 1.00 85.06 353 GLY A O 1
ATOM 2795 N N . ASP A 1 354 ? -8.201 -11.128 24.448 1.00 85.75 354 ASP A N 1
ATOM 2796 C CA . ASP A 1 354 ? -7.997 -10.556 25.782 1.00 85.75 354 ASP A CA 1
ATOM 2797 C C . ASP A 1 354 ? -8.093 -9.021 25.786 1.00 85.75 354 ASP A C 1
ATOM 2799 O O . ASP A 1 354 ? -8.706 -8.445 26.691 1.00 85.75 354 ASP A O 1
ATOM 2803 N N . ASN A 1 355 ? -7.586 -8.349 24.747 1.00 86.19 355 ASN A N 1
ATOM 2804 C CA . ASN A 1 355 ? -7.767 -6.905 24.567 1.00 86.19 355 ASN A CA 1
ATOM 2805 C C . ASN A 1 355 ? -9.252 -6.538 24.397 1.00 86.19 355 ASN A C 1
ATOM 2807 O O . ASN A 1 355 ? -9.726 -5.602 25.039 1.00 86.19 355 ASN A O 1
ATOM 2811 N N . VAL A 1 356 ? -10.014 -7.295 23.598 1.00 85.25 356 VAL A N 1
ATOM 2812 C CA . VAL A 1 356 ? -11.463 -7.084 23.420 1.00 85.25 356 VAL A CA 1
ATOM 2813 C C . VAL A 1 356 ? -12.192 -7.225 24.757 1.00 85.25 356 VAL A C 1
ATOM 2815 O O . VAL A 1 356 ? -13.015 -6.377 25.104 1.00 85.25 356 VAL A O 1
ATOM 2818 N N . LYS A 1 357 ? -11.852 -8.243 25.560 1.00 84.00 357 LYS A N 1
ATOM 2819 C CA . LYS A 1 357 ? -12.411 -8.418 26.914 1.00 84.00 357 LYS A CA 1
ATOM 2820 C C . LYS A 1 357 ? -12.096 -7.221 27.812 1.00 84.00 357 LYS A C 1
ATOM 2822 O O . LYS A 1 357 ? -12.982 -6.746 28.521 1.00 84.00 357 LYS A O 1
ATOM 2827 N N . MET A 1 358 ? -10.866 -6.704 27.764 1.00 85.75 358 MET A N 1
ATOM 2828 C CA . MET A 1 358 ? -10.471 -5.509 28.518 1.00 85.75 358 MET A CA 1
ATOM 2829 C C . MET A 1 358 ? -11.250 -4.261 28.093 1.00 85.75 358 MET A C 1
ATOM 2831 O O . MET A 1 358 ? -11.699 -3.507 28.959 1.00 85.75 358 MET A O 1
ATOM 2835 N N . ILE A 1 359 ? -11.457 -4.056 26.790 1.00 84.81 359 ILE A N 1
ATOM 2836 C CA . ILE A 1 359 ? -12.262 -2.947 26.259 1.00 84.81 359 ILE A CA 1
ATOM 2837 C C . ILE A 1 359 ? -13.700 -3.053 26.775 1.00 84.81 359 ILE A C 1
ATOM 2839 O O . ILE A 1 359 ? -14.221 -2.102 27.355 1.00 84.81 359 ILE A O 1
ATOM 2843 N N . MET A 1 360 ? -14.325 -4.225 26.636 1.00 79.50 360 MET A N 1
ATOM 2844 C CA . MET A 1 360 ? -15.691 -4.468 27.110 1.00 79.50 360 MET A CA 1
ATOM 2845 C C . MET A 1 360 ? -15.830 -4.222 28.616 1.00 79.50 360 MET A C 1
ATOM 2847 O O . MET A 1 360 ? -16.797 -3.608 29.068 1.00 79.50 360 MET A O 1
ATOM 2851 N N . GLN A 1 361 ? -14.855 -4.676 29.404 1.00 83.81 361 GLN A N 1
ATOM 2852 C CA . GLN A 1 361 ? -14.864 -4.494 30.850 1.00 83.81 361 GLN A CA 1
ATOM 2853 C C . GLN A 1 361 ? -14.648 -3.025 31.244 1.00 83.81 361 GLN A C 1
ATOM 2855 O O . GLN A 1 361 ? -15.302 -2.539 32.169 1.00 83.81 361 GLN A O 1
ATOM 2860 N N . THR A 1 362 ? -13.785 -2.305 30.525 1.00 85.56 362 THR A N 1
ATOM 2861 C CA . THR A 1 362 ? -13.584 -0.861 30.706 1.00 85.56 362 THR A CA 1
ATOM 2862 C C . THR A 1 362 ? -14.865 -0.093 30.398 1.00 85.56 362 THR A C 1
ATOM 2864 O O . THR A 1 362 ? -15.300 0.700 31.229 1.00 85.56 362 THR A O 1
ATOM 2867 N N . LEU A 1 363 ? -15.534 -0.397 29.279 1.00 78.88 363 LEU A N 1
ATOM 2868 C CA . LEU A 1 363 ? -16.832 0.194 28.928 1.00 78.88 363 LEU A CA 1
ATOM 2869 C C . LEU A 1 363 ? -17.896 -0.084 29.990 1.00 78.88 363 LEU A C 1
ATOM 2871 O O . LEU A 1 363 ? -18.634 0.816 30.388 1.00 78.88 363 LEU A O 1
ATOM 2875 N N . LYS A 1 364 ? -17.950 -1.317 30.502 1.00 81.00 364 LYS A N 1
ATOM 2876 C CA . LYS A 1 364 ? -18.867 -1.682 31.585 1.00 81.00 364 LYS A CA 1
ATOM 2877 C C . LYS A 1 364 ? -18.644 -0.820 32.826 1.00 81.00 364 LYS A C 1
ATOM 2879 O O . LYS A 1 364 ? -19.610 -0.275 33.358 1.00 81.00 364 LYS A O 1
ATOM 2884 N N . TYR A 1 365 ? -17.402 -0.709 33.297 1.00 82.94 365 TYR A N 1
ATOM 2885 C CA . TYR A 1 365 ? -17.091 0.108 34.473 1.00 82.94 365 TYR A CA 1
ATOM 2886 C C . TYR A 1 365 ? -17.364 1.587 34.225 1.00 82.94 365 TYR A C 1
ATOM 2888 O O . TYR A 1 365 ? -17.922 2.258 35.088 1.00 82.94 365 TYR A O 1
ATOM 2896 N N . TRP A 1 366 ? -17.036 2.072 33.033 1.00 80.50 366 TRP A N 1
ATOM 2897 C CA . TRP A 1 366 ? -17.296 3.442 32.629 1.00 80.50 366 TRP A CA 1
ATOM 2898 C C . TRP A 1 366 ? -18.790 3.789 32.695 1.00 80.50 366 TRP A C 1
ATOM 2900 O O . TRP A 1 366 ? -19.175 4.728 33.389 1.00 80.50 366 TRP A O 1
ATOM 2910 N N . PHE A 1 367 ? -19.665 2.975 32.095 1.00 76.44 367 PHE A N 1
ATOM 2911 C CA . PHE A 1 367 ? -21.114 3.202 32.171 1.00 76.44 367 PHE A CA 1
ATOM 2912 C C . PHE A 1 367 ? -21.679 3.062 33.588 1.00 76.44 367 PHE A C 1
ATOM 2914 O O . PHE A 1 367 ? -22.645 3.746 33.929 1.00 76.44 367 PHE A O 1
ATOM 2921 N N . GLN A 1 368 ? -21.089 2.209 34.432 1.00 77.69 368 GLN A N 1
ATOM 2922 C CA . GLN A 1 368 ? -21.459 2.137 35.848 1.00 77.69 368 GLN A CA 1
ATOM 2923 C C . GLN A 1 368 ? -21.125 3.438 36.584 1.00 77.69 368 GLN A C 1
ATOM 2925 O O . GLN A 1 368 ? -21.970 3.925 37.331 1.00 77.69 368 GLN A O 1
ATOM 2930 N N . ILE A 1 369 ? -19.948 4.023 36.337 1.00 80.06 369 ILE A N 1
ATOM 2931 C CA . ILE A 1 369 ? -19.551 5.314 36.916 1.00 80.06 369 ILE A CA 1
ATOM 2932 C C . ILE A 1 369 ? -20.521 6.413 36.472 1.00 80.06 369 ILE A C 1
ATOM 2934 O O . ILE A 1 369 ? -21.102 7.073 37.329 1.00 80.06 369 ILE A O 1
ATOM 2938 N N . LEU A 1 370 ? -20.779 6.550 35.166 1.00 76.38 370 LEU A N 1
ATOM 2939 C CA . LEU A 1 370 ? -21.705 7.565 34.641 1.00 76.38 370 LEU A CA 1
ATOM 2940 C C . LEU A 1 370 ? -23.111 7.439 35.243 1.00 76.38 370 LEU A C 1
ATOM 2942 O O . LEU A 1 370 ? -23.747 8.432 35.608 1.00 76.38 370 LEU A O 1
ATOM 2946 N N . ARG A 1 371 ? -23.605 6.205 35.391 1.00 75.81 371 ARG A N 1
ATOM 2947 C CA . ARG A 1 371 ? -24.883 5.932 36.055 1.00 75.81 371 ARG A CA 1
ATOM 2948 C C . ARG A 1 371 ? -24.855 6.385 37.514 1.00 75.81 371 ARG A C 1
ATOM 2950 O O . ARG A 1 371 ? -25.791 7.047 37.961 1.00 75.81 371 ARG A O 1
ATOM 2957 N N . ASP A 1 372 ? -23.820 6.009 38.255 1.00 77.75 372 ASP A N 1
ATOM 2958 C CA . ASP A 1 372 ? -23.716 6.285 39.686 1.00 77.75 372 ASP A CA 1
ATOM 2959 C C . ASP A 1 372 ? -23.554 7.794 39.955 1.00 77.75 372 ASP A C 1
ATOM 2961 O O . ASP A 1 372 ? -24.184 8.314 40.879 1.00 77.75 372 ASP A O 1
ATOM 2965 N N . GLU A 1 373 ? -22.820 8.521 39.106 1.00 77.12 373 GLU A N 1
ATOM 2966 C CA . GLU A 1 373 ? -22.728 9.987 39.140 1.00 77.12 373 GLU A CA 1
ATOM 2967 C C . GLU A 1 373 ? -24.090 10.651 38.914 1.00 77.12 373 GLU A C 1
ATOM 2969 O O . GLU A 1 373 ? -24.500 11.514 39.693 1.00 77.12 373 GLU A O 1
ATOM 2974 N N . ARG A 1 374 ? -24.850 10.210 37.904 1.00 70.12 374 ARG A N 1
ATOM 2975 C CA . ARG A 1 374 ? -26.201 10.731 37.638 1.00 70.12 374 ARG A CA 1
ATOM 2976 C C . ARG A 1 374 ? -27.162 10.454 38.790 1.00 70.12 374 ARG A C 1
ATOM 2978 O O . ARG A 1 374 ? -27.909 11.345 39.187 1.00 70.12 374 ARG A O 1
ATOM 2985 N N . VAL A 1 375 ? -27.121 9.252 39.368 1.00 74.00 375 VAL A N 1
ATOM 2986 C CA . VAL A 1 375 ? -27.923 8.907 40.553 1.00 74.00 375 VAL A CA 1
ATOM 2987 C C . VAL A 1 375 ? -27.523 9.764 41.757 1.00 74.00 375 VAL A C 1
ATOM 2989 O O . VAL A 1 375 ? -28.393 10.178 42.522 1.00 74.00 375 VAL A O 1
ATOM 2992 N N . ALA A 1 376 ? -26.233 10.052 41.940 1.00 74.06 376 ALA A N 1
ATOM 2993 C CA . ALA A 1 376 ? -25.759 10.918 43.015 1.00 74.06 376 ALA A CA 1
ATOM 2994 C C . ALA A 1 376 ? -26.230 12.370 42.837 1.00 74.06 376 ALA A C 1
ATOM 2996 O O . ALA A 1 376 ? -26.694 12.971 43.804 1.00 74.06 376 ALA A O 1
ATOM 2997 N N . ILE A 1 377 ? -26.180 12.912 41.614 1.00 70.44 377 ILE A N 1
ATOM 2998 C CA . ILE A 1 377 ? -26.730 14.239 41.290 1.00 70.44 377 ILE A CA 1
ATOM 2999 C C . ILE A 1 377 ? -28.233 14.271 41.584 1.00 70.44 377 ILE A C 1
ATOM 3001 O O . ILE A 1 377 ? -28.683 15.134 42.332 1.00 70.44 377 ILE A O 1
ATOM 3005 N N . ALA A 1 378 ? -28.991 13.291 41.084 1.00 66.62 378 ALA A N 1
ATOM 3006 C CA . ALA A 1 378 ? -30.437 13.207 41.288 1.00 66.62 378 ALA A CA 1
ATOM 3007 C C . ALA A 1 378 ? -30.845 13.043 42.763 1.00 66.62 378 ALA A C 1
ATOM 3009 O O . ALA A 1 378 ? -31.952 13.407 43.132 1.00 66.62 378 ALA A O 1
ATOM 3010 N N . ARG A 1 379 ? -29.976 12.478 43.614 1.00 66.25 379 ARG A N 1
ATOM 3011 C CA . ARG A 1 379 ? -30.197 12.393 45.069 1.00 66.25 379 ARG A CA 1
ATOM 3012 C C . ARG A 1 379 ? -29.862 13.683 45.819 1.00 66.25 379 ARG A C 1
ATOM 3014 O O . ARG A 1 379 ? -30.317 13.836 46.949 1.00 66.25 379 ARG A O 1
ATOM 3021 N N . ASN A 1 380 ? -29.001 14.528 45.255 1.00 64.12 380 ASN A N 1
ATOM 3022 C CA . ASN A 1 380 ? -28.568 15.784 45.871 1.00 64.12 380 ASN A CA 1
ATOM 3023 C C . ASN A 1 380 ? -29.515 16.958 45.567 1.00 64.12 380 ASN A C 1
ATOM 3025 O O . ASN A 1 380 ? -29.492 17.939 46.310 1.00 64.12 380 ASN A O 1
ATOM 3029 N N . ILE A 1 381 ? -30.300 16.861 44.488 1.00 53.03 381 ILE A N 1
ATOM 3030 C CA . ILE A 1 381 ? -31.443 17.734 44.164 1.00 53.03 381 ILE A CA 1
ATOM 3031 C C . ILE A 1 381 ? -32.643 17.301 45.009 1.00 53.03 381 ILE A C 1
ATOM 3033 O O . ILE A 1 381 ? -33.327 18.199 45.556 1.00 53.03 381 ILE A O 1
#

Sequence (381 aa):
MMNGIFLNSSNVGNYINDSLCSDGQSVNIFQSLVEKIEKYDLSSNEDLNSRLFICRELIKQTDNINTEQEISSALEEAIAQASSELDALNAWTEGGNDVISPILEIMLEDIINDESNAKKQEDLMQLLVFDLLIHQDEWGIDLNSIFGSQAKKYFGYITENFGSGMHNIYQGNDKDTPEKIVSWFLSSVIDKIPELIGGKIPSTSVTAKVAEFLGNVENRSKLLDLAKNYDIKDSISHIESTSTHISPALKLFLMGQAAYIGLIDENKWESFIKSDVSELKGYLNLDSNVSNKAISDWLVDQNIGWEYDRSGQLDYNRGHEGGIPVEMLKNFFDRFPPRVLTDDELKKINRIGDNVKMIMQTLKYWFQILRDERVAIARNI